Protein AF-0000000066307047 (afdb_homodimer)

Structure (mmCIF, N/CA/C/O backbone):
data_AF-0000000066307047-model_v1
#
loop_
_entity.id
_entity.type
_entity.pdbx_description
1 polymer 'Uncharacterized protein aq_836'
#
loop_
_atom_site.group_PDB
_atom_site.id
_atom_site.type_symbol
_atom_site.label_atom_id
_atom_site.label_alt_id
_atom_site.label_comp_id
_atom_site.label_asym_id
_atom_site.label_entity_id
_atom_site.label_seq_id
_atom_site.pdbx_PDB_ins_code
_atom_site.Cartn_x
_atom_site.Cartn_y
_atom_site.Cartn_z
_atom_site.occupancy
_atom_site.B_iso_or_equiv
_atom_site.auth_seq_id
_atom_site.auth_comp_id
_atom_site.auth_asym_id
_atom_site.auth_atom_id
_atom_site.pdbx_PDB_model_num
ATOM 1 N N . MET A 1 1 ? 24.828 -18.703 -20.859 1 72.5 1 MET A N 1
ATOM 2 C CA . MET A 1 1 ? 24 -19.781 -20.344 1 72.5 1 MET A CA 1
ATOM 3 C C . MET A 1 1 ? 23.125 -19.297 -19.188 1 72.5 1 MET A C 1
ATOM 5 O O . MET A 1 1 ? 21.906 -19.5 -19.188 1 72.5 1 MET A O 1
ATOM 9 N N . ILE A 1 2 ? 23.688 -18.5 -18.344 1 78.69 2 ILE A N 1
ATOM 10 C CA . ILE A 1 2 ? 22.938 -18.047 -17.172 1 78.69 2 ILE A CA 1
ATOM 11 C C . ILE A 1 2 ? 21.828 -17.094 -17.609 1 78.69 2 ILE A C 1
ATOM 13 O O . ILE A 1 2 ? 20.719 -17.109 -17.047 1 78.69 2 ILE A O 1
ATOM 17 N N . LYS A 1 3 ? 22.172 -16.422 -18.719 1 82.62 3 LYS A N 1
ATOM 18 C CA . LYS A 1 3 ? 21.172 -15.492 -19.219 1 82.62 3 LYS A CA 1
ATOM 19 C C . LYS A 1 3 ? 19.953 -16.234 -19.766 1 82.62 3 LYS A C 1
ATOM 21 O O . LYS A 1 3 ? 18.812 -15.789 -19.578 1 82.62 3 LYS A O 1
ATOM 26 N N . LEU A 1 4 ? 20.141 -17.328 -20.281 1 80.94 4 LEU A N 1
ATOM 27 C CA . LEU A 1 4 ? 19.047 -18.141 -20.828 1 80.94 4 LEU A CA 1
ATOM 28 C C . LEU A 1 4 ? 18.188 -18.734 -19.703 1 80.94 4 LEU A C 1
ATOM 30 O O . LEU A 1 4 ? 16.969 -18.734 -19.797 1 80.94 4 LEU A O 1
ATOM 34 N N . LEU A 1 5 ? 18.828 -19.234 -18.734 1 81.69 5 LEU A N 1
ATOM 35 C CA . LEU A 1 5 ? 18.109 -19.719 -17.562 1 81.69 5 LEU A CA 1
ATOM 36 C C . LEU A 1 5 ? 17.328 -18.594 -16.891 1 81.69 5 LEU A C 1
ATOM 38 O O . LEU A 1 5 ? 16.219 -18.797 -16.422 1 81.69 5 LEU A O 1
ATOM 42 N N . GLY A 1 6 ? 17.922 -17.453 -16.969 1 87.19 6 GLY A N 1
ATOM 43 C CA . GLY A 1 6 ? 17.328 -16.281 -16.344 1 87.19 6 GLY A CA 1
ATOM 44 C C . GLY A 1 6 ? 16 -15.883 -16.953 1 87.19 6 GLY A C 1
ATOM 45 O O . GLY A 1 6 ? 15.055 -15.562 -16.25 1 87.19 6 GLY A O 1
ATOM 46 N N . VAL A 1 7 ? 15.891 -16.016 -18.234 1 87.88 7 VAL A N 1
ATOM 47 C CA . VAL A 1 7 ? 14.688 -15.555 -18.906 1 87.88 7 VAL A CA 1
ATOM 48 C C . VAL A 1 7 ? 13.539 -16.531 -18.656 1 87.88 7 VAL A C 1
ATOM 50 O O . VAL A 1 7 ? 12.367 -16.172 -18.844 1 87.88 7 VAL A O 1
ATOM 53 N N . PHE A 1 8 ? 13.836 -17.719 -18.125 1 86.19 8 PHE A N 1
ATOM 54 C CA . PHE A 1 8 ? 12.797 -18.688 -17.812 1 86.19 8 PHE A CA 1
ATOM 55 C C . PHE A 1 8 ? 12.344 -18.531 -16.359 1 86.19 8 PHE A C 1
ATOM 57 O O . PHE A 1 8 ? 11.156 -18.656 -16.062 1 86.19 8 PHE A O 1
ATOM 64 N N . PHE A 1 9 ? 13.266 -18.266 -15.492 1 89.25 9 PHE A N 1
ATOM 65 C CA . PHE A 1 9 ? 12.938 -18.219 -14.07 1 89.25 9 PHE A CA 1
ATOM 66 C C . PHE A 1 9 ? 12.602 -16.812 -13.633 1 89.25 9 PHE A C 1
ATOM 68 O O . PHE A 1 9 ? 11.977 -16.609 -12.586 1 89.25 9 PHE A O 1
ATOM 75 N N . VAL A 1 10 ? 13.07 -15.891 -14.281 1 92.75 10 VAL A N 1
ATOM 76 C CA . VAL A 1 10 ? 12.625 -14.5 -14.266 1 92.75 10 VAL A CA 1
ATOM 77 C C . VAL A 1 10 ? 11.984 -14.148 -15.609 1 92.75 10 VAL A C 1
ATOM 79 O O . VAL A 1 10 ? 12.586 -13.445 -16.422 1 92.75 10 VAL A O 1
ATOM 82 N N . PRO A 1 11 ? 10.836 -14.633 -15.641 1 92.44 11 PRO A N 1
ATOM 83 C CA . PRO A 1 11 ? 10.258 -14.82 -16.969 1 92.44 11 PRO A CA 1
ATOM 84 C C . PRO A 1 11 ? 9.93 -13.5 -17.672 1 92.44 11 PRO A C 1
ATOM 86 O O . PRO A 1 11 ? 9.359 -12.594 -17.047 1 92.44 11 PRO A O 1
ATOM 89 N N . ILE A 1 12 ? 10.266 -13.516 -18.906 1 94.44 12 ILE A N 1
ATOM 90 C CA . ILE A 1 12 ? 9.875 -12.43 -19.797 1 94.44 12 ILE A CA 1
ATOM 91 C C . ILE A 1 12 ? 9.266 -13.008 -21.078 1 94.44 12 ILE A C 1
ATOM 93 O O . ILE A 1 12 ? 9.508 -14.172 -21.406 1 94.44 12 ILE A O 1
ATOM 97 N N . ILE A 1 13 ? 8.461 -12.297 -21.75 1 93.62 13 ILE A N 1
ATOM 98 C CA . ILE A 1 13 ? 7.91 -12.719 -23.031 1 93.62 13 ILE A CA 1
ATOM 99 C C . ILE A 1 13 ? 9.047 -13 -24.016 1 93.62 13 ILE A C 1
ATOM 101 O O . ILE A 1 13 ? 10.008 -12.234 -24.094 1 93.62 13 ILE A O 1
ATOM 105 N N . PRO A 1 14 ? 8.961 -14.086 -24.625 1 93.12 14 PRO A N 1
ATOM 106 C CA . PRO A 1 14 ? 7.852 -15.031 -24.75 1 93.12 14 PRO A CA 1
ATOM 107 C C . PRO A 1 14 ? 7.973 -16.203 -23.781 1 93.12 14 PRO A C 1
ATOM 109 O O . PRO A 1 14 ? 7.066 -17.047 -23.703 1 93.12 14 PRO A O 1
ATOM 112 N N . PHE A 1 15 ? 9 -16.328 -23.062 1 91.81 15 PHE A N 1
ATOM 113 C CA . PHE A 1 15 ? 9.242 -17.469 -22.188 1 91.81 15 PHE A CA 1
ATOM 114 C C . PHE A 1 15 ? 8.242 -17.5 -21.047 1 91.81 15 PHE A C 1
ATOM 116 O O . PHE A 1 15 ? 7.98 -18.562 -20.469 1 91.81 15 PHE A O 1
ATOM 123 N N . SER A 1 16 ? 7.688 -16.359 -20.703 1 93.56 16 SER A N 1
ATOM 124 C CA . SER A 1 16 ? 6.66 -16.312 -19.672 1 93.56 16 SER A CA 1
ATOM 125 C C . SER A 1 16 ? 5.438 -17.125 -20.062 1 93.56 16 SER A C 1
ATOM 127 O O . SER A 1 16 ? 4.738 -17.672 -19.203 1 93.56 16 SER A O 1
ATOM 129 N N . PHE A 1 17 ? 5.207 -17.25 -21.359 1 93 17 PHE A N 1
ATOM 130 C CA . PHE A 1 17 ? 4.082 -18.047 -21.828 1 93 17 PHE A CA 1
ATOM 131 C C . PHE A 1 17 ? 4.297 -19.531 -21.516 1 93 17 PHE A C 1
ATOM 133 O O . PHE A 1 17 ? 3.344 -20.25 -21.219 1 93 17 PHE A O 1
ATOM 140 N N . VAL A 1 18 ? 5.473 -19.922 -21.594 1 90.19 18 VAL A N 1
ATOM 141 C CA . VAL A 1 18 ? 5.809 -21.297 -21.281 1 90.19 18 VAL A CA 1
ATOM 142 C C . VAL A 1 18 ? 5.543 -21.578 -19.812 1 90.19 18 VAL A C 1
ATOM 144 O O . VAL A 1 18 ? 4.969 -22.609 -19.453 1 90.19 18 VAL A O 1
ATOM 147 N N . VAL A 1 19 ? 5.957 -20.625 -19.016 1 90.31 19 VAL A N 1
ATOM 148 C CA . VAL A 1 19 ? 5.738 -20.75 -17.578 1 90.31 19 VAL A CA 1
ATOM 149 C C . VAL A 1 19 ? 4.242 -20.828 -17.281 1 90.31 19 VAL A C 1
ATOM 151 O O . VAL A 1 19 ? 3.793 -21.688 -16.516 1 90.31 19 VAL A O 1
ATOM 154 N N . ASP A 1 20 ? 3.475 -19.984 -17.938 1 90.81 20 ASP A N 1
ATOM 155 C CA . ASP A 1 20 ? 2.023 -19.984 -17.797 1 90.81 20 ASP A CA 1
ATOM 156 C C . ASP A 1 20 ? 1.429 -21.328 -18.219 1 90.81 20 ASP A C 1
ATOM 158 O O . ASP A 1 20 ? 0.559 -21.875 -17.531 1 90.81 20 ASP A O 1
ATOM 162 N N . TYR A 1 21 ? 1.924 -21.766 -19.312 1 90 21 TYR A N 1
ATOM 163 C CA . TYR A 1 21 ? 1.43 -23.016 -19.875 1 90 21 TYR A CA 1
ATOM 164 C C . TYR A 1 21 ? 1.697 -24.172 -18.906 1 90 21 TYR A C 1
ATOM 166 O O . TYR A 1 21 ? 0.813 -25 -18.656 1 90 21 TYR A O 1
ATOM 174 N N . VAL A 1 22 ? 2.85 -24.281 -18.375 1 89.38 22 VAL A N 1
ATOM 175 C CA . VAL A 1 22 ? 3.221 -25.344 -17.453 1 89.38 22 VAL A CA 1
ATOM 176 C C . VAL A 1 22 ? 2.381 -25.234 -16.172 1 89.38 22 VAL A C 1
ATOM 178 O O . VAL A 1 22 ? 1.892 -26.25 -15.664 1 89.38 22 VAL A O 1
ATOM 181 N N . PHE A 1 23 ? 2.178 -24.031 -15.695 1 90.19 23 PHE A N 1
ATOM 182 C CA . PHE A 1 23 ? 1.383 -23.797 -14.5 1 90.19 23 PHE A CA 1
ATOM 183 C C . PHE A 1 23 ? -0.052 -24.266 -14.703 1 90.19 23 PHE A C 1
ATOM 185 O O . PHE A 1 23 ? -0.63 -24.906 -13.82 1 90.19 23 PHE A O 1
ATOM 192 N N . GLU A 1 24 ? -0.62 -24.016 -15.828 1 88.19 24 GLU A N 1
ATOM 193 C CA . GLU A 1 24 ? -2.016 -24.344 -16.109 1 88.19 24 GLU A CA 1
ATOM 194 C C . GLU A 1 24 ? -2.201 -25.844 -16.344 1 88.19 24 GLU A C 1
ATOM 196 O O . GLU A 1 24 ? -3.248 -26.406 -16 1 88.19 24 GLU A O 1
ATOM 201 N N . ASN A 1 25 ? -1.122 -26.469 -16.828 1 88.38 25 ASN A N 1
ATOM 202 C CA . ASN A 1 25 ? -1.307 -27.844 -17.281 1 88.38 25 ASN A CA 1
ATOM 203 C C . ASN A 1 25 ? -0.669 -28.844 -16.312 1 88.38 25 ASN A C 1
ATOM 205 O O . ASN A 1 25 ? -0.932 -30.047 -16.406 1 88.38 25 ASN A O 1
ATOM 209 N N . CYS A 1 26 ? 0.09 -28.391 -15.461 1 83.69 26 CYS A N 1
ATOM 210 C CA . CYS A 1 26 ? 0.689 -29.312 -14.5 1 83.69 26 CYS A CA 1
ATOM 211 C C . CYS A 1 26 ? -0.101 -29.328 -13.195 1 83.69 26 CYS A C 1
ATOM 213 O O . CYS A 1 26 ? 0.205 -28.578 -12.266 1 83.69 26 CYS A O 1
ATOM 215 N N . LYS A 1 27 ? -1.02 -30.156 -13.062 1 76.62 27 LYS A N 1
ATOM 216 C CA . LYS A 1 27 ? -1.888 -30.219 -11.891 1 76.62 27 LYS A CA 1
ATOM 217 C C . LYS A 1 27 ? -1.14 -30.797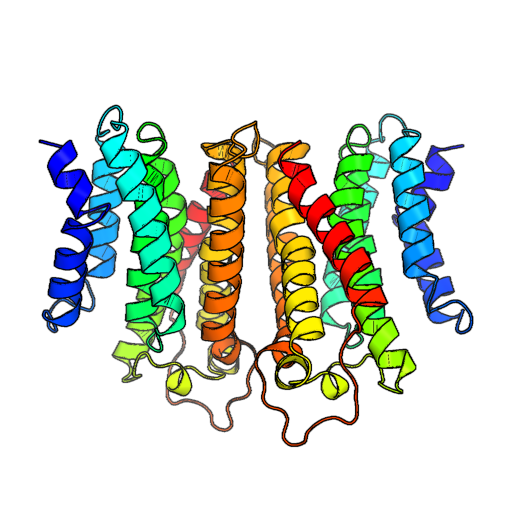 -10.688 1 76.62 27 LYS A C 1
ATOM 219 O O . LYS A 1 27 ? -1.301 -30.312 -9.562 1 76.62 27 LYS A O 1
ATOM 224 N N . SER A 1 28 ? -0.226 -31.75 -11 1 77.69 28 SER A N 1
ATOM 225 C CA . SER A 1 28 ? 0.467 -32.438 -9.922 1 77.69 28 SER A CA 1
ATOM 226 C C . SER A 1 28 ? 1.514 -31.547 -9.266 1 77.69 28 SER A C 1
ATOM 228 O O . SER A 1 28 ? 1.812 -31.703 -8.078 1 77.69 28 SER A O 1
ATOM 230 N N . CYS A 1 29 ? 1.95 -30.609 -10.016 1 82.19 29 CYS A N 1
ATOM 231 C CA . CYS A 1 29 ? 3.047 -29.812 -9.484 1 82.19 29 CYS A CA 1
ATOM 232 C C . CYS A 1 29 ? 2.576 -28.406 -9.133 1 82.19 29 CYS A C 1
ATOM 234 O O . CYS A 1 29 ? 3.381 -27.547 -8.758 1 82.19 29 CYS A O 1
ATOM 236 N N . ARG A 1 30 ? 1.393 -28.219 -9.125 1 83.75 30 ARG A N 1
ATOM 237 C CA . ARG A 1 30 ? 0.833 -26.891 -9 1 83.75 30 ARG A CA 1
ATOM 238 C C . ARG A 1 30 ? 1.16 -26.281 -7.633 1 83.75 30 ARG A C 1
ATOM 240 O O . ARG A 1 30 ? 1.521 -25.109 -7.539 1 83.75 30 ARG A O 1
ATOM 247 N N . ASN A 1 31 ? 1.159 -27.188 -6.656 1 86.81 31 ASN A N 1
ATOM 248 C CA . ASN A 1 31 ? 1.366 -26.703 -5.293 1 86.81 31 ASN A CA 1
ATOM 249 C C . ASN A 1 31 ? 2.816 -26.297 -5.059 1 86.81 31 ASN A C 1
ATOM 251 O O . ASN A 1 31 ? 3.098 -25.484 -4.18 1 86.81 31 ASN A O 1
ATOM 255 N N . TYR A 1 32 ? 3.686 -26.812 -5.898 1 88.25 32 TYR A N 1
ATOM 256 C CA . TYR A 1 32 ? 5.094 -26.516 -5.648 1 88.25 32 TYR A CA 1
ATOM 257 C C . TYR A 1 32 ? 5.68 -25.672 -6.781 1 88.25 32 TYR A C 1
ATOM 259 O O . TYR A 1 32 ? 6.84 -25.266 -6.715 1 88.25 32 TYR A O 1
ATOM 267 N N . PHE A 1 33 ? 4.93 -25.469 -7.711 1 90.44 33 PHE A N 1
ATOM 268 C CA . PHE A 1 33 ? 5.414 -24.781 -8.898 1 90.44 33 PHE A CA 1
ATOM 269 C C . PHE A 1 33 ? 5.914 -23.375 -8.547 1 90.44 33 PHE A C 1
ATOM 271 O O . PHE A 1 33 ? 7.035 -23.016 -8.891 1 90.44 33 PHE A O 1
ATOM 278 N N . PHE A 1 34 ? 5.102 -22.703 -7.797 1 92.69 34 PHE A N 1
ATOM 279 C CA . PHE A 1 34 ? 5.422 -21.312 -7.504 1 92.69 34 PHE A CA 1
ATOM 280 C C . PHE A 1 34 ? 6.672 -21.219 -6.637 1 92.69 34 PHE A C 1
ATOM 282 O O . PHE A 1 34 ? 7.617 -20.5 -6.977 1 92.69 34 PHE A O 1
ATOM 289 N N . PRO A 1 35 ? 6.805 -21.953 -5.574 1 92.56 35 PRO A N 1
ATOM 290 C CA . PRO A 1 35 ? 8.016 -21.875 -4.754 1 92.56 35 PRO A CA 1
ATOM 291 C C . PRO A 1 35 ? 9.273 -22.266 -5.52 1 92.56 35 PRO A C 1
ATOM 293 O O . PRO A 1 35 ? 10.344 -21.672 -5.305 1 92.56 35 PRO A O 1
ATOM 296 N N . VAL A 1 36 ? 9.148 -23.219 -6.371 1 92.94 36 VAL A N 1
ATOM 297 C CA . VAL A 1 36 ? 10.305 -23.656 -7.152 1 92.94 36 VAL A CA 1
ATOM 298 C C . VAL A 1 36 ? 10.711 -22.562 -8.133 1 92.94 36 VAL A C 1
ATOM 300 O O . VAL A 1 36 ? 11.891 -22.266 -8.281 1 92.94 36 VAL A O 1
ATOM 303 N N . LEU A 1 37 ? 9.758 -22.016 -8.758 1 93.44 37 LEU A N 1
ATOM 304 C CA . LEU A 1 37 ? 10.016 -20.938 -9.695 1 93.44 37 LEU A CA 1
ATOM 305 C C . LEU A 1 37 ? 10.719 -19.766 -9 1 93.44 37 LEU A C 1
ATOM 307 O O . LEU A 1 37 ? 11.711 -19.234 -9.516 1 93.44 37 LEU A O 1
ATOM 311 N N . VAL A 1 38 ? 10.234 -19.438 -7.852 1 94 38 VAL A N 1
ATOM 312 C CA . VAL A 1 38 ? 10.781 -18.328 -7.082 1 94 38 VAL A CA 1
ATOM 313 C C . VAL A 1 38 ? 12.203 -18.656 -6.633 1 94 38 VAL A C 1
ATOM 315 O O . VAL A 1 38 ? 13.102 -17.812 -6.719 1 94 38 VAL A O 1
ATOM 318 N N . LEU A 1 39 ? 12.445 -19.828 -6.188 1 94.19 39 LEU A N 1
ATOM 319 C CA . LEU A 1 39 ? 13.766 -20.25 -5.742 1 94.19 39 LEU A CA 1
ATOM 320 C C . LEU A 1 39 ? 14.766 -20.203 -6.895 1 94.19 39 LEU A C 1
ATOM 322 O O . LEU A 1 39 ? 15.898 -19.75 -6.719 1 94.19 39 LEU A O 1
ATOM 326 N N . LEU A 1 40 ? 14.344 -20.688 -7.98 1 93.69 40 LEU A N 1
ATOM 327 C CA . LEU A 1 40 ? 15.211 -20.656 -9.156 1 93.69 40 LEU A CA 1
ATOM 328 C C . LEU A 1 40 ? 15.484 -19.234 -9.602 1 93.69 40 LEU A C 1
ATOM 330 O O . LEU A 1 40 ? 16.594 -18.922 -10.062 1 93.69 40 LEU A O 1
ATOM 334 N N . GLY A 1 41 ? 14.492 -18.359 -9.469 1 93.56 41 GLY A N 1
ATOM 335 C CA . GLY A 1 41 ? 14.711 -16.953 -9.758 1 93.56 41 GLY A CA 1
ATOM 336 C C . GLY A 1 41 ? 15.742 -16.297 -8.844 1 93.56 41 GLY A C 1
ATOM 337 O O . GLY A 1 41 ? 16.609 -15.562 -9.312 1 93.56 41 GLY A O 1
ATOM 338 N N . VAL A 1 42 ? 15.633 -16.578 -7.609 1 92.94 42 VAL A N 1
ATOM 339 C CA . VAL A 1 42 ? 16.578 -16.062 -6.637 1 92.94 42 VAL A CA 1
ATOM 340 C C . VAL A 1 42 ? 17.984 -16.578 -6.945 1 92.94 42 VAL A C 1
ATOM 342 O O . VAL A 1 42 ? 18.969 -15.852 -6.848 1 92.94 42 VAL A O 1
ATOM 345 N N . LEU A 1 43 ? 18.062 -17.812 -7.324 1 92.94 43 LEU A N 1
ATOM 346 C CA . LEU A 1 43 ? 19.344 -18.422 -7.668 1 92.94 43 LEU A CA 1
ATOM 347 C C . LEU A 1 43 ? 19.969 -17.734 -8.875 1 92.94 43 LEU A C 1
ATOM 349 O O . LEU A 1 43 ? 21.172 -17.469 -8.883 1 92.94 43 LEU A O 1
ATOM 353 N N . VAL A 1 44 ? 19.172 -17.469 -9.836 1 92.19 44 VAL A N 1
ATOM 354 C CA . VAL A 1 44 ? 19.656 -16.75 -11.016 1 92.19 44 VAL A CA 1
ATOM 355 C C . VAL A 1 44 ? 20.188 -15.375 -10.602 1 92.19 44 VAL A C 1
ATOM 357 O O . VAL A 1 44 ? 21.25 -14.945 -11.062 1 92.19 44 VAL A O 1
ATOM 360 N N . GLY A 1 45 ? 19.438 -14.711 -9.781 1 92.06 45 GLY A N 1
ATOM 361 C CA . GLY A 1 45 ? 19.906 -13.422 -9.289 1 92.06 45 GLY A CA 1
ATOM 362 C C . GLY A 1 45 ? 21.219 -13.508 -8.531 1 92.06 45 GLY A C 1
ATOM 363 O O . GLY A 1 45 ? 22.062 -12.617 -8.648 1 92.06 45 GLY A O 1
ATOM 364 N N . ALA A 1 46 ? 21.375 -14.539 -7.82 1 91.19 46 ALA A N 1
ATOM 365 C CA . ALA A 1 46 ? 22.594 -14.719 -7.023 1 91.19 46 ALA A CA 1
ATOM 366 C C . ALA A 1 46 ? 23.797 -15.008 -7.914 1 91.19 46 ALA A C 1
ATOM 368 O O . ALA A 1 46 ? 24.906 -14.562 -7.621 1 91.19 46 ALA A O 1
ATOM 369 N N . LEU A 1 47 ? 23.562 -15.773 -8.906 1 90.75 47 LEU A N 1
ATOM 370 C CA . LEU A 1 47 ? 24.625 -16.141 -9.828 1 90.75 47 LEU A CA 1
ATOM 371 C C . LEU A 1 47 ? 25.031 -14.938 -10.688 1 90.75 47 LEU A C 1
ATOM 373 O O . LEU A 1 47 ? 26.172 -14.844 -11.133 1 90.75 47 LEU A O 1
ATOM 377 N N . GLY A 1 48 ? 24.141 -13.961 -10.891 1 88.31 48 GLY A N 1
ATOM 378 C CA . GLY A 1 48 ? 24.438 -12.773 -11.68 1 88.31 48 GLY A CA 1
ATOM 379 C C . GLY A 1 48 ? 24.297 -13 -13.18 1 88.31 48 GLY A C 1
ATOM 380 O O . GLY A 1 48 ? 24.875 -13.938 -13.727 1 88.31 48 GLY A O 1
ATOM 381 N N . VAL A 1 49 ? 23.484 -12.336 -13.922 1 85.5 49 VAL A N 1
ATOM 382 C CA . VAL A 1 49 ? 23.203 -12.555 -15.336 1 85.5 49 VAL A CA 1
ATOM 383 C C . VAL A 1 49 ? 23.906 -11.492 -16.172 1 85.5 49 VAL A C 1
ATOM 385 O O . VAL A 1 49 ? 23.938 -11.578 -17.406 1 85.5 49 VAL A O 1
ATOM 388 N N . GLY A 1 50 ? 24.719 -10.656 -15.711 1 81.81 50 GLY A N 1
ATOM 389 C CA . GLY A 1 50 ? 25.375 -9.602 -16.469 1 81.81 50 GLY A CA 1
ATOM 390 C C . GLY A 1 50 ? 24.422 -8.508 -16.906 1 81.81 50 GLY A C 1
ATOM 391 O O . GLY A 1 50 ? 23.25 -8.508 -16.547 1 81.81 50 GLY A O 1
ATOM 392 N N . LYS A 1 51 ? 24.891 -7.625 -17.844 1 85 51 LYS A N 1
ATOM 393 C CA . LYS A 1 51 ? 24.125 -6.469 -18.281 1 85 51 LYS A CA 1
ATOM 394 C C . LYS A 1 51 ? 23.047 -6.875 -19.281 1 85 51 LYS A C 1
ATOM 396 O O . LYS A 1 51 ? 23.281 -7.727 -20.141 1 85 51 LYS A O 1
ATOM 401 N N . ALA A 1 52 ? 21.859 -6.328 -19.078 1 86.5 52 ALA A N 1
ATOM 402 C CA . ALA A 1 52 ? 20.75 -6.598 -20 1 86.5 52 ALA A CA 1
ATOM 403 C C . ALA A 1 52 ? 20.781 -5.66 -21.203 1 86.5 52 ALA A C 1
ATOM 405 O O . ALA A 1 52 ? 21.016 -4.457 -21.047 1 86.5 52 ALA A O 1
ATOM 406 N N . GLY A 1 53 ? 20.672 -6.207 -22.375 1 87.62 53 GLY A N 1
ATOM 407 C CA . GLY A 1 53 ? 20.578 -5.387 -23.562 1 87.62 53 GLY A CA 1
ATOM 408 C C . GLY A 1 53 ? 19.281 -4.605 -23.656 1 87.62 53 GLY A C 1
ATOM 409 O O . GLY A 1 53 ? 18.359 -4.848 -22.875 1 87.62 53 GLY A O 1
ATOM 410 N N . THR A 1 54 ? 19.219 -3.701 -24.562 1 90.31 54 THR A N 1
ATOM 411 C CA . THR A 1 54 ? 18.078 -2.824 -24.734 1 90.31 54 THR A CA 1
ATOM 412 C C . THR A 1 54 ? 16.812 -3.635 -25.047 1 90.31 54 THR A C 1
ATOM 414 O O . THR A 1 54 ? 15.734 -3.338 -24.547 1 90.31 54 THR A O 1
ATOM 417 N N . LEU A 1 55 ? 16.984 -4.598 -25.891 1 91.44 55 LEU A N 1
ATOM 418 C CA . LEU A 1 55 ? 15.852 -5.43 -26.266 1 91.44 55 LEU A CA 1
ATOM 419 C C . LEU A 1 55 ? 15.297 -6.16 -25.047 1 91.44 55 LEU A C 1
ATOM 421 O O . LEU A 1 55 ? 14.078 -6.254 -24.875 1 91.44 55 LEU A O 1
ATOM 425 N N . LEU A 1 56 ? 16.125 -6.695 -24.281 1 91.69 56 LEU A N 1
ATOM 426 C CA . LEU A 1 56 ? 15.719 -7.414 -23.078 1 91.69 56 LEU A CA 1
ATOM 427 C C . LEU A 1 56 ? 14.984 -6.488 -22.109 1 91.69 56 LEU A C 1
ATOM 429 O O . LEU A 1 56 ? 13.984 -6.879 -21.516 1 91.69 56 LEU A O 1
ATOM 433 N N . ILE A 1 57 ? 15.445 -5.242 -22.016 1 92 57 ILE A N 1
ATOM 434 C CA . ILE A 1 57 ? 14.82 -4.25 -21.156 1 92 57 ILE A CA 1
ATOM 435 C C . ILE A 1 57 ? 13.43 -3.904 -21.672 1 92 57 ILE A C 1
ATOM 437 O O . ILE A 1 57 ? 12.469 -3.809 -20.906 1 92 57 ILE A O 1
ATOM 441 N N . LEU A 1 58 ? 13.375 -3.766 -22.922 1 93.94 58 LEU A N 1
ATOM 442 C CA . LEU A 1 58 ? 12.086 -3.461 -23.531 1 93.94 58 LEU A CA 1
ATOM 443 C C . LEU A 1 58 ? 11.102 -4.605 -23.328 1 93.94 58 LEU A C 1
ATOM 445 O O . LEU A 1 58 ? 9.945 -4.371 -22.953 1 93.94 58 LEU A O 1
ATOM 449 N N . LEU A 1 59 ? 11.57 -5.801 -23.516 1 95.38 59 LEU A N 1
ATOM 450 C CA . LEU A 1 59 ? 10.719 -6.973 -23.344 1 95.38 59 LEU A CA 1
ATOM 451 C C . LEU A 1 59 ? 10.312 -7.121 -21.875 1 95.38 59 LEU A C 1
ATOM 453 O O . LEU A 1 59 ? 9.203 -7.57 -21.578 1 95.38 59 LEU A O 1
ATOM 457 N N . ALA A 1 60 ? 11.203 -6.793 -21.016 1 95.94 60 ALA A N 1
ATOM 458 C CA . ALA A 1 60 ? 10.914 -6.852 -19.578 1 95.94 60 ALA A CA 1
ATOM 459 C C . ALA A 1 60 ? 9.766 -5.91 -19.219 1 95.94 60 ALA A C 1
ATOM 461 O O . ALA A 1 60 ? 8.828 -6.309 -18.516 1 95.94 60 ALA A O 1
ATOM 462 N N . VAL A 1 61 ? 9.828 -4.707 -19.719 1 95.75 61 VAL A N 1
ATOM 463 C CA . VAL A 1 61 ? 8.797 -3.713 -19.438 1 95.75 61 VAL A CA 1
ATOM 464 C C . VAL A 1 61 ? 7.48 -4.137 -20.078 1 95.75 61 VAL A C 1
ATOM 466 O O . VAL A 1 61 ? 6.422 -4.055 -19.453 1 95.75 61 VAL A O 1
ATOM 469 N N . LEU A 1 62 ? 7.555 -4.637 -21.266 1 97.12 62 LEU A N 1
ATOM 470 C CA . LEU A 1 62 ? 6.359 -5.098 -21.969 1 97.12 62 LEU A CA 1
ATOM 471 C C . LEU A 1 62 ? 5.719 -6.27 -21.234 1 97.12 62 LEU A C 1
ATOM 473 O O . LEU A 1 62 ? 4.492 -6.359 -21.141 1 97.12 62 LEU A O 1
ATOM 477 N N . THR A 1 63 ? 6.516 -7.168 -20.75 1 97.81 63 THR A N 1
ATOM 478 C CA . THR A 1 63 ? 6.023 -8.297 -19.984 1 97.81 63 THR A CA 1
ATOM 479 C C . THR A 1 63 ? 5.293 -7.816 -18.734 1 97.81 63 THR A C 1
ATOM 481 O O . THR A 1 63 ? 4.188 -8.273 -18.438 1 97.81 63 THR A O 1
ATOM 484 N N . SER A 1 64 ? 5.93 -6.895 -18.062 1 97.81 64 SER A N 1
ATOM 485 C CA . SER A 1 64 ? 5.316 -6.359 -16.844 1 97.81 64 SER A CA 1
ATOM 486 C C . SER A 1 64 ? 3.957 -5.738 -17.141 1 97.81 64 SER A C 1
ATOM 488 O O . SER A 1 64 ? 2.982 -5.988 -16.438 1 97.81 64 SER A O 1
ATOM 490 N N . ILE A 1 65 ? 3.902 -5.012 -18.219 1 97.81 65 ILE A N 1
ATOM 491 C CA . ILE A 1 65 ? 2.662 -4.344 -18.594 1 97.81 65 ILE A CA 1
ATOM 492 C C . ILE A 1 65 ? 1.605 -5.383 -18.953 1 97.81 65 ILE A C 1
ATOM 494 O O . ILE A 1 65 ? 0.458 -5.297 -18.516 1 97.81 65 ILE A O 1
ATOM 498 N N . ALA A 1 66 ? 1.933 -6.352 -19.688 1 97.81 66 ALA A N 1
ATOM 499 C CA . ALA A 1 66 ? 1.004 -7.387 -20.141 1 97.81 66 ALA A CA 1
ATOM 500 C C . ALA A 1 66 ? 0.447 -8.172 -18.953 1 97.81 66 ALA A C 1
ATOM 502 O O . ALA A 1 66 ? -0.76 -8.414 -18.875 1 97.81 66 ALA A O 1
ATOM 503 N N . TYR A 1 67 ? 1.266 -8.539 -18.062 1 97.94 67 TYR A N 1
ATOM 504 C CA . TYR A 1 67 ? 0.821 -9.352 -16.922 1 97.94 67 TYR A CA 1
ATOM 505 C C . TYR A 1 67 ? 0.085 -8.5 -15.898 1 97.94 67 TYR A C 1
ATOM 507 O O . TYR A 1 67 ? -0.791 -8.992 -15.188 1 97.94 67 TYR A O 1
ATOM 515 N N . THR A 1 68 ? 0.459 -7.223 -15.844 1 98.12 68 THR A N 1
ATOM 516 C CA . THR A 1 68 ? -0.341 -6.309 -15.031 1 98.12 68 THR A CA 1
ATOM 517 C C . THR A 1 68 ? -1.764 -6.211 -15.578 1 98.12 68 THR A C 1
ATOM 519 O O . THR A 1 68 ? -2.729 -6.219 -14.812 1 98.12 68 THR A O 1
ATOM 522 N N . TYR A 1 69 ? -1.853 -6.188 -16.844 1 97.44 69 TYR A N 1
ATOM 523 C CA . TYR A 1 69 ? -3.17 -6.16 -17.469 1 97.44 69 TYR A CA 1
ATOM 524 C C . TYR A 1 69 ? -3.936 -7.449 -17.188 1 97.44 69 TYR A C 1
ATOM 526 O O . TYR A 1 69 ? -5.137 -7.418 -16.906 1 97.44 69 TYR A O 1
ATOM 534 N N . ARG A 1 70 ? -3.297 -8.508 -17.203 1 96.81 70 ARG A N 1
ATOM 535 C CA . ARG A 1 70 ? -3.908 -9.812 -16.953 1 96.81 70 ARG A CA 1
ATOM 536 C C . ARG A 1 70 ? -4.426 -9.914 -15.516 1 96.81 70 ARG A C 1
ATOM 538 O O . ARG A 1 70 ? -5.379 -10.641 -15.25 1 96.81 70 ARG A O 1
ATOM 545 N N . LEU A 1 71 ? -3.838 -9.219 -14.609 1 96.75 71 LEU A N 1
ATOM 546 C CA . LEU A 1 71 ? -4.219 -9.266 -13.203 1 96.75 71 LEU A CA 1
ATOM 547 C C . LEU A 1 71 ? -5.668 -8.82 -13.023 1 96.75 71 LEU A C 1
ATOM 549 O O . LEU A 1 71 ? -6.34 -9.25 -12.078 1 96.75 71 LEU A O 1
ATOM 553 N N . PHE A 1 72 ? -6.23 -8.039 -13.945 1 93.88 72 PHE A N 1
ATOM 554 C CA . PHE A 1 72 ? -7.594 -7.535 -13.82 1 93.88 72 PHE A CA 1
ATOM 555 C C . PHE A 1 72 ? -8.602 -8.664 -13.961 1 93.88 72 PHE A C 1
ATOM 557 O O . PHE A 1 72 ? -9.734 -8.562 -13.484 1 93.88 72 PHE A O 1
ATOM 564 N N . ARG A 1 73 ? -8.18 -9.773 -14.492 1 93.69 73 ARG A N 1
ATOM 565 C CA . ARG A 1 73 ? -9.133 -10.828 -14.82 1 93.69 73 ARG A CA 1
ATOM 566 C C . ARG A 1 73 ? -8.961 -12.031 -13.891 1 93.69 73 ARG A C 1
ATOM 568 O O . ARG A 1 73 ? -9.75 -12.969 -13.938 1 93.69 73 ARG A O 1
ATOM 575 N N . VAL A 1 74 ? -7.965 -12.016 -13.117 1 92.25 74 VAL A N 1
ATOM 576 C CA . VAL A 1 74 ? -7.648 -13.156 -12.266 1 92.25 74 VAL A CA 1
ATOM 577 C C . VAL A 1 74 ? -8.617 -13.211 -11.086 1 92.25 74 VAL A C 1
ATOM 579 O O . VAL A 1 74 ? -8.891 -12.195 -10.453 1 92.25 74 VAL A O 1
ATOM 582 N N . GLN A 1 75 ? -9.164 -14.406 -10.812 1 89.56 75 GLN A N 1
ATOM 583 C CA . GLN A 1 75 ? -10.117 -14.586 -9.719 1 89.56 75 GLN A CA 1
ATOM 584 C C . GLN A 1 75 ? -9.648 -15.68 -8.758 1 89.56 75 GLN A C 1
ATOM 586 O O . GLN A 1 75 ? -10.359 -16.016 -7.809 1 89.56 75 GLN A O 1
ATOM 591 N N . ASN A 1 76 ? -8.523 -16.203 -9.094 1 93.25 76 ASN A N 1
ATOM 592 C CA . ASN A 1 76 ? -7.926 -17.266 -8.297 1 93.25 76 ASN A CA 1
ATOM 593 C C . ASN A 1 76 ? -6.617 -16.812 -7.648 1 93.25 76 ASN A C 1
ATOM 595 O O . ASN A 1 76 ? -5.773 -16.203 -8.305 1 93.25 76 ASN A O 1
ATOM 599 N N . TYR A 1 77 ? -6.477 -17.188 -6.391 1 95.25 77 TYR A N 1
ATOM 600 C CA . TYR A 1 77 ? -5.336 -16.672 -5.637 1 95.25 77 TYR A CA 1
ATOM 601 C C . TYR A 1 77 ? -4.027 -17.25 -6.16 1 95.25 77 TYR A C 1
ATOM 603 O O . TYR A 1 77 ? -2.994 -16.578 -6.145 1 95.25 77 TYR A O 1
ATOM 611 N N . GLU A 1 78 ? -3.992 -18.5 -6.609 1 94.06 78 GLU A N 1
ATOM 612 C CA . GLU A 1 78 ? -2.779 -19.109 -7.156 1 94.06 78 GLU A CA 1
ATOM 613 C C . GLU A 1 78 ? -2.377 -18.438 -8.469 1 94.06 78 GLU A C 1
ATOM 615 O O . GLU A 1 78 ? -1.194 -18.172 -8.703 1 94.06 78 GLU A O 1
ATOM 620 N N . GLU A 1 79 ? -3.383 -18.172 -9.219 1 93.75 79 GLU A N 1
ATOM 621 C CA . GLU A 1 79 ? -3.129 -17.484 -10.477 1 93.75 79 GLU A CA 1
ATOM 622 C C . GLU A 1 79 ? -2.67 -16.047 -10.234 1 93.75 79 GLU A C 1
ATOM 624 O O . GLU A 1 79 ? -1.802 -15.539 -10.945 1 93.75 79 GLU A O 1
ATOM 629 N N . TRP A 1 80 ? -3.303 -15.422 -9.281 1 96.44 80 TRP A N 1
ATOM 630 C CA . TRP A 1 80 ? -2.885 -14.07 -8.922 1 96.44 80 TRP A CA 1
ATOM 631 C C . TRP A 1 80 ? -1.417 -14.047 -8.508 1 96.44 80 TRP A C 1
ATOM 633 O O . TRP A 1 80 ? -0.658 -13.172 -8.945 1 96.44 80 TRP A O 1
ATOM 643 N N . LEU A 1 81 ? -1.027 -15.039 -7.746 1 96.5 81 LEU A N 1
ATOM 644 C CA . LEU A 1 81 ? 0.34 -15.133 -7.246 1 96.5 81 LEU A CA 1
ATOM 645 C C . LEU A 1 81 ? 1.333 -15.234 -8.398 1 96.5 81 LEU A C 1
ATOM 647 O O . LEU A 1 81 ? 2.312 -14.492 -8.445 1 96.5 81 LEU A O 1
ATOM 651 N N . LEU A 1 82 ? 1.06 -16.109 -9.242 1 95.38 82 LEU A N 1
ATOM 652 C CA . LEU A 1 82 ? 1.968 -16.328 -10.359 1 95.38 82 LEU A CA 1
ATOM 653 C C . LEU A 1 82 ? 2.002 -15.117 -11.289 1 95.38 82 LEU A C 1
ATOM 655 O O . LEU A 1 82 ? 3.076 -14.656 -11.672 1 95.38 82 LEU A O 1
ATOM 659 N N . THR A 1 83 ? 0.831 -14.625 -11.633 1 96.88 83 THR A N 1
ATOM 660 C CA . THR A 1 83 ? 0.727 -13.5 -12.555 1 96.88 83 THR A CA 1
ATOM 661 C C . THR A 1 83 ? 1.413 -12.266 -11.977 1 96.88 83 THR A C 1
ATOM 663 O O . THR A 1 83 ? 2.137 -11.562 -12.688 1 96.88 83 THR A O 1
ATOM 666 N N . TYR A 1 84 ? 1.174 -12.055 -10.688 1 98.12 84 TYR A N 1
ATOM 667 C CA . TYR A 1 84 ? 1.814 -10.914 -10.047 1 98.12 84 TYR A CA 1
ATOM 668 C C . TYR A 1 84 ? 3.328 -11.094 -10 1 98.12 84 TYR A C 1
ATOM 670 O O . TYR A 1 84 ? 4.078 -10.148 -10.258 1 98.12 84 TYR A O 1
ATOM 678 N N . TYR A 1 85 ? 3.797 -12.273 -9.703 1 97.12 85 TYR A N 1
ATOM 679 C CA . TYR A 1 85 ? 5.23 -12.539 -9.664 1 97.12 85 TYR A CA 1
ATOM 680 C C . TYR A 1 85 ? 5.875 -12.258 -11.016 1 97.12 85 TYR A C 1
ATOM 682 O O . TYR A 1 85 ? 6.918 -11.609 -11.086 1 97.12 85 TYR A O 1
ATOM 690 N N . ILE A 1 86 ? 5.246 -12.727 -12.039 1 97.06 86 ILE A N 1
ATOM 691 C CA . ILE A 1 86 ? 5.809 -12.523 -13.367 1 97.06 86 ILE A CA 1
ATOM 692 C C . ILE A 1 86 ? 5.832 -11.039 -13.695 1 97.06 86 ILE A C 1
ATOM 694 O O . ILE A 1 86 ? 6.809 -10.531 -14.258 1 97.06 86 ILE A O 1
ATOM 698 N N . ALA A 1 87 ? 4.816 -10.32 -13.336 1 97.75 87 ALA A N 1
ATOM 699 C CA . ALA A 1 87 ? 4.727 -8.891 -13.609 1 97.75 87 ALA A CA 1
ATOM 700 C C . ALA A 1 87 ? 5.863 -8.133 -12.93 1 97.75 87 ALA A C 1
ATOM 702 O O . ALA A 1 87 ? 6.492 -7.266 -13.547 1 97.75 87 ALA A O 1
ATOM 703 N N . VAL A 1 88 ? 6.191 -8.508 -11.727 1 97.12 88 VAL A N 1
ATOM 704 C CA . VAL A 1 88 ? 7.172 -7.738 -10.969 1 97.12 88 VAL A CA 1
ATOM 705 C C . VAL A 1 88 ? 8.578 -8.281 -11.242 1 97.12 88 VAL A C 1
ATOM 707 O O . VAL A 1 88 ? 9.531 -7.508 -11.367 1 97.12 88 VAL A O 1
ATOM 710 N N . ALA A 1 89 ? 8.695 -9.578 -11.328 1 95.94 89 ALA A N 1
ATOM 711 C CA . ALA A 1 89 ? 10.008 -10.18 -11.531 1 95.94 89 ALA A CA 1
ATOM 712 C C . ALA A 1 89 ? 10.609 -9.742 -12.867 1 95.94 89 ALA A C 1
ATOM 714 O O . ALA A 1 89 ? 11.828 -9.586 -12.977 1 95.94 89 ALA A O 1
ATOM 715 N N . SER A 1 90 ? 9.805 -9.562 -13.852 1 96.69 90 SER A N 1
ATOM 716 C CA . SER A 1 90 ? 10.305 -9.148 -15.156 1 96.69 90 SER A CA 1
ATOM 717 C C . SER A 1 90 ? 11.031 -7.812 -15.07 1 96.69 90 SER A C 1
ATOM 719 O O . SER A 1 90 ? 12 -7.574 -15.805 1 96.69 90 SER A O 1
ATOM 721 N N . LEU A 1 91 ? 10.695 -6.984 -14.141 1 95.62 91 LEU A N 1
ATOM 722 C CA . LEU A 1 91 ? 11.281 -5.652 -14 1 95.62 91 LEU A CA 1
ATOM 723 C C . LEU A 1 91 ? 12.68 -5.738 -13.414 1 95.62 91 LEU A C 1
ATOM 725 O O . LEU A 1 91 ? 13.445 -4.77 -13.469 1 95.62 91 LEU A O 1
ATOM 729 N N . SER A 1 92 ? 13 -6.879 -12.867 1 95 92 SER A N 1
ATOM 730 C CA . SER A 1 92 ? 14.336 -7.039 -12.305 1 95 92 SER A CA 1
ATOM 731 C C . SER A 1 92 ? 15.406 -6.949 -13.391 1 95 92 SER A C 1
ATOM 733 O O . SER A 1 92 ? 16.562 -6.66 -13.102 1 95 92 SER A O 1
ATOM 735 N N . TRP A 1 93 ? 15.055 -7.105 -14.617 1 93.69 93 TRP A N 1
ATOM 736 C CA . TRP A 1 93 ? 15.977 -7.062 -15.75 1 93.69 93 TRP A CA 1
ATOM 737 C C . TRP A 1 93 ? 16.422 -5.633 -16.031 1 93.69 93 TRP A C 1
ATOM 739 O O . TRP A 1 93 ? 17.375 -5.414 -16.781 1 93.69 93 TRP A O 1
ATOM 749 N N . LEU A 1 94 ? 15.727 -4.66 -15.5 1 91.25 94 LEU A N 1
ATOM 750 C CA . LEU A 1 94 ? 16.125 -3.27 -15.68 1 91.25 94 LEU A CA 1
ATOM 751 C C . LEU A 1 94 ? 17.5 -3.021 -15.07 1 91.25 94 LEU A C 1
ATOM 753 O O . LEU A 1 94 ? 18.297 -2.23 -15.594 1 91.25 94 LEU A O 1
ATOM 757 N N . HIS A 1 95 ? 17.766 -3.699 -13.969 1 91.25 95 HIS A N 1
ATOM 758 C CA . HIS A 1 95 ? 19.047 -3.633 -13.281 1 91.25 95 HIS A CA 1
ATOM 759 C C . HIS A 1 95 ? 19.5 -5.012 -12.805 1 91.25 95 HIS A C 1
ATOM 761 O O . HIS A 1 95 ? 19.391 -5.328 -11.617 1 91.25 95 HIS A O 1
ATOM 767 N N . PRO A 1 96 ? 20.047 -5.746 -13.734 1 91.44 96 PRO A N 1
ATOM 768 C CA . PRO A 1 96 ? 20.422 -7.129 -13.414 1 91.44 96 PRO A CA 1
ATOM 769 C C . PRO A 1 96 ? 21.375 -7.223 -12.234 1 91.44 96 PRO A C 1
ATOM 771 O O . PRO A 1 96 ? 21.406 -8.234 -11.531 1 91.44 96 PRO A O 1
ATOM 774 N N . GLU A 1 97 ? 22.203 -6.168 -11.992 1 91.12 97 GLU A N 1
ATOM 775 C CA . GLU A 1 97 ? 23.172 -6.168 -10.891 1 91.12 97 GLU A CA 1
ATOM 776 C C . GLU A 1 97 ? 22.453 -6.176 -9.539 1 91.12 97 GLU A C 1
ATOM 778 O O . GLU A 1 97 ? 23.047 -6.543 -8.523 1 91.12 97 GLU A O 1
ATOM 783 N N . LYS A 1 98 ? 21.25 -5.793 -9.516 1 92.25 98 LYS A N 1
ATOM 784 C CA . LYS A 1 98 ? 20.469 -5.73 -8.281 1 92.25 98 LYS A CA 1
ATOM 785 C C . LYS A 1 98 ? 19.359 -6.766 -8.281 1 92.25 98 LYS A C 1
ATOM 787 O O . LYS A 1 98 ? 18.453 -6.719 -7.434 1 92.25 98 LYS A O 1
ATOM 792 N N . MET A 1 99 ? 19.391 -7.688 -9.156 1 93.06 99 MET A N 1
ATOM 793 C CA . MET A 1 99 ? 18.312 -8.641 -9.406 1 93.06 99 MET A CA 1
ATOM 794 C C . MET A 1 99 ? 18.047 -9.492 -8.172 1 93.06 99 MET A C 1
ATOM 796 O O . MET A 1 99 ? 16.891 -9.758 -7.832 1 93.06 99 MET A O 1
ATOM 800 N N . LEU A 1 100 ? 19.094 -9.922 -7.508 1 93.69 100 LEU A N 1
ATOM 801 C CA . LEU A 1 100 ? 18.938 -10.781 -6.34 1 93.69 100 LEU A CA 1
ATOM 802 C C . LEU A 1 100 ? 18.062 -10.109 -5.281 1 93.69 100 LEU A C 1
ATOM 804 O O . LEU A 1 100 ? 17.094 -10.695 -4.801 1 93.69 100 LEU A O 1
ATOM 808 N N . PHE A 1 101 ? 18.344 -8.859 -5.02 1 93.5 101 PHE A N 1
ATOM 809 C CA . PHE A 1 101 ? 17.625 -8.133 -3.984 1 93.5 101 PHE A CA 1
ATOM 810 C C . PHE A 1 101 ? 16.203 -7.801 -4.445 1 93.5 101 PHE A C 1
ATOM 812 O O . PHE A 1 101 ? 15.258 -7.871 -3.658 1 93.5 101 PHE A O 1
ATOM 819 N N . PHE A 1 102 ? 16.109 -7.473 -5.664 1 94.69 102 PHE A N 1
ATOM 820 C CA . PHE A 1 102 ? 14.812 -7.141 -6.238 1 94.69 102 PHE A CA 1
ATOM 821 C C . PHE A 1 102 ? 13.867 -8.336 -6.156 1 94.69 102 PHE A C 1
ATOM 823 O O . PHE A 1 102 ? 12.766 -8.227 -5.602 1 94.69 102 PHE A O 1
ATOM 830 N N . ILE A 1 103 ? 14.297 -9.453 -6.641 1 95.44 103 ILE A N 1
ATOM 831 C CA . ILE A 1 103 ? 13.461 -10.648 -6.676 1 95.44 103 ILE A CA 1
ATOM 832 C C . ILE A 1 103 ? 13.172 -11.125 -5.254 1 95.44 103 ILE A C 1
ATOM 834 O O . ILE A 1 103 ? 12.047 -11.5 -4.934 1 95.44 103 ILE A O 1
ATOM 838 N N . SER A 1 104 ? 14.141 -11.094 -4.402 1 95.5 104 SER A N 1
ATOM 839 C CA . SER A 1 104 ? 13.961 -11.555 -3.027 1 95.5 104 SER A CA 1
ATOM 840 C C . SER A 1 104 ? 12.906 -10.719 -2.301 1 95.5 104 SER A C 1
ATOM 842 O O . SER A 1 104 ? 12.102 -11.258 -1.538 1 95.5 104 SER A O 1
ATOM 844 N N . ALA A 1 105 ? 12.898 -9.469 -2.564 1 95.25 105 ALA A N 1
ATOM 845 C CA . ALA A 1 105 ? 11.961 -8.562 -1.9 1 95.25 105 ALA A CA 1
ATOM 846 C C . ALA A 1 105 ? 10.516 -8.961 -2.195 1 95.25 105 ALA A C 1
ATOM 848 O O . ALA A 1 105 ? 9.648 -8.867 -1.323 1 95.25 105 ALA A O 1
ATOM 849 N N . PHE A 1 106 ? 10.227 -9.414 -3.371 1 96.81 106 PHE A N 1
ATOM 850 C CA . PHE A 1 106 ? 8.875 -9.789 -3.766 1 96.81 106 PHE A CA 1
ATOM 851 C C . PHE A 1 106 ? 8.625 -11.266 -3.488 1 96.81 106 PHE A C 1
ATOM 853 O O . PHE A 1 106 ? 7.535 -11.648 -3.062 1 96.81 106 PHE A O 1
ATOM 860 N N . ALA A 1 107 ? 9.633 -12.07 -3.725 1 95.94 107 ALA A N 1
ATOM 861 C CA . ALA A 1 107 ? 9.5 -13.523 -3.645 1 95.94 107 ALA A CA 1
ATOM 862 C C . ALA A 1 107 ? 9.18 -13.969 -2.219 1 95.94 107 ALA A C 1
ATOM 864 O O . ALA A 1 107 ? 8.367 -14.867 -2.008 1 95.94 107 ALA A O 1
ATOM 865 N N . ILE A 1 108 ? 9.758 -13.391 -1.276 1 96.31 108 ILE A N 1
ATOM 866 C CA . ILE A 1 108 ? 9.609 -13.82 0.109 1 96.31 108 ILE A CA 1
ATOM 867 C C . ILE A 1 108 ? 8.156 -13.664 0.549 1 96.31 108 ILE A C 1
ATOM 869 O O . ILE A 1 108 ? 7.512 -14.641 0.931 1 96.31 108 ILE A O 1
ATOM 873 N N . PRO A 1 109 ? 7.641 -12.492 0.473 1 97.69 109 PRO A N 1
ATOM 874 C CA . PRO A 1 109 ? 6.25 -12.375 0.913 1 97.69 109 PRO A CA 1
ATOM 875 C C . PRO A 1 109 ? 5.289 -13.188 0.045 1 97.69 109 PRO A C 1
ATOM 877 O O . PRO A 1 109 ? 4.301 -13.727 0.551 1 97.69 109 PRO A O 1
ATOM 880 N N . LEU A 1 110 ? 5.512 -13.281 -1.221 1 97.81 110 LEU A N 1
ATOM 881 C CA . LEU A 1 110 ? 4.633 -14.062 -2.088 1 97.81 110 LEU A CA 1
ATOM 882 C C . LEU A 1 110 ? 4.707 -15.547 -1.745 1 97.81 110 LEU A C 1
ATOM 884 O O . LEU A 1 110 ? 3.711 -16.266 -1.858 1 97.81 110 LEU A O 1
ATOM 888 N N . THR A 1 111 ? 5.895 -15.992 -1.371 1 97 111 THR A N 1
ATOM 889 C CA . THR A 1 111 ? 6.035 -17.375 -0.925 1 97 111 THR A CA 1
ATOM 890 C C . THR A 1 111 ? 5.223 -17.625 0.341 1 97 111 THR A C 1
ATOM 892 O O . THR A 1 111 ? 4.609 -18.672 0.495 1 97 111 THR A O 1
ATOM 895 N N . VAL A 1 112 ? 5.191 -16.703 1.225 1 97.31 112 VAL A N 1
ATOM 896 C CA . VAL A 1 112 ? 4.383 -16.828 2.436 1 97.31 112 VAL A CA 1
ATOM 897 C C . VAL A 1 112 ? 2.906 -16.938 2.064 1 97.31 112 VAL A C 1
ATOM 899 O O . VAL A 1 112 ? 2.193 -17.797 2.586 1 97.31 112 VAL A O 1
ATOM 902 N N . ILE A 1 113 ? 2.443 -16.078 1.151 1 97.5 113 ILE A N 1
ATOM 903 C CA . ILE A 1 113 ? 1.055 -16.141 0.708 1 97.5 113 ILE A CA 1
ATOM 904 C C . ILE A 1 113 ? 0.771 -17.516 0.111 1 97.5 113 ILE A C 1
ATOM 906 O O . ILE A 1 113 ? -0.282 -18.109 0.364 1 97.5 113 ILE A O 1
ATOM 910 N N . HIS A 1 114 ? 1.71 -17.984 -0.661 1 97.19 114 HIS A N 1
ATOM 911 C CA . HIS A 1 114 ? 1.56 -19.297 -1.261 1 97.19 114 HIS A CA 1
ATOM 912 C C . HIS A 1 114 ? 1.327 -20.359 -0.196 1 97.19 114 HIS A C 1
ATOM 914 O O . HIS A 1 114 ? 0.408 -21.188 -0.316 1 97.19 114 HIS A O 1
ATOM 920 N N . PHE A 1 115 ? 2.105 -20.375 0.824 1 96.44 115 PHE A N 1
ATOM 921 C CA . PHE A 1 115 ? 2.006 -21.422 1.845 1 96.44 115 PHE A CA 1
ATOM 922 C C . PHE A 1 115 ? 0.727 -21.25 2.658 1 96.44 115 PHE A C 1
ATOM 924 O O . PHE A 1 115 ? 0.159 -22.234 3.137 1 96.44 115 PHE A O 1
ATOM 931 N N . LEU A 1 116 ? 0.231 -20.062 2.816 1 96.69 116 LEU A N 1
ATOM 932 C CA . LEU A 1 116 ? -1.053 -19.844 3.477 1 96.69 116 LEU A CA 1
ATOM 933 C C . LEU A 1 116 ? -2.193 -20.422 2.645 1 96.69 116 LEU A C 1
ATOM 935 O O . LEU A 1 116 ? -3.109 -21.047 3.186 1 96.69 116 LEU A O 1
ATOM 939 N N . ILE A 1 117 ? -2.1 -20.172 1.316 1 95.88 117 ILE A N 1
ATOM 940 C CA . ILE A 1 117 ? -3.096 -20.75 0.416 1 95.88 117 ILE A CA 1
ATOM 941 C C . ILE A 1 117 ? -3.031 -22.266 0.478 1 95.88 117 ILE A C 1
ATOM 943 O O . ILE A 1 117 ? -4.062 -22.938 0.533 1 95.88 117 ILE A O 1
ATOM 947 N N . LEU A 1 118 ? -1.782 -22.766 0.481 1 94.75 118 LEU A N 1
ATOM 948 C CA . LEU A 1 118 ? -1.584 -24.219 0.545 1 94.75 118 LEU A CA 1
ATOM 949 C C . LEU A 1 118 ? -2.18 -24.781 1.826 1 94.75 118 LEU A C 1
ATOM 951 O O . LEU A 1 118 ? -2.787 -25.859 1.807 1 94.75 118 LEU A O 1
ATOM 955 N N . HIS A 1 119 ? -1.987 -24.125 2.934 1 95.12 119 HIS A N 1
ATOM 956 C CA . HIS A 1 119 ? -2.564 -24.547 4.203 1 95.12 119 HIS A CA 1
ATOM 957 C C . HIS A 1 119 ? -4.078 -24.703 4.098 1 95.12 119 HIS A C 1
ATOM 959 O O . HIS A 1 119 ? -4.637 -25.703 4.555 1 95.12 119 HIS A O 1
ATOM 965 N N . MET A 1 120 ? -4.75 -23.781 3.482 1 94.75 120 MET A N 1
ATOM 966 C CA . MET A 1 120 ? -6.199 -23.812 3.311 1 94.75 120 MET A CA 1
ATOM 967 C C . MET A 1 120 ? -6.605 -24.922 2.338 1 94.75 120 MET A C 1
ATOM 969 O O . MET A 1 120 ? -7.582 -25.625 2.572 1 94.75 120 MET A O 1
ATOM 973 N N . LYS A 1 121 ? -5.828 -25.016 1.344 1 93.81 121 LYS A N 1
ATOM 974 C CA . LYS A 1 121 ? -6.117 -26.047 0.355 1 93.81 121 LYS A CA 1
ATOM 975 C C . LYS A 1 121 ? -6.02 -27.453 0.973 1 93.81 121 LYS A C 1
ATOM 977 O O . LYS A 1 121 ? -6.801 -28.344 0.635 1 93.81 121 LYS A O 1
ATOM 982 N N . ASN A 1 122 ? -5.074 -27.594 1.793 1 93.56 122 ASN A N 1
ATOM 983 C CA . ASN A 1 122 ? -4.898 -28.875 2.457 1 93.56 122 ASN A CA 1
ATOM 984 C C . ASN A 1 122 ? -6.102 -29.234 3.326 1 93.56 122 ASN A C 1
ATOM 986 O O . ASN A 1 122 ? -6.312 -30.406 3.66 1 93.56 122 ASN A O 1
ATOM 990 N N . GLN A 1 123 ? -6.844 -28.266 3.648 1 95.12 123 GLN A N 1
ATOM 991 C CA . GLN A 1 123 ? -8.039 -28.5 4.445 1 95.12 123 GLN A CA 1
ATOM 992 C C . GLN A 1 123 ? -9.281 -28.578 3.564 1 95.12 123 GLN A C 1
ATOM 994 O O . GLN A 1 123 ? -10.406 -28.656 4.066 1 95.12 123 GLN A O 1
ATOM 999 N N . GLY A 1 124 ? -9.094 -28.438 2.223 1 93 124 GLY A N 1
ATOM 1000 C CA . GLY A 1 124 ? -10.195 -28.641 1.299 1 93 124 GLY A CA 1
ATOM 1001 C C . GLY A 1 124 ? -10.711 -27.359 0.679 1 93 124 GLY A C 1
ATOM 1002 O O . GLY A 1 124 ? -11.672 -27.375 -0.092 1 93 124 GLY A O 1
ATOM 1003 N N . ALA A 1 125 ? -10.109 -26.266 0.992 1 92.69 125 ALA A N 1
ATOM 1004 C CA . ALA A 1 125 ? -10.578 -24.984 0.453 1 92.69 125 ALA A CA 1
ATOM 1005 C C . ALA A 1 125 ? -10.164 -24.828 -1.006 1 92.69 125 ALA A C 1
ATOM 1007 O O . ALA A 1 125 ? -9.055 -25.188 -1.388 1 92.69 125 ALA A O 1
ATOM 1008 N N . LYS A 1 126 ? -11.023 -24.328 -1.808 1 92.38 126 LYS A N 1
ATOM 1009 C CA . LYS A 1 126 ? -10.672 -23.875 -3.152 1 92.38 126 LYS A CA 1
ATOM 1010 C C . LYS A 1 126 ? -10.031 -22.5 -3.117 1 92.38 126 LYS A C 1
ATOM 1012 O O . LYS A 1 126 ? -10.445 -21.625 -2.348 1 92.38 126 LYS A O 1
ATOM 1017 N N . PRO A 1 127 ? -9.008 -22.266 -3.895 1 92 127 PRO A N 1
ATOM 1018 C CA . PRO A 1 127 ? -8.305 -20.984 -3.852 1 92 127 PRO A CA 1
ATOM 1019 C C . PRO A 1 127 ? -9.047 -19.875 -4.598 1 92 127 PRO A C 1
ATOM 1021 O O . PRO A 1 127 ? -8.445 -19.156 -5.402 1 92 127 PRO A O 1
ATOM 1024 N N . GLU A 1 128 ? -10.258 -19.703 -4.305 1 92.31 128 GLU A N 1
ATOM 1025 C CA . GLU A 1 128 ? -11.141 -18.703 -4.902 1 92.31 128 GLU A CA 1
ATOM 1026 C C . GLU A 1 128 ? -11.539 -17.641 -3.879 1 92.31 128 GLU A C 1
ATOM 1028 O O . GLU A 1 128 ? -11.539 -17.891 -2.674 1 92.31 128 GLU A O 1
ATOM 1033 N N . VAL A 1 129 ? -11.859 -16.547 -4.391 1 87.81 129 VAL A N 1
ATOM 1034 C CA . VAL A 1 129 ? -12.156 -15.383 -3.564 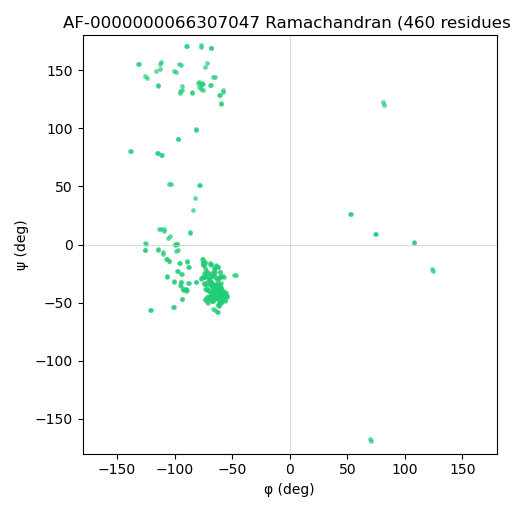1 87.81 129 VAL A CA 1
ATOM 1035 C C . VAL A 1 129 ? -13.344 -15.695 -2.648 1 87.81 129 VAL A C 1
ATOM 1037 O O . VAL A 1 129 ? -13.312 -15.375 -1.456 1 87.81 129 VAL A O 1
ATOM 1040 N N . GLU A 1 130 ? -14.344 -16.359 -3.129 1 86.38 130 GLU A N 1
ATOM 1041 C CA . GLU A 1 130 ? -15.562 -16.656 -2.377 1 86.38 130 GLU A CA 1
ATOM 1042 C C . GLU A 1 130 ? -15.266 -17.547 -1.175 1 86.38 130 GLU A C 1
ATOM 1044 O O . GLU A 1 130 ? -15.867 -17.391 -0.111 1 86.38 130 GLU A O 1
ATOM 1049 N N . GLU A 1 131 ? -14.336 -18.406 -1.346 1 89.25 131 GLU A N 1
ATOM 1050 C CA . GLU A 1 131 ? -14.008 -19.359 -0.302 1 89.25 131 GLU A CA 1
ATOM 1051 C C . GLU A 1 131 ? -13.258 -18.703 0.848 1 89.25 131 GLU A C 1
ATOM 1053 O O . GLU A 1 131 ? -13.383 -19.109 2.002 1 89.25 131 GLU A O 1
ATOM 1058 N N . PHE A 1 132 ? -12.578 -17.672 0.55 1 91.69 132 PHE A N 1
ATOM 1059 C CA . PHE A 1 132 ? -11.703 -17.062 1.543 1 91.69 132 PHE A CA 1
ATOM 1060 C C . PHE A 1 132 ? -12.375 -15.844 2.174 1 91.69 132 PHE A C 1
ATOM 1062 O O . PHE A 1 132 ? -11.805 -15.211 3.062 1 91.69 132 PHE A O 1
ATOM 1069 N N . LYS A 1 133 ? -13.508 -15.578 1.771 1 90.12 133 LYS A N 1
ATOM 1070 C CA . LYS A 1 133 ? -14.211 -14.391 2.264 1 90.12 133 LYS A CA 1
ATOM 1071 C C . LYS A 1 133 ? -14.398 -14.461 3.775 1 90.12 133 LYS A C 1
ATOM 1073 O O . LYS A 1 133 ? -14.938 -15.438 4.297 1 90.12 133 LYS A O 1
ATOM 1078 N N . GLY A 1 134 ? -13.867 -13.453 4.445 1 91.06 134 GLY A N 1
ATOM 1079 C CA . GLY A 1 134 ? -14.078 -13.281 5.875 1 91.06 134 GLY A CA 1
ATOM 1080 C C . GLY A 1 134 ? -13.289 -14.258 6.723 1 91.06 134 GLY A C 1
ATOM 1081 O O . GLY A 1 134 ? -13.5 -14.344 7.934 1 91.06 134 GLY A O 1
ATOM 1082 N N . ILE A 1 135 ? -12.438 -14.969 6.211 1 90.62 135 ILE A N 1
ATOM 1083 C CA . ILE A 1 135 ? -11.758 -16.047 6.922 1 90.62 135 ILE A CA 1
ATOM 1084 C C . ILE A 1 135 ? -10.844 -15.469 7.996 1 90.62 135 ILE A C 1
ATOM 1086 O O . ILE A 1 135 ? -10.594 -16.109 9.023 1 90.62 135 ILE A O 1
ATOM 1090 N N . ALA A 1 136 ? -10.383 -14.305 7.809 1 91.56 136 ALA A N 1
ATOM 1091 C CA . ALA A 1 136 ? -9.445 -13.68 8.742 1 91.56 136 ALA A CA 1
ATOM 1092 C C . ALA A 1 136 ? -10.102 -13.445 10.102 1 91.56 136 ALA A C 1
ATOM 1094 O O . ALA A 1 136 ? -9.414 -13.367 11.117 1 91.56 136 ALA A O 1
ATOM 1095 N N . THR A 1 137 ? -11.383 -13.352 10.117 1 89.69 137 THR A N 1
ATOM 1096 C CA . THR A 1 137 ? -12.102 -13.156 11.375 1 89.69 137 THR A CA 1
ATOM 1097 C C . THR A 1 137 ? -12.016 -14.406 12.242 1 89.69 137 THR A C 1
ATOM 1099 O O . THR A 1 137 ? -11.992 -14.312 13.477 1 89.69 137 THR A O 1
ATOM 1102 N N . TYR A 1 138 ? -11.875 -15.547 11.633 1 91.69 138 TYR A N 1
ATOM 1103 C CA . TYR A 1 138 ? -11.914 -16.812 12.352 1 91.69 138 TYR A CA 1
ATOM 1104 C C . TYR A 1 138 ? -10.516 -17.422 12.469 1 91.69 138 TYR A C 1
ATOM 1106 O O . TYR A 1 138 ? -10.258 -18.25 13.328 1 91.69 138 TYR A O 1
ATOM 1114 N N . LEU A 1 139 ? -9.734 -17.094 11.547 1 94.69 139 LEU A N 1
ATOM 1115 C CA . LEU A 1 139 ? -8.352 -17.547 11.547 1 94.69 139 LEU A CA 1
ATOM 1116 C C . LEU A 1 139 ? -7.391 -16.375 11.688 1 94.69 139 LEU A C 1
ATOM 1118 O O . LEU A 1 139 ? -6.742 -15.969 10.719 1 94.69 139 LEU A O 1
ATOM 1122 N N . PRO A 1 140 ? -7.215 -15.875 12.883 1 92.94 140 PRO A N 1
ATOM 1123 C CA . PRO A 1 140 ? -6.508 -14.609 13.086 1 92.94 140 PRO A CA 1
ATOM 1124 C C . PRO A 1 140 ? -5.027 -14.695 12.719 1 92.94 140 PRO A C 1
ATOM 1126 O O . PRO A 1 140 ? -4.453 -13.719 12.242 1 92.94 140 PRO A O 1
ATOM 1129 N N . VAL A 1 141 ? -4.383 -15.852 12.953 1 96.31 141 VAL A N 1
ATOM 1130 C CA . VAL A 1 141 ? -2.965 -15.984 12.633 1 96.31 141 VAL A CA 1
ATOM 1131 C C . VAL A 1 141 ? -2.777 -15.969 11.117 1 96.31 141 VAL A C 1
ATOM 1133 O O . VAL A 1 141 ? -1.94 -15.227 10.602 1 96.31 141 VAL A O 1
ATOM 1136 N N . LEU A 1 142 ? -3.6 -16.734 10.453 1 96.19 142 LEU A N 1
ATOM 1137 C CA . LEU A 1 142 ? -3.557 -16.766 9 1 96.19 142 LEU A CA 1
ATOM 1138 C C . LEU A 1 142 ? -3.867 -15.383 8.422 1 96.19 142 LEU A C 1
ATOM 1140 O O . LEU A 1 142 ? -3.186 -14.922 7.508 1 96.19 142 LEU A O 1
ATOM 1144 N N . GLY A 1 143 ? -4.855 -14.766 9.016 1 95.5 143 GLY A N 1
ATOM 1145 C CA . GLY A 1 143 ? -5.242 -13.438 8.562 1 95.5 143 GLY A CA 1
ATOM 1146 C C . GLY A 1 143 ? -4.145 -12.406 8.734 1 95.5 143 GLY A C 1
ATOM 1147 O O . GLY A 1 143 ? -3.879 -11.617 7.82 1 95.5 143 GLY A O 1
ATOM 1148 N N . THR A 1 144 ? -3.545 -12.414 9.867 1 95.44 144 THR A N 1
ATOM 1149 C CA . THR A 1 144 ? -2.49 -11.453 10.156 1 95.44 144 THR A CA 1
ATOM 1150 C C . THR A 1 144 ? -1.286 -11.672 9.25 1 95.44 144 THR A C 1
ATOM 1152 O O . THR A 1 144 ? -0.762 -10.727 8.664 1 95.44 144 THR A O 1
ATOM 1155 N N . LEU A 1 145 ? -0.849 -12.891 9.078 1 97.12 145 LEU A N 1
ATOM 1156 C CA . LEU A 1 145 ? 0.287 -13.203 8.219 1 97.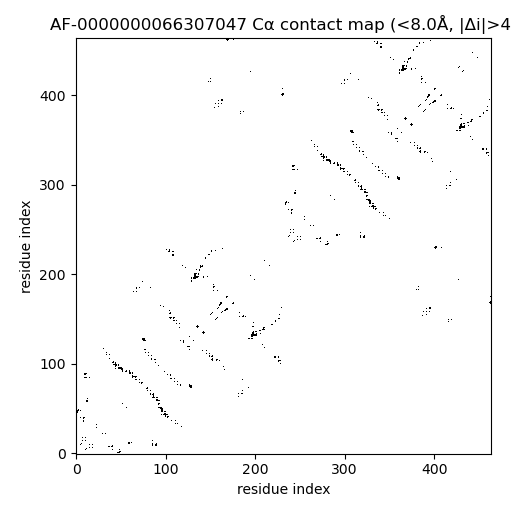12 145 LEU A CA 1
ATOM 1157 C C . LEU A 1 145 ? -0.023 -12.875 6.762 1 97.12 145 LEU A C 1
ATOM 1159 O O . LEU A 1 145 ? 0.839 -12.367 6.039 1 97.12 145 LEU A O 1
ATOM 1163 N N . ALA A 1 146 ? -1.263 -13.18 6.379 1 97.5 146 ALA A N 1
ATOM 1164 C CA . ALA A 1 146 ? -1.675 -12.891 5.008 1 97.5 146 ALA A CA 1
ATOM 1165 C C . ALA A 1 146 ? -1.636 -11.391 4.73 1 97.5 146 ALA A C 1
ATOM 1167 O O . ALA A 1 146 ? -1.167 -10.961 3.674 1 97.5 146 ALA A O 1
ATOM 1168 N N . PHE A 1 147 ? -2.049 -10.656 5.691 1 97 147 PHE A N 1
ATOM 1169 C CA . PHE A 1 147 ? -2.068 -9.211 5.508 1 97 147 PHE A CA 1
ATOM 1170 C C . PHE A 1 147 ? -0.652 -8.656 5.449 1 97 147 PHE A C 1
ATOM 1172 O O . PHE A 1 147 ? -0.33 -7.852 4.57 1 97 147 PHE A O 1
ATOM 1179 N N . VAL A 1 148 ? 0.157 -9.031 6.316 1 97.12 148 VAL A N 1
ATOM 1180 C CA . VAL A 1 148 ? 1.535 -8.547 6.344 1 97.12 148 VAL A CA 1
ATOM 1181 C C . VAL A 1 148 ? 2.254 -8.961 5.062 1 97.12 148 VAL A C 1
ATOM 1183 O O . VAL A 1 148 ? 2.994 -8.172 4.477 1 97.12 148 VAL A O 1
ATOM 1186 N N . ALA A 1 149 ? 2.02 -10.164 4.637 1 98 149 ALA A N 1
ATOM 1187 C CA . ALA A 1 149 ? 2.637 -10.641 3.402 1 98 149 ALA A CA 1
ATOM 1188 C C . ALA A 1 149 ? 2.141 -9.844 2.199 1 98 149 ALA A C 1
ATOM 1190 O O . ALA A 1 149 ? 2.926 -9.492 1.314 1 98 149 ALA A O 1
ATOM 1191 N N . LEU A 1 150 ? 0.852 -9.602 2.197 1 97.94 150 LEU A N 1
ATOM 1192 C CA . LEU A 1 150 ? 0.262 -8.844 1.104 1 97.94 150 LEU A CA 1
ATOM 1193 C C . LEU A 1 150 ? 0.854 -7.438 1.038 1 97.94 150 LEU A C 1
ATOM 1195 O O . LEU A 1 150 ? 1.301 -6.996 -0.023 1 97.94 150 LEU A O 1
ATOM 1199 N N . VAL A 1 151 ? 0.918 -6.801 2.111 1 97.31 151 VAL A N 1
ATOM 1200 C CA . VAL A 1 151 ? 1.444 -5.441 2.184 1 97.31 151 VAL A CA 1
ATOM 1201 C C . VAL A 1 151 ? 2.936 -5.445 1.854 1 97.31 151 VAL A C 1
ATOM 1203 O O . VAL A 1 151 ? 3.43 -4.543 1.175 1 97.31 151 VAL A O 1
ATOM 1206 N N . SER A 1 152 ? 3.586 -6.414 2.355 1 96.94 152 SER A N 1
ATOM 1207 C CA . SER A 1 152 ? 5.004 -6.543 2.037 1 96.94 152 SER A CA 1
ATOM 1208 C C . SER A 1 152 ? 5.227 -6.672 0.534 1 96.94 152 SER A C 1
ATOM 1210 O O . SER A 1 152 ? 6.16 -6.086 -0.014 1 96.94 152 SER A O 1
ATOM 1212 N N . SER A 1 153 ? 4.383 -7.387 -0.123 1 97.56 153 SER A N 1
ATOM 1213 C CA . SER A 1 153 ? 4.562 -7.648 -1.548 1 97.56 153 SER A CA 1
ATOM 1214 C C . SER A 1 153 ? 4.062 -6.48 -2.391 1 97.56 153 SER A C 1
ATOM 1216 O O . SER A 1 153 ? 4.633 -6.18 -3.443 1 97.56 153 SER A O 1
ATOM 1218 N N . LEU A 1 154 ? 3.031 -5.781 -1.921 1 98.06 154 LEU A N 1
ATOM 1219 C CA . LEU A 1 154 ? 2.381 -4.77 -2.742 1 98.06 154 LEU A CA 1
ATOM 1220 C C . LEU A 1 154 ? 2.91 -3.377 -2.406 1 98.06 154 LEU A C 1
ATOM 1222 O O . LEU A 1 154 ? 2.787 -2.451 -3.211 1 98.06 154 LEU A O 1
ATOM 1226 N N . VAL A 1 155 ? 3.445 -3.244 -1.205 1 96.81 155 VAL A N 1
ATOM 1227 C CA . VAL A 1 155 ? 3.77 -1.893 -0.759 1 96.81 155 VAL A CA 1
ATOM 1228 C C . VAL A 1 155 ? 5.262 -1.794 -0.453 1 96.81 155 VAL A C 1
ATOM 1230 O O . VAL A 1 155 ? 5.996 -1.073 -1.134 1 96.81 155 VAL A O 1
ATOM 1233 N N . ILE A 1 156 ? 5.738 -2.605 0.385 1 94.25 156 ILE A N 1
ATOM 1234 C CA . ILE A 1 156 ? 7.098 -2.459 0.898 1 94.25 156 ILE A CA 1
ATOM 1235 C C . ILE A 1 156 ? 8.102 -2.865 -0.178 1 94.25 156 ILE A C 1
ATOM 1237 O O . ILE A 1 156 ? 9.094 -2.166 -0.407 1 94.25 156 ILE A O 1
ATOM 1241 N N . ALA A 1 157 ? 7.809 -3.996 -0.759 1 95.56 157 ALA A N 1
ATOM 1242 C CA . ALA A 1 157 ? 8.734 -4.488 -1.776 1 95.56 157 ALA A CA 1
ATOM 1243 C C . ALA A 1 157 ? 8.867 -3.496 -2.928 1 95.56 157 ALA A C 1
ATOM 1245 O O . ALA A 1 157 ? 9.977 -3.129 -3.316 1 95.56 157 ALA A O 1
ATOM 1246 N N . PRO A 1 158 ? 7.758 -3.041 -3.469 1 95.38 158 PRO A N 1
ATOM 1247 C CA . PRO A 1 158 ? 7.891 -2.041 -4.531 1 95.38 158 PRO A CA 1
ATOM 1248 C C . PRO A 1 158 ? 8.562 -0.757 -4.051 1 95.38 158 PRO A C 1
ATOM 1250 O O . PRO A 1 158 ? 9.336 -0.143 -4.793 1 95.38 158 PRO A O 1
ATOM 1253 N N . ALA A 1 159 ? 8.297 -0.332 -2.867 1 92.56 159 ALA A N 1
ATOM 1254 C CA . ALA A 1 159 ? 8.945 0.859 -2.326 1 92.56 159 ALA A CA 1
ATOM 1255 C C . ALA A 1 159 ? 10.461 0.683 -2.275 1 92.56 159 ALA A C 1
ATOM 1257 O O . ALA A 1 159 ? 11.211 1.554 -2.727 1 92.56 159 ALA A O 1
ATOM 1258 N N . TYR A 1 160 ? 10.828 -0.39 -1.779 1 90.19 160 TYR A N 1
ATOM 1259 C CA . TYR A 1 160 ? 12.25 -0.709 -1.706 1 90.19 160 TYR A CA 1
ATOM 1260 C C . TYR A 1 160 ? 12.859 -0.796 -3.1 1 90.19 160 TYR A C 1
ATOM 1262 O O . TYR A 1 160 ? 13.914 -0.207 -3.359 1 90.19 160 TYR A O 1
ATOM 1270 N N . ALA A 1 161 ? 12.195 -1.476 -3.957 1 91.81 161 ALA A N 1
ATOM 1271 C CA . ALA A 1 161 ? 12.703 -1.719 -5.305 1 91.81 161 ALA A CA 1
ATOM 1272 C C . ALA A 1 161 ? 12.797 -0.419 -6.098 1 91.81 161 ALA A C 1
ATOM 1274 O O . ALA A 1 161 ? 13.828 -0.132 -6.715 1 91.81 161 ALA A O 1
ATOM 1275 N N . PHE A 1 162 ? 11.797 0.393 -6.023 1 89.62 162 PHE A N 1
ATOM 1276 C CA . PHE A 1 162 ? 11.695 1.541 -6.914 1 89.62 162 PHE A CA 1
ATOM 1277 C C . PHE A 1 162 ? 12.422 2.744 -6.332 1 89.62 162 PHE A C 1
ATOM 1279 O O . PHE A 1 162 ? 13.047 3.52 -7.066 1 89.62 162 PHE A O 1
ATOM 1286 N N . PHE A 1 163 ? 12.406 2.844 -5.059 1 86.06 163 PHE A N 1
ATOM 1287 C CA . PHE A 1 163 ? 12.977 4.051 -4.473 1 86.06 163 PHE A CA 1
ATOM 1288 C C . PHE A 1 163 ? 14.43 3.822 -4.062 1 86.06 163 PHE A C 1
ATOM 1290 O O . PHE A 1 163 ? 15.266 4.719 -4.184 1 86.06 163 PHE A O 1
ATOM 1297 N N . THR A 1 164 ? 14.719 2.695 -3.641 1 84.75 164 THR A N 1
ATOM 1298 C CA . THR A 1 164 ? 16.062 2.451 -3.113 1 84.75 164 THR A CA 1
ATOM 1299 C C . THR A 1 164 ? 16.922 1.72 -4.141 1 84.75 164 THR A C 1
ATOM 1301 O O . THR A 1 164 ? 17.984 2.199 -4.512 1 84.75 164 THR A O 1
ATOM 1304 N N . LEU A 1 165 ? 16.469 0.676 -4.613 1 86.06 165 LEU A N 1
ATOM 1305 C CA . LEU A 1 165 ? 17.312 -0.139 -5.488 1 86.06 165 LEU A CA 1
ATOM 1306 C C . LEU A 1 165 ? 17.5 0.542 -6.84 1 86.06 165 LEU A C 1
ATOM 1308 O O . LEU A 1 165 ? 18.641 0.674 -7.316 1 86.06 165 LEU A O 1
ATOM 1312 N N . TYR A 1 166 ? 16.375 0.941 -7.391 1 83.31 166 TYR A N 1
ATOM 1313 C CA . TYR A 1 166 ? 16.469 1.465 -8.75 1 83.31 166 TYR A CA 1
ATOM 1314 C C . TYR A 1 166 ? 16.562 2.984 -8.742 1 83.31 166 TYR A C 1
ATOM 1316 O O . TYR A 1 166 ? 17.078 3.582 -9.695 1 83.31 166 TYR A O 1
ATOM 1324 N N . GLY A 1 167 ? 16.25 3.561 -7.703 1 76 167 GLY A N 1
ATOM 1325 C CA . GLY A 1 167 ? 16.281 5.012 -7.633 1 76 167 GLY A CA 1
ATOM 1326 C C . GLY A 1 167 ? 15.516 5.684 -8.75 1 76 167 GLY A C 1
ATOM 1327 O O . GLY A 1 167 ? 16.031 6.598 -9.406 1 76 167 GLY A O 1
ATOM 1328 N N . VAL A 1 168 ? 14.516 4.965 -9.273 1 62 168 VAL A N 1
ATOM 1329 C CA . VAL A 1 168 ? 13.773 5.328 -10.477 1 62 168 VAL A CA 1
ATOM 1330 C C . VAL A 1 168 ? 13.367 6.797 -10.414 1 62 168 VAL A C 1
ATOM 1332 O O . VAL A 1 168 ? 13.328 7.484 -11.438 1 62 168 VAL A O 1
ATOM 1335 N N . PHE A 1 169 ? 13.227 7.332 -9.352 1 61.91 169 PHE A N 1
ATOM 1336 C CA . PHE A 1 169 ? 12.641 8.664 -9.297 1 61.91 169 PHE A CA 1
ATOM 1337 C C . PHE A 1 169 ? 13.711 9.734 -9.477 1 61.91 169 PHE A C 1
ATOM 1339 O O . PHE A 1 169 ? 13.398 10.93 -9.547 1 61.91 169 PHE A O 1
ATOM 1346 N N . LYS A 1 170 ? 14.875 9.148 -9.883 1 62.16 170 LYS A N 1
ATOM 1347 C CA . LYS A 1 170 ? 15.938 10.125 -10.109 1 62.16 170 LYS A CA 1
ATOM 1348 C C . LYS A 1 170 ? 16.172 10.344 -11.602 1 62.16 170 LYS A C 1
ATOM 1350 O O . LYS A 1 170 ? 17.281 10.125 -12.109 1 62.16 170 LYS A O 1
ATOM 1355 N N . GLY A 1 171 ? 15.055 10.625 -12.219 1 62.94 171 GLY A N 1
ATOM 1356 C CA . GLY A 1 171 ? 15.398 11.219 -13.5 1 62.94 171 GLY A CA 1
ATOM 1357 C C . GLY A 1 171 ? 14.797 10.477 -14.68 1 62.94 171 GLY A C 1
ATOM 1358 O O . GLY A 1 171 ? 14.836 10.969 -15.805 1 62.94 171 GLY A O 1
ATOM 1359 N N . ASN A 1 172 ? 14.43 9.312 -14.609 1 74.19 172 ASN A N 1
ATOM 1360 C CA . ASN A 1 172 ? 13.891 8.648 -15.789 1 74.19 172 ASN A CA 1
ATOM 1361 C C . ASN A 1 172 ? 12.422 8.992 -16 1 74.19 172 ASN A C 1
ATOM 1363 O O . ASN A 1 172 ? 11.539 8.352 -15.43 1 74.19 172 ASN A O 1
ATOM 1367 N N . LEU A 1 173 ? 12.195 9.914 -16.891 1 76.25 173 LEU A N 1
ATOM 1368 C CA . LEU A 1 173 ? 10.875 10.508 -17.078 1 76.25 173 LEU A CA 1
ATOM 1369 C C . LEU A 1 173 ? 9.945 9.539 -17.812 1 76.25 173 LEU A C 1
ATOM 1371 O O . LEU A 1 173 ? 8.727 9.703 -17.766 1 76.25 173 LEU A O 1
ATOM 1375 N N . ILE A 1 174 ? 10.477 8.57 -18.438 1 81.06 174 ILE A N 1
ATOM 1376 C CA . ILE A 1 174 ? 9.633 7.652 -19.188 1 81.06 174 ILE A CA 1
ATOM 1377 C C . ILE A 1 174 ? 9.266 6.453 -18.312 1 81.06 174 ILE A C 1
ATOM 1379 O O . ILE A 1 174 ? 8.094 6.098 -18.188 1 81.06 174 ILE A O 1
ATOM 1383 N N . LEU A 1 175 ? 10.227 5.883 -17.656 1 84.94 175 LEU A N 1
ATOM 1384 C CA . LEU A 1 175 ? 10.023 4.648 -16.906 1 84.94 175 LEU A CA 1
ATOM 1385 C C . LEU A 1 175 ? 9.281 4.914 -15.609 1 84.94 175 LEU A C 1
ATOM 1387 O O . LEU A 1 175 ? 8.484 4.082 -15.156 1 84.94 175 LEU A O 1
ATOM 1391 N N . THR A 1 176 ? 9.445 6.078 -15.109 1 86.5 176 THR A N 1
ATOM 1392 C CA . THR A 1 176 ? 8.898 6.387 -13.789 1 86.5 176 THR A CA 1
ATOM 1393 C C . THR A 1 176 ? 7.371 6.398 -13.836 1 86.5 176 THR A C 1
ATOM 1395 O O . THR A 1 176 ? 6.715 5.734 -13.023 1 86.5 176 THR A O 1
ATOM 1398 N N . PRO A 1 177 ? 6.793 7.078 -14.805 1 86.88 177 PRO A N 1
ATOM 1399 C CA . PRO A 1 177 ? 5.328 7.055 -14.852 1 86.88 177 PRO A CA 1
ATOM 1400 C C . PRO A 1 177 ? 4.773 5.656 -15.109 1 86.88 177 PRO A C 1
ATOM 1402 O O . PRO A 1 177 ? 3.709 5.305 -14.594 1 86.88 177 PRO A O 1
ATOM 1405 N N . ILE A 1 178 ? 5.441 4.891 -15.883 1 90.44 178 ILE A N 1
ATOM 1406 C CA . ILE A 1 178 ? 4.992 3.537 -16.188 1 90.44 178 ILE A CA 1
ATOM 1407 C C . ILE A 1 178 ? 4.992 2.695 -14.914 1 90.44 178 ILE A C 1
ATOM 1409 O O . ILE A 1 178 ? 4.004 2.021 -14.609 1 90.44 178 ILE A O 1
ATOM 1413 N N . LEU A 1 179 ? 6.043 2.781 -14.164 1 92.12 179 LEU A N 1
ATOM 1414 C CA . LEU A 1 179 ? 6.172 1.993 -12.945 1 92.12 179 LEU A CA 1
ATOM 1415 C C . LEU A 1 179 ? 5.164 2.453 -11.891 1 92.12 179 LEU A C 1
ATOM 1417 O O . LEU A 1 179 ? 4.625 1.638 -11.141 1 92.12 179 LEU A O 1
ATOM 1421 N N . LEU A 1 180 ? 4.895 3.738 -11.906 1 90.94 180 LEU A N 1
ATOM 1422 C CA . LEU A 1 180 ? 3.92 4.273 -10.961 1 90.94 180 LEU A CA 1
ATOM 1423 C C . LEU A 1 180 ? 2.514 3.781 -11.289 1 90.94 180 LEU A C 1
ATOM 1425 O O . LEU A 1 180 ? 1.764 3.385 -10.398 1 90.94 180 LEU A O 1
ATOM 1429 N N . ILE A 1 181 ? 2.178 3.811 -12.523 1 92.94 181 ILE A N 1
ATOM 1430 C CA . ILE A 1 181 ? 0.862 3.352 -12.953 1 92.94 181 ILE A CA 1
ATOM 1431 C C . ILE A 1 181 ? 0.714 1.861 -12.664 1 92.94 181 ILE A C 1
ATOM 1433 O O . ILE A 1 181 ? -0.325 1.419 -12.164 1 92.94 181 ILE A O 1
ATOM 1437 N N . GLU A 1 182 ? 1.705 1.107 -12.953 1 96.12 182 GLU A N 1
ATOM 1438 C CA . GLU A 1 182 ? 1.656 -0.322 -12.664 1 96.12 182 GLU A CA 1
ATOM 1439 C C . GLU A 1 182 ? 1.489 -0.578 -11.172 1 96.12 182 GLU A C 1
ATOM 1441 O O . GLU A 1 182 ? 0.698 -1.432 -10.766 1 96.12 182 GLU A O 1
ATOM 1446 N N . TRP A 1 183 ? 2.27 0.187 -10.445 1 96 183 TRP A N 1
ATOM 1447 C CA . TRP A 1 183 ? 2.168 0.028 -9 1 96 183 TRP A CA 1
ATOM 1448 C C . TRP A 1 183 ? 0.754 0.332 -8.516 1 96 183 TRP A C 1
ATOM 1450 O O . TRP A 1 183 ? 0.196 -0.411 -7.703 1 96 183 TRP A O 1
ATOM 1460 N N . LEU A 1 184 ? 0.121 1.317 -9.023 1 95.62 184 LEU A N 1
ATOM 1461 C CA . LEU A 1 184 ? -1.252 1.665 -8.672 1 95.62 184 LEU A CA 1
ATOM 1462 C C . LEU A 1 184 ? -2.209 0.534 -9.031 1 95.62 184 LEU A C 1
ATOM 1464 O O . LEU A 1 184 ? -3.107 0.204 -8.25 1 95.62 184 LEU A O 1
ATOM 1468 N N . VAL A 1 185 ? -1.964 -0.035 -10.133 1 96.75 185 VAL A N 1
ATOM 1469 C CA . VAL A 1 185 ? -2.82 -1.123 -10.594 1 96.75 185 VAL A CA 1
ATOM 1470 C C . VAL A 1 185 ? -2.629 -2.344 -9.695 1 96.75 185 VAL A C 1
ATOM 1472 O O . VAL A 1 185 ? -3.602 -2.998 -9.312 1 96.75 185 VAL A O 1
ATOM 1475 N N . TRP A 1 186 ? -1.354 -2.666 -9.383 1 98.19 186 TRP A N 1
ATOM 1476 C CA . TRP A 1 186 ? -1.091 -3.793 -8.492 1 98.19 186 TRP A CA 1
ATOM 1477 C C . TRP A 1 186 ? -1.812 -3.617 -7.16 1 98.19 186 TRP A C 1
ATOM 1479 O O . TRP A 1 186 ? -2.402 -4.562 -6.637 1 98.19 186 TRP A O 1
ATOM 1489 N N . LEU A 1 187 ? -1.772 -2.373 -6.703 1 97.62 187 LEU A N 1
ATOM 1490 C CA . LEU A 1 187 ? -2.438 -2.074 -5.441 1 97.62 187 LEU A CA 1
ATOM 1491 C C . LEU A 1 187 ? -3.949 -2.227 -5.574 1 97.62 187 LEU A C 1
ATOM 1493 O O . LEU A 1 187 ? -4.594 -2.838 -4.719 1 97.62 187 LEU A O 1
ATOM 1497 N N . TRP A 1 188 ? -4.504 -1.767 -6.613 1 95.94 188 TRP A N 1
ATOM 1498 C CA . TRP A 1 188 ? -5.945 -1.863 -6.832 1 95.94 188 TRP A CA 1
ATOM 1499 C C . TRP A 1 188 ? -6.387 -3.32 -6.918 1 95.94 188 TRP A C 1
ATOM 1501 O O . TRP A 1 188 ? -7.273 -3.75 -6.176 1 95.94 188 TRP A O 1
ATOM 1511 N N . VAL A 1 189 ? -5.746 -4.051 -7.746 1 96.38 189 VAL A N 1
ATOM 1512 C CA . VAL A 1 189 ? -6.16 -5.422 -8.008 1 96.38 189 VAL A CA 1
ATOM 1513 C C . VAL A 1 189 ? -5.891 -6.289 -6.781 1 96.38 189 VAL A C 1
ATOM 1515 O O . VAL A 1 189 ? -6.727 -7.113 -6.398 1 96.38 189 VAL A O 1
ATOM 1518 N N . GLY A 1 190 ? -4.703 -6.086 -6.219 1 96.06 190 GLY A N 1
ATOM 1519 C CA . GLY A 1 190 ? -4.355 -6.859 -5.035 1 96.06 190 GLY A CA 1
ATOM 1520 C C . GLY A 1 190 ? -5.316 -6.648 -3.883 1 96.06 190 GLY A C 1
ATOM 1521 O O . GLY A 1 190 ? -5.844 -7.613 -3.318 1 96.06 190 GLY A O 1
ATOM 1522 N N . PHE A 1 191 ? -5.625 -5.426 -3.59 1 93.88 191 PHE A N 1
ATOM 1523 C CA . PHE A 1 191 ? -6.508 -5.148 -2.463 1 93.88 191 PHE A CA 1
ATOM 1524 C C . PHE A 1 191 ? -7.949 -5.5 -2.807 1 93.88 191 PHE A C 1
ATOM 1526 O O . PHE A 1 191 ? -8.711 -5.934 -1.94 1 93.88 191 PHE A O 1
ATOM 1533 N N . LYS A 1 192 ? -8.305 -5.32 -3.996 1 93.19 192 LYS A N 1
ATOM 1534 C CA . LYS A 1 192 ? -9.641 -5.762 -4.395 1 93.19 192 LYS A CA 1
ATOM 1535 C C . LYS A 1 192 ? -9.82 -7.262 -4.176 1 93.19 192 LYS A C 1
ATOM 1537 O O . LYS A 1 192 ? -10.844 -7.703 -3.656 1 93.19 192 LYS A O 1
ATOM 1542 N N . MET A 1 193 ? -8.828 -7.988 -4.531 1 94.06 193 MET A N 1
ATOM 1543 C CA . MET A 1 193 ? -8.891 -9.445 -4.445 1 94.06 193 MET A CA 1
ATOM 1544 C C . MET A 1 193 ? -8.836 -9.906 -2.992 1 94.06 193 MET A C 1
ATOM 1546 O O . MET A 1 193 ? -9.508 -10.867 -2.615 1 94.06 193 MET A O 1
ATOM 1550 N N . PHE A 1 194 ? -8.125 -9.203 -2.131 1 95.44 194 PHE A N 1
ATOM 1551 C CA . PHE A 1 194 ? -7.855 -9.727 -0.798 1 95.44 194 PHE A CA 1
ATOM 1552 C C . PHE A 1 194 ? -8.719 -9.023 0.245 1 95.44 194 PHE A C 1
ATOM 1554 O O . PHE A 1 194 ? -8.828 -9.492 1.38 1 95.44 194 PHE A O 1
ATOM 1561 N N . SER A 1 195 ? -9.328 -7.906 -0.1 1 92.81 195 SER A N 1
ATOM 1562 C CA . SER A 1 195 ? -10.141 -7.156 0.852 1 92.81 195 SER A CA 1
ATOM 1563 C C . SER A 1 195 ? -11.227 -8.031 1.47 1 92.81 195 SER A C 1
ATOM 1565 O O . SER A 1 195 ? -11.453 -7.992 2.682 1 92.81 195 SER A O 1
ATOM 1567 N N . PRO A 1 196 ? -11.906 -8.883 0.693 1 91.88 196 PRO A N 1
ATOM 1568 C CA . PRO A 1 196 ? -12.945 -9.719 1.297 1 91.88 196 PRO A CA 1
ATOM 1569 C C . PRO A 1 196 ? -12.398 -10.688 2.342 1 91.88 196 PRO A C 1
ATOM 1571 O O . PRO A 1 196 ? -13.109 -11.07 3.268 1 91.88 196 PRO A O 1
ATOM 1574 N N . VAL A 1 197 ? -11.195 -11.078 2.133 1 92.69 197 VAL A N 1
ATOM 1575 C CA . VAL A 1 197 ? -10.57 -12 3.072 1 92.69 197 VAL A CA 1
ATOM 1576 C C . VAL A 1 197 ? -10.469 -11.352 4.449 1 92.69 197 VAL A C 1
ATOM 1578 O O . VAL A 1 197 ? -10.727 -12 5.469 1 92.69 197 VAL A O 1
ATOM 1581 N N . PHE A 1 198 ? -10.227 -10.055 4.445 1 93.06 198 PHE A N 1
ATOM 1582 C CA . PHE A 1 198 ? -9.867 -9.367 5.684 1 93.06 198 PHE A CA 1
ATOM 1583 C C . PHE A 1 198 ? -11.062 -8.641 6.27 1 93.06 198 PHE A C 1
ATOM 1585 O O . PHE A 1 198 ? -11.203 -8.547 7.492 1 93.06 198 PHE A O 1
ATOM 1592 N N . PHE A 1 199 ? -11.969 -8.148 5.422 1 87.31 199 PHE A N 1
ATOM 1593 C CA . PHE A 1 199 ? -12.852 -7.105 5.938 1 87.31 199 PHE A CA 1
ATOM 1594 C C . PHE A 1 199 ? -14.312 -7.48 5.738 1 87.31 199 PHE A C 1
ATOM 1596 O O . PHE A 1 199 ? -15.211 -6.75 6.164 1 87.31 199 PHE A O 1
ATOM 1603 N N . GLU A 1 200 ? -14.547 -8.516 5.113 1 84.88 200 GLU A N 1
ATOM 1604 C CA . GLU A 1 200 ? -15.938 -8.953 5 1 84.88 200 GLU A CA 1
ATOM 1605 C C . GLU A 1 200 ? -16.281 -9.961 6.09 1 84.88 200 GLU A C 1
ATOM 1607 O O . GLU A 1 200 ? -15.398 -10.578 6.68 1 84.88 200 GLU A O 1
ATOM 1612 N N . GLU A 1 201 ? -17.562 -9.945 6.344 1 79.25 201 GLU A N 1
ATOM 1613 C CA . GLU A 1 201 ? -18.031 -10.859 7.383 1 79.25 201 GLU A CA 1
ATOM 1614 C C . GLU A 1 201 ? -18.531 -12.164 6.777 1 79.25 201 GLU A C 1
ATOM 1616 O O . GLU A 1 201 ? -19.156 -12.172 5.711 1 79.25 201 GLU A O 1
ATOM 1621 N N . LYS A 1 202 ? -17.953 -13.141 7.449 1 75.81 202 LYS A N 1
ATOM 1622 C CA . LYS A 1 202 ? -18.5 -14.445 7.074 1 75.81 202 LYS A CA 1
ATOM 1623 C C . LYS A 1 202 ? -19.641 -14.859 8.008 1 75.81 202 LYS A C 1
ATOM 1625 O O . LYS A 1 202 ? -19.5 -14.75 9.234 1 75.81 202 LYS A O 1
ATOM 1630 N N . ALA A 1 203 ? -20.672 -15.289 7.363 1 67.62 203 ALA A N 1
ATOM 1631 C CA . ALA A 1 203 ? -21.875 -15.641 8.094 1 67.62 203 ALA A CA 1
ATOM 1632 C C . ALA A 1 203 ? -21.641 -16.875 8.977 1 67.62 203 ALA A C 1
ATOM 1634 O O . ALA A 1 203 ? -22.156 -16.938 10.102 1 67.62 203 ALA A O 1
ATOM 1635 N N . GLU A 1 204 ? -20.953 -17.75 8.422 1 75.81 204 GLU A N 1
ATOM 1636 C CA . GLU A 1 204 ? -20.75 -18.984 9.18 1 75.81 204 GLU A CA 1
ATOM 1637 C C . GLU A 1 204 ? -19.266 -19.281 9.359 1 75.81 204 GLU A C 1
ATOM 1639 O O . GLU A 1 204 ? -18.438 -18.891 8.523 1 75.81 204 GLU A O 1
ATOM 1644 N N . ALA A 1 205 ? -19.031 -19.844 10.625 1 74.81 205 ALA A N 1
ATOM 1645 C CA . ALA A 1 205 ? -17.656 -20.234 10.938 1 74.81 205 ALA A CA 1
ATOM 1646 C C . ALA A 1 205 ? -17.156 -21.297 9.961 1 74.81 205 ALA A C 1
ATOM 1648 O O . ALA A 1 205 ? -17.875 -22.266 9.664 1 74.81 205 ALA A O 1
ATOM 1649 N N . PRO A 1 206 ? -16.047 -20.953 9.461 1 72.56 206 PRO A N 1
ATOM 1650 C CA . PRO A 1 206 ? -15.523 -21.938 8.508 1 72.56 206 PRO A CA 1
ATOM 1651 C C . PRO A 1 206 ? -15.016 -23.203 9.188 1 72.56 206 PRO A C 1
ATOM 1653 O O . PRO A 1 206 ? -14.727 -23.203 10.383 1 72.56 206 PRO A O 1
ATOM 1656 N N . LYS A 1 207 ? -15.008 -24.203 8.469 1 85.25 207 LYS A N 1
ATOM 1657 C CA . LYS A 1 207 ? -14.547 -25.516 8.945 1 85.25 207 LYS A CA 1
ATOM 1658 C C . LYS A 1 207 ? -13.031 -25.625 8.844 1 85.25 207 LYS A C 1
ATOM 1660 O O . LYS A 1 207 ? -12.5 -26.703 8.578 1 85.25 207 LYS A O 1
ATOM 1665 N N . TYR A 1 208 ? -12.344 -24.531 8.953 1 92.19 208 TYR A N 1
ATOM 1666 C CA . TYR A 1 208 ? -10.891 -24.578 8.789 1 92.19 208 TYR A CA 1
ATOM 1667 C C . TYR A 1 208 ? -10.188 -24.266 10.109 1 92.19 208 TYR A C 1
ATOM 1669 O O . TYR A 1 208 ? -10.727 -23.531 10.938 1 92.19 208 TYR A O 1
ATOM 1677 N N . GLU A 1 209 ? -9.047 -24.844 10.203 1 93.56 209 GLU A N 1
ATOM 1678 C CA . GLU A 1 209 ? -8.203 -24.578 11.367 1 93.56 209 GLU A CA 1
ATOM 1679 C C . GLU A 1 209 ? -7.109 -23.562 11.039 1 93.56 209 GLU A C 1
ATOM 1681 O O . GLU A 1 209 ? -6.59 -23.547 9.914 1 93.56 209 GLU A O 1
ATOM 1686 N N . ASP A 1 210 ? -6.762 -22.844 12.023 1 95.81 210 ASP A N 1
ATOM 1687 C CA . ASP A 1 210 ? -5.695 -21.859 11.859 1 95.81 210 ASP A CA 1
ATOM 1688 C C . ASP A 1 210 ? -4.324 -22.531 11.859 1 95.81 210 ASP A C 1
ATOM 1690 O O . ASP A 1 210 ? -4.219 -23.75 12.047 1 95.81 210 ASP A O 1
ATOM 1694 N N . LEU A 1 211 ? -3.295 -21.781 11.523 1 96.06 211 LEU A N 1
ATOM 1695 C CA . LEU A 1 211 ? -1.935 -22.297 11.461 1 96.06 211 LEU A CA 1
ATOM 1696 C C . LEU A 1 211 ? -1.446 -22.719 12.844 1 96.06 211 LEU A C 1
ATOM 1698 O O . LEU A 1 211 ? -1.793 -22.078 13.844 1 96.06 211 LEU A O 1
ATOM 1702 N N . ASP A 1 212 ? -0.722 -23.719 12.844 1 92.75 212 ASP A N 1
ATOM 1703 C CA . ASP A 1 212 ? -0.069 -24.141 14.078 1 92.75 212 ASP A CA 1
ATOM 1704 C C . ASP A 1 212 ? 1.307 -23.5 14.227 1 92.75 212 ASP A C 1
ATOM 1706 O O . ASP A 1 212 ? 1.78 -22.828 13.305 1 92.75 212 ASP A O 1
ATOM 1710 N N . PHE A 1 213 ? 1.866 -23.672 15.359 1 88.62 213 PHE A N 1
ATOM 1711 C CA . PHE A 1 213 ? 3.139 -23.047 15.68 1 88.62 213 PHE A CA 1
ATOM 1712 C C . PHE A 1 213 ? 4.23 -23.5 14.727 1 88.62 213 PHE A C 1
ATOM 1714 O O . PHE A 1 213 ? 5.094 -22.719 14.336 1 88.62 213 PHE A O 1
ATOM 1721 N N . SER A 1 214 ? 4.188 -24.75 14.336 1 90.25 214 SER A N 1
ATOM 1722 C CA . SER A 1 214 ? 5.203 -25.297 13.445 1 90.25 214 SER A CA 1
ATOM 1723 C C . SER A 1 214 ? 5.148 -24.641 12.07 1 90.25 214 SER A C 1
ATOM 1725 O O . SER A 1 214 ? 6.168 -24.562 11.375 1 90.25 214 SER A O 1
ATOM 1727 N N . GLU A 1 215 ? 4.027 -24.125 11.719 1 92.38 215 GLU A N 1
ATOM 1728 C CA . GLU A 1 215 ? 3.861 -23.453 10.438 1 92.38 215 GLU A CA 1
ATOM 1729 C C . GLU A 1 215 ? 4.074 -21.953 10.578 1 92.38 215 GLU A C 1
ATOM 1731 O O . GLU A 1 215 ? 4.637 -21.312 9.688 1 92.38 215 GLU A O 1
ATOM 1736 N N . VAL A 1 216 ? 3.713 -21.469 11.727 1 93.81 216 VAL A N 1
ATOM 1737 C CA . VAL A 1 216 ? 3.719 -20.031 11.953 1 93.81 216 VAL A CA 1
ATOM 1738 C C . VAL A 1 216 ? 5.156 -19.531 12.047 1 93.81 216 VAL A C 1
ATOM 1740 O O . VAL A 1 216 ? 5.5 -18.484 11.484 1 93.81 216 VAL A O 1
ATOM 1743 N N . PHE A 1 217 ? 5.973 -20.219 12.625 1 93.62 217 PHE A N 1
ATOM 1744 C CA . PHE 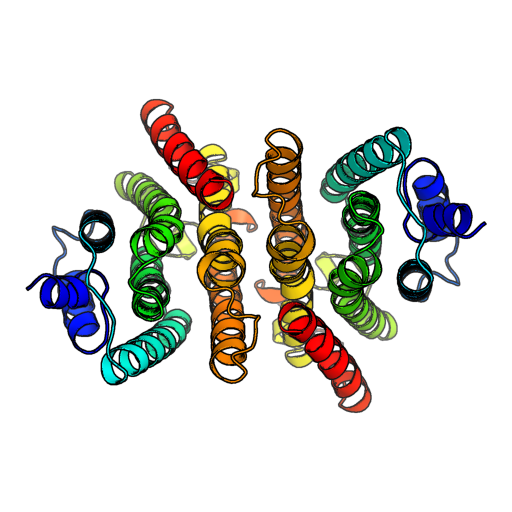A 1 217 ? 7.328 -19.766 12.922 1 93.62 217 PHE A CA 1
ATOM 1745 C C . PHE A 1 217 ? 8.117 -19.547 11.641 1 93.62 217 PHE A C 1
ATOM 1747 O O . PHE A 1 217 ? 8.641 -18.453 11.391 1 93.62 217 PHE A O 1
ATOM 1754 N N . PRO A 1 218 ? 8.227 -20.562 10.797 1 94.44 218 PRO A N 1
ATOM 1755 C CA . PRO A 1 218 ? 9 -20.344 9.57 1 94.44 218 PRO A CA 1
ATOM 1756 C C . PRO A 1 218 ? 8.422 -19.25 8.688 1 94.44 218 PRO A C 1
ATOM 1758 O O . PRO A 1 218 ? 9.172 -18.5 8.062 1 94.44 218 PRO A O 1
ATOM 1761 N N . LEU A 1 219 ? 7.145 -19.141 8.617 1 96.12 219 LEU A N 1
ATOM 1762 C CA . LEU A 1 219 ? 6.52 -18.125 7.781 1 96.12 219 LEU A CA 1
ATOM 1763 C C . LEU A 1 219 ? 6.766 -16.734 8.344 1 96.12 219 LEU A C 1
ATOM 1765 O O . LEU A 1 219 ? 7.047 -15.797 7.594 1 96.12 219 LEU A O 1
ATOM 1769 N N . THR A 1 220 ? 6.676 -16.625 9.656 1 95.56 220 THR A N 1
ATOM 1770 C CA . THR A 1 220 ? 6.941 -15.352 10.305 1 95.56 220 THR A CA 1
ATOM 1771 C C . THR A 1 220 ? 8.406 -14.961 10.148 1 95.56 220 THR A C 1
ATOM 1773 O O . THR A 1 220 ? 8.727 -13.797 9.898 1 95.56 220 THR A O 1
ATOM 1776 N N . PHE A 1 221 ? 9.219 -15.898 10.258 1 94.06 221 PHE A N 1
ATOM 1777 C CA . PHE A 1 221 ? 10.648 -15.656 10.109 1 94.06 221 PHE A CA 1
ATOM 1778 C C . PHE A 1 221 ? 10.977 -15.195 8.695 1 94.06 221 PHE A C 1
ATOM 1780 O O . PHE A 1 221 ? 11.734 -14.242 8.508 1 94.06 221 PHE A O 1
ATOM 1787 N N . LEU A 1 222 ? 10.406 -15.867 7.773 1 93.62 222 LEU A N 1
ATOM 1788 C CA . LEU A 1 222 ? 10.609 -15.5 6.375 1 93.62 222 LEU A CA 1
ATOM 1789 C C . LEU A 1 222 ? 10.133 -14.078 6.109 1 93.62 222 LEU A C 1
ATOM 1791 O O . LEU A 1 222 ? 10.828 -13.305 5.453 1 93.62 222 LEU A O 1
ATOM 1795 N N . LEU A 1 223 ? 9.016 -13.781 6.645 1 94.88 223 LEU A N 1
ATOM 1796 C CA . LEU A 1 223 ? 8.469 -12.438 6.465 1 94.88 223 LEU A CA 1
ATOM 1797 C C . LEU A 1 223 ? 9.344 -11.398 7.145 1 94.88 223 LEU A C 1
ATOM 1799 O O . LEU A 1 223 ? 9.562 -10.312 6.602 1 94.88 223 LEU A O 1
ATOM 1803 N N . PHE A 1 224 ? 9.828 -11.75 8.25 1 91.88 224 PHE A N 1
ATOM 1804 C CA . PHE A 1 224 ? 10.727 -10.859 8.977 1 91.88 224 PHE A CA 1
ATOM 1805 C C . PHE A 1 224 ? 11.992 -10.594 8.172 1 91.88 224 PHE A C 1
ATOM 1807 O O . PHE A 1 224 ? 12.438 -9.445 8.062 1 91.88 224 PHE A O 1
ATOM 1814 N N . LEU A 1 225 ? 12.5 -11.57 7.555 1 89.31 225 LEU A N 1
ATOM 1815 C CA . LEU A 1 225 ? 13.68 -11.43 6.711 1 89.31 225 LEU A CA 1
ATOM 1816 C C . LEU A 1 225 ? 13.383 -10.531 5.512 1 89.31 225 LEU A C 1
ATOM 1818 O O . LEU A 1 225 ? 14.211 -9.695 5.133 1 89.31 225 LEU A O 1
ATOM 1822 N N . GLY A 1 226 ? 12.242 -10.742 4.949 1 89.25 226 GLY A N 1
ATOM 1823 C CA . GLY A 1 226 ? 11.844 -9.906 3.822 1 89.25 226 GLY A CA 1
ATOM 1824 C C . GLY A 1 226 ? 11.719 -8.445 4.184 1 89.25 226 GLY A C 1
ATOM 1825 O O . GLY A 1 226 ? 12.125 -7.57 3.414 1 89.25 226 GLY A O 1
ATOM 1826 N N . LEU A 1 227 ? 11.219 -8.211 5.348 1 88.25 227 LEU A N 1
ATOM 1827 C CA . LEU A 1 227 ? 10.984 -6.84 5.789 1 88.25 227 LEU A CA 1
ATOM 1828 C C . LEU A 1 227 ? 12.297 -6.164 6.176 1 88.25 227 LEU A C 1
ATOM 1830 O O . LEU A 1 227 ? 12.375 -4.934 6.234 1 88.25 227 LEU A O 1
ATOM 1834 N N . LEU A 1 228 ? 13.344 -6.926 6.398 1 84.88 228 LEU A N 1
ATOM 1835 C CA . LEU A 1 228 ? 14.641 -6.395 6.801 1 84.88 228 LEU A CA 1
ATOM 1836 C C . LEU A 1 228 ? 15.492 -6.066 5.582 1 84.88 228 LEU A C 1
ATOM 1838 O O . LEU A 1 228 ? 16.484 -5.348 5.695 1 84.88 228 LEU A O 1
ATOM 1842 N N . LEU A 1 229 ? 15.102 -6.551 4.457 1 83.62 229 LEU A N 1
ATOM 1843 C CA . LEU A 1 229 ? 15.914 -6.383 3.256 1 83.62 229 LEU A CA 1
ATOM 1844 C C . LEU A 1 229 ? 16.188 -4.91 2.979 1 83.62 229 LEU A C 1
ATOM 1846 O O . LEU A 1 229 ? 17.328 -4.523 2.709 1 83.62 229 LEU A O 1
ATOM 1850 N N . PRO A 1 230 ? 15.188 -4.074 3.102 1 78.88 230 PRO A N 1
ATOM 1851 C CA . PRO A 1 230 ? 15.453 -2.66 2.816 1 78.88 230 PRO A CA 1
ATOM 1852 C C . PRO A 1 230 ? 16.359 -2.012 3.854 1 78.88 230 PRO A C 1
ATOM 1854 O O . PRO A 1 230 ? 16.906 -0.927 3.615 1 78.88 230 PRO A O 1
ATOM 1857 N N . VAL A 1 231 ? 16.516 -2.602 4.941 1 75 231 VAL A N 1
ATOM 1858 C CA . VAL A 1 231 ? 17.312 -2.033 6.031 1 75 231 VAL A CA 1
ATOM 1859 C C . VAL A 1 231 ? 18.781 -2.436 5.867 1 75 231 VAL A C 1
ATOM 1861 O O . VAL A 1 231 ? 19.672 -1.777 6.402 1 75 231 VAL A O 1
ATOM 1864 N N . LEU A 1 232 ? 18.969 -3.439 5.125 1 70.31 232 LEU A N 1
ATOM 1865 C CA . LEU A 1 232 ? 20.328 -3.941 4.934 1 70.31 232 LEU A CA 1
ATOM 1866 C C . LEU A 1 232 ? 21.047 -3.168 3.832 1 70.31 232 LEU A C 1
ATOM 1868 O O . LEU A 1 232 ? 20.422 -2.76 2.848 1 70.31 232 LEU A O 1
ATOM 1872 N N . MET B 1 1 ? 10.625 31.5 17.203 1 72.75 1 MET B N 1
ATOM 1873 C CA . MET B 1 1 ? 9.219 31.781 16.922 1 72.75 1 MET B CA 1
ATOM 1874 C C . MET B 1 1 ? 8.664 30.781 15.906 1 72.75 1 MET B C 1
ATOM 1876 O O . MET B 1 1 ? 7.621 30.156 16.141 1 72.75 1 MET B O 1
ATOM 1880 N N . ILE B 1 2 ? 9.414 30.469 14.914 1 78.62 2 ILE B N 1
ATOM 1881 C CA . ILE B 1 2 ? 8.922 29.578 13.875 1 78.62 2 ILE B CA 1
ATOM 1882 C C . ILE B 1 2 ? 8.766 28.172 14.445 1 78.62 2 ILE B C 1
ATOM 1884 O O . ILE B 1 2 ? 7.828 27.453 14.094 1 78.62 2 ILE B O 1
ATOM 1888 N N . LYS B 1 3 ? 9.656 27.922 15.406 1 81.88 3 LYS B N 1
ATOM 1889 C CA . LYS B 1 3 ? 9.578 26.594 16.016 1 81.88 3 LYS B CA 1
ATOM 1890 C C . LYS B 1 3 ? 8.297 26.438 16.828 1 81.88 3 LYS B C 1
ATOM 1892 O O . LYS B 1 3 ? 7.684 25.375 16.828 1 81.88 3 LYS B O 1
ATOM 1897 N N . LEU B 1 4 ? 7.84 27.469 17.391 1 80.62 4 LEU B N 1
ATOM 1898 C CA . LEU B 1 4 ? 6.613 27.422 18.172 1 80.62 4 LEU B CA 1
ATOM 1899 C C . LEU B 1 4 ? 5.395 27.266 17.266 1 80.62 4 LEU B C 1
ATOM 1901 O O . LEU B 1 4 ? 4.477 26.516 17.578 1 80.62 4 LEU B O 1
ATOM 1905 N N . LEU B 1 5 ? 5.359 28.016 16.234 1 81.38 5 LEU B N 1
ATOM 1906 C CA . LEU B 1 5 ? 4.293 27.844 15.258 1 81.38 5 LEU B CA 1
ATOM 1907 C C . LEU B 1 5 ? 4.305 26.438 14.672 1 81.38 5 LEU B C 1
ATOM 1909 O O . LEU B 1 5 ? 3.246 25.859 14.43 1 81.38 5 LEU B O 1
ATOM 1913 N N . GLY B 1 6 ? 5.484 25.938 14.578 1 87 6 GLY B N 1
ATOM 1914 C CA . GLY B 1 6 ? 5.664 24.625 14 1 87 6 GLY B CA 1
ATOM 1915 C C . GLY B 1 6 ? 5.031 23.516 14.82 1 87 6 GLY B C 1
ATOM 1916 O O . GLY B 1 6 ? 4.391 22.609 14.273 1 87 6 GLY B O 1
ATOM 1917 N N . VAL B 1 7 ? 5.09 23.641 16.078 1 87.56 7 VAL B N 1
ATOM 1918 C CA . VAL B 1 7 ? 4.602 22.562 16.938 1 87.56 7 VAL B CA 1
ATOM 1919 C C . VAL B 1 7 ? 3.076 22.562 16.969 1 87.56 7 VAL B C 1
ATOM 1921 O O . VAL B 1 7 ? 2.451 21.562 17.328 1 87.56 7 VAL B O 1
ATOM 1924 N N . PHE B 1 8 ? 2.453 23.625 16.469 1 85.94 8 PHE B N 1
ATOM 1925 C CA . PHE B 1 8 ? 0.998 23.703 16.406 1 85.94 8 PHE B CA 1
ATOM 1926 C C . PHE B 1 8 ? 0.489 23.188 15.062 1 85.94 8 PHE B C 1
ATOM 1928 O O . PHE B 1 8 ? -0.547 22.531 14.992 1 85.94 8 PHE B O 1
ATOM 1935 N N . PHE B 1 9 ? 1.199 23.5 14.023 1 89.12 9 PHE B N 1
ATOM 1936 C CA . PHE B 1 9 ? 0.714 23.172 12.688 1 89.12 9 PHE B CA 1
ATOM 1937 C C . PHE B 1 9 ? 1.282 21.828 12.219 1 89.12 9 PHE B C 1
ATOM 1939 O O . PHE B 1 9 ? 0.755 21.219 11.289 1 89.12 9 PHE B O 1
ATOM 1946 N N . VAL B 1 10 ? 2.328 21.484 12.703 1 92.62 10 VAL B N 1
ATOM 1947 C CA . VAL B 1 10 ? 2.877 20.125 12.688 1 92.62 10 VAL B CA 1
ATOM 1948 C C . VAL B 1 10 ? 2.857 19.531 14.094 1 92.62 10 VAL B C 1
ATOM 1950 O O . VAL B 1 10 ? 3.9 19.422 14.742 1 92.62 10 VAL B O 1
ATOM 1953 N N . PRO B 1 11 ? 1.683 19.188 14.352 1 92.38 11 PRO B N 1
ATOM 1954 C CA . PRO B 1 11 ? 1.37 19.047 15.781 1 92.38 11 PRO B CA 1
ATOM 1955 C C . PRO B 1 11 ? 2.09 17.875 16.422 1 92.38 11 PRO B C 1
ATOM 1957 O O . PRO B 1 11 ? 2.121 16.781 15.867 1 92.38 11 PRO B O 1
ATOM 1960 N N . ILE B 1 12 ? 2.57 18.172 17.578 1 94.44 12 ILE B N 1
ATOM 1961 C CA . ILE B 1 12 ? 3.129 17.141 18.453 1 94.44 12 ILE B CA 1
ATOM 1962 C C . ILE B 1 12 ? 2.539 17.297 19.859 1 94.44 12 ILE B C 1
ATOM 1964 O O . ILE B 1 12 ? 2.043 18.359 20.219 1 94.44 12 ILE B O 1
ATOM 1968 N N . ILE B 1 13 ? 2.5 16.281 20.625 1 93.56 13 ILE B N 1
ATOM 1969 C CA . ILE B 1 13 ? 2.049 16.344 22.016 1 93.56 13 ILE B CA 1
ATOM 1970 C C . ILE B 1 13 ? 2.9 17.344 22.781 1 93.56 13 ILE B C 1
ATOM 1972 O O . ILE B 1 13 ? 4.125 17.375 22.641 1 93.56 13 ILE B O 1
ATOM 1976 N N . PRO B 1 14 ? 2.266 18.156 23.484 1 93 14 PRO B N 1
ATOM 1977 C CA . PRO B 1 14 ? 0.852 18.203 23.875 1 93 14 PRO B CA 1
ATOM 1978 C C . PRO B 1 14 ? 0.024 19.125 22.969 1 93 14 PRO B C 1
ATOM 1980 O O . PRO B 1 14 ? -1.201 19.188 23.109 1 93 14 PRO B O 1
ATOM 1983 N N . PHE B 1 15 ? 0.589 19.797 22.078 1 91.75 15 PHE B N 1
ATOM 1984 C CA . PHE B 1 15 ? -0.104 20.781 21.25 1 91.75 15 PHE B CA 1
ATOM 1985 C C . PHE B 1 15 ? -1.089 20.094 20.312 1 91.75 15 PHE B C 1
ATOM 1987 O O . PHE B 1 15 ? -2.064 20.703 19.875 1 91.75 15 PHE B O 1
ATOM 1994 N N . SER B 1 16 ? -0.839 18.859 20.016 1 93.56 16 SER B N 1
ATOM 1995 C CA . SER B 1 16 ? -1.769 18.094 19.188 1 93.56 16 SER B CA 1
ATOM 1996 C C . SER B 1 16 ? -3.135 17.984 19.859 1 93.56 16 SER B C 1
ATOM 1998 O O . SER B 1 16 ? -4.16 17.891 19.172 1 93.56 16 SER B O 1
ATOM 2000 N N . PHE B 1 17 ? -3.152 18.016 21.156 1 93 17 PHE B N 1
ATOM 2001 C CA . PHE B 1 17 ? -4.418 17.953 21.875 1 93 17 PHE B CA 1
ATOM 2002 C C . PHE B 1 17 ? -5.25 19.203 21.625 1 93 17 PHE B C 1
ATOM 2004 O O . PHE B 1 17 ? -6.48 19.125 21.547 1 93 17 PHE B O 1
ATOM 2011 N N . VAL B 1 18 ? -4.617 20.25 21.531 1 90.25 18 VAL B N 1
ATOM 2012 C CA . VAL B 1 18 ? -5.301 21.5 21.266 1 90.25 18 VAL B CA 1
ATOM 2013 C C . VAL B 1 18 ? -5.941 21.453 19.875 1 90.25 18 VAL B C 1
ATOM 2015 O O . VAL B 1 18 ? -7.094 21.859 19.703 1 90.25 18 VAL B O 1
ATOM 2018 N N . VAL B 1 19 ? -5.168 20.922 18.953 1 90.44 19 VAL B N 1
ATOM 2019 C CA . VAL B 1 19 ? -5.672 20.797 17.578 1 90.44 19 VAL B CA 1
ATOM 2020 C C . VAL B 1 19 ? -6.898 19.891 17.578 1 90.44 19 VAL B C 1
ATOM 2022 O O . VAL B 1 19 ? -7.918 20.219 16.969 1 90.44 19 VAL B O 1
ATOM 2025 N N . ASP B 1 20 ? -6.82 18.797 18.297 1 90.88 20 ASP B N 1
ATOM 2026 C CA . ASP B 1 20 ? -7.941 17.875 18.406 1 90.88 20 ASP B CA 1
ATOM 2027 C C . ASP B 1 20 ? -9.156 18.562 19.031 1 90.88 20 ASP B C 1
ATOM 2029 O O . ASP B 1 20 ? -10.281 18.375 18.547 1 90.88 20 ASP B O 1
ATOM 2033 N N . TYR B 1 21 ? -8.859 19.281 20.047 1 90.06 21 TYR B N 1
ATOM 2034 C CA . TYR B 1 21 ? -9.93 19.969 20.75 1 90.06 21 TYR B CA 1
ATOM 2035 C C . TYR B 1 21 ? -10.633 20.969 19.844 1 90.06 21 TYR B C 1
ATOM 2037 O O . TYR B 1 21 ? -11.867 21.031 19.812 1 90.06 21 TYR B O 1
ATOM 2045 N N . VAL B 1 22 ? -9.938 21.734 19.125 1 89.44 22 VAL B N 1
ATOM 2046 C CA . VAL B 1 22 ? -10.5 22.734 18.219 1 89.44 22 VAL B CA 1
ATOM 2047 C C . VAL B 1 22 ? -11.297 22.031 17.109 1 89.44 22 VAL B C 1
ATOM 2049 O O . VAL B 1 22 ? -12.398 22.469 16.766 1 89.44 22 VAL B O 1
ATOM 2052 N N . PHE B 1 23 ? -10.773 20.953 16.609 1 90.44 23 PHE B N 1
ATOM 2053 C CA . PHE B 1 23 ? -11.445 20.188 15.555 1 90.44 23 PHE B CA 1
ATOM 2054 C C . PHE B 1 23 ? -12.781 19.656 16.047 1 90.44 23 PHE B C 1
ATOM 2056 O O . PHE B 1 23 ? -13.781 19.719 15.328 1 90.44 23 PHE B O 1
ATOM 2063 N N . GLU B 1 24 ? -12.844 19.172 17.234 1 88.06 24 GLU B N 1
ATOM 2064 C CA . GLU B 1 24 ? -14.047 18.547 17.781 1 88.06 24 GLU B CA 1
ATOM 2065 C C . GLU B 1 24 ? -15.094 19.594 18.141 1 88.06 24 GLU B C 1
ATOM 2067 O O . GLU B 1 24 ? -16.297 19.344 18.047 1 88.06 24 GLU B O 1
ATOM 2072 N N . ASN B 1 25 ? -14.586 20.797 18.469 1 88.38 25 ASN B N 1
ATOM 2073 C CA . ASN B 1 25 ? -15.516 21.781 19.031 1 88.38 25 ASN B CA 1
ATOM 2074 C C . ASN B 1 25 ? -15.844 22.891 18.031 1 88.38 25 ASN B C 1
ATOM 2076 O O . ASN B 1 25 ? -16.781 23.656 18.234 1 88.38 25 ASN B O 1
ATOM 2080 N N . CYS B 1 26 ? -15.156 22.969 17.031 1 83.75 26 CYS B N 1
ATOM 2081 C CA . CYS B 1 26 ? -15.461 23.984 16.031 1 83.75 26 CYS B CA 1
ATOM 2082 C C . CYS B 1 26 ? -16.297 23.406 14.898 1 83.75 26 CYS B C 1
ATOM 2084 O O . CYS B 1 26 ? -15.758 22.984 13.875 1 83.75 26 CYS B O 1
ATOM 2086 N N . LYS B 1 27 ? -17.531 23.453 14.992 1 76.88 27 LYS B N 1
ATOM 2087 C CA . LYS B 1 27 ? -18.438 22.891 14.008 1 76.88 27 LYS B CA 1
ATOM 2088 C C . LYS B 1 27 ? -18.453 23.719 12.727 1 76.88 27 LYS B C 1
ATOM 2090 O O . LYS B 1 27 ? -18.484 23.172 11.625 1 76.88 27 LYS B O 1
ATOM 2095 N N . SER B 1 28 ? -18.312 25.047 12.93 1 77.88 28 SER B N 1
ATOM 2096 C CA . SER B 1 28 ? -18.438 25.953 11.797 1 77.88 28 SER B CA 1
ATOM 2097 C C . SER B 1 28 ? -17.203 25.891 10.906 1 77.88 28 SER B C 1
ATOM 2099 O O . SER B 1 28 ? -17.297 26.109 9.695 1 77.88 28 SER B O 1
ATOM 2101 N N . CYS B 1 29 ? -16.156 25.5 11.492 1 82.62 29 CYS B N 1
ATOM 2102 C CA . CYS B 1 29 ? -14.914 25.547 10.719 1 82.62 29 CYS B CA 1
ATOM 2103 C C . CYS B 1 29 ? -14.438 24.141 10.375 1 82.62 29 CYS B C 1
ATOM 2105 O O . CYS B 1 29 ? -13.352 23.984 9.797 1 82.62 29 CYS B O 1
ATOM 2107 N N . ARG B 1 30 ? -15.211 23.25 10.547 1 84.12 30 ARG B N 1
ATOM 2108 C CA . ARG B 1 30 ? -14.797 21.859 10.43 1 84.12 30 ARG B CA 1
ATOM 2109 C C . ARG B 1 30 ? -14.414 21.516 8.992 1 84.12 30 ARG B C 1
ATOM 2111 O O . ARG B 1 30 ? -13.414 20.828 8.75 1 84.12 30 ARG B O 1
ATOM 2118 N N . ASN B 1 31 ? -15.164 22.141 8.102 1 87 31 ASN B N 1
ATOM 2119 C CA . ASN B 1 31 ? -14.953 21.828 6.695 1 87 31 ASN B CA 1
ATOM 2120 C C . ASN B 1 31 ? -13.641 22.422 6.18 1 87 31 ASN B C 1
ATOM 2122 O O . ASN B 1 31 ? -13.07 21.922 5.207 1 87 31 ASN B O 1
ATOM 2126 N N . TYR B 1 32 ? -13.172 23.422 6.871 1 88.31 32 TYR B N 1
ATOM 2127 C CA . TYR B 1 32 ? -11.977 24.062 6.355 1 88.31 32 TYR B CA 1
ATOM 2128 C C . TYR B 1 32 ? -10.797 23.859 7.301 1 88.31 32 TYR B C 1
ATOM 2130 O O . TYR B 1 32 ? -9.672 24.281 7.004 1 88.31 32 TYR B O 1
ATOM 2138 N N . PHE B 1 33 ? -11.055 23.281 8.336 1 90.75 33 PHE B N 1
ATOM 2139 C CA . PHE B 1 33 ? -10.031 23.141 9.375 1 90.75 33 PHE B CA 1
ATOM 2140 C C . PHE B 1 33 ? -8.836 22.359 8.844 1 90.75 33 PHE B C 1
ATOM 2142 O O . PHE B 1 33 ? -7.695 22.797 8.961 1 90.75 33 PHE B O 1
ATOM 2149 N N . PHE B 1 34 ? -9.141 21.266 8.219 1 92.69 34 PHE B N 1
ATOM 2150 C CA . PHE B 1 34 ? -8.07 20.391 7.781 1 92.69 34 PHE B CA 1
ATOM 2151 C C . PHE B 1 34 ? -7.227 21.047 6.695 1 92.69 34 PHE B C 1
ATOM 2153 O O . PHE B 1 34 ? -6 21.125 6.812 1 92.69 34 PHE B O 1
ATOM 2160 N N . PRO B 1 35 ? -7.805 21.625 5.68 1 92.5 35 PRO B N 1
ATOM 2161 C CA . PRO B 1 35 ? -6.988 22.281 4.648 1 92.5 35 PRO B CA 1
ATOM 2162 C C . PRO B 1 35 ? -6.145 23.422 5.203 1 92.5 35 PRO B C 1
ATOM 2164 O O . PRO B 1 35 ? -5.016 23.641 4.758 1 92.5 35 PRO B O 1
ATOM 2167 N N . VAL B 1 36 ? -6.695 24.141 6.117 1 92.88 36 VAL B N 1
ATOM 2168 C CA . VAL B 1 36 ? -5.965 25.266 6.703 1 92.88 36 VAL B CA 1
ATOM 2169 C C . VAL B 1 36 ? -4.785 24.734 7.52 1 92.88 36 VAL B C 1
ATOM 2171 O O . VAL B 1 36 ? -3.676 25.266 7.43 1 92.88 36 VAL B O 1
ATOM 2174 N N . LEU B 1 37 ? -5.031 23.75 8.266 1 93.38 37 LEU B N 1
ATOM 2175 C CA . LEU B 1 37 ? -3.975 23.141 9.062 1 93.38 37 LEU B CA 1
ATOM 2176 C C . LEU B 1 37 ? -2.836 22.656 8.18 1 93.38 37 LEU B C 1
ATOM 2178 O O . LEU B 1 37 ? -1.665 22.891 8.469 1 93.38 37 LEU B O 1
ATOM 2182 N N . VAL B 1 38 ? -3.201 22.016 7.129 1 93.88 38 VAL B N 1
ATOM 2183 C CA . VAL B 1 38 ? -2.227 21.453 6.199 1 93.88 38 VAL B CA 1
ATOM 2184 C C . VAL B 1 38 ? -1.448 22.578 5.527 1 93.88 38 VAL B C 1
ATOM 2186 O O . VAL B 1 38 ? -0.225 22.5 5.387 1 93.88 38 VAL B O 1
ATOM 2189 N N . LEU B 1 39 ? -2.102 23.609 5.121 1 94.12 39 LEU B N 1
ATOM 2190 C CA . LEU B 1 39 ? -1.455 24.75 4.477 1 94.12 39 LEU B CA 1
ATOM 2191 C C . LEU B 1 39 ? -0.462 25.422 5.422 1 94.12 39 LEU B C 1
ATOM 2193 O O . LEU B 1 39 ? 0.653 25.766 5.016 1 94.12 39 LEU B O 1
ATOM 2197 N N . LEU B 1 40 ? -0.883 25.594 6.594 1 93.56 40 LEU B N 1
ATOM 2198 C CA . LEU B 1 40 ? -0.006 26.188 7.594 1 93.56 40 LEU B CA 1
ATOM 2199 C C . LEU B 1 40 ? 1.188 25.297 7.883 1 93.56 40 LEU B C 1
ATOM 2201 O O . LEU B 1 40 ? 2.297 25.781 8.117 1 93.56 40 LEU B O 1
ATOM 2205 N N . GLY B 1 41 ? 0.974 23.984 7.879 1 93.38 41 GLY B N 1
ATOM 2206 C CA . GLY B 1 41 ? 2.08 23.047 8.031 1 93.38 41 GLY B CA 1
ATOM 2207 C C . GLY B 1 41 ? 3.1 23.141 6.914 1 93.38 41 GLY B C 1
ATOM 2208 O O . GLY B 1 41 ? 4.309 23.156 7.168 1 93.38 41 GLY B O 1
ATOM 2209 N N . VAL B 1 42 ? 2.631 23.219 5.734 1 92.75 42 VAL B N 1
ATOM 2210 C CA . VAL B 1 42 ? 3.506 23.344 4.574 1 92.75 42 VAL B CA 1
ATOM 2211 C C . VAL B 1 42 ? 4.277 24.656 4.656 1 92.75 42 VAL B C 1
ATOM 2213 O O . VAL B 1 42 ? 5.469 24.719 4.336 1 92.75 42 VAL B O 1
ATOM 2216 N N . LEU B 1 43 ? 3.617 25.688 5.102 1 92.69 43 LEU B N 1
ATOM 2217 C CA . LEU B 1 43 ? 4.258 26.984 5.246 1 92.69 43 LEU B CA 1
ATOM 2218 C C . LEU B 1 43 ? 5.391 26.922 6.266 1 92.69 43 LEU B C 1
ATOM 2220 O O . LEU B 1 43 ? 6.465 27.484 6.043 1 92.69 43 LEU B O 1
ATOM 2224 N N . VAL B 1 44 ? 5.137 26.266 7.34 1 91.88 44 VAL B N 1
ATOM 2225 C CA . VAL B 1 44 ? 6.164 26.094 8.359 1 91.88 44 VAL B CA 1
ATOM 2226 C C . VAL B 1 44 ? 7.359 25.344 7.77 1 91.88 44 VAL B C 1
ATOM 2228 O O . VAL B 1 44 ? 8.508 25.734 8 1 91.88 44 VAL B O 1
ATOM 2231 N N . GLY B 1 45 ? 7.086 24.328 7.055 1 91.88 45 GLY B N 1
ATOM 2232 C CA . GLY B 1 45 ? 8.156 23.594 6.398 1 91.88 45 GLY B CA 1
ATOM 2233 C C . GLY B 1 45 ? 8.953 24.438 5.426 1 91.88 45 GLY B C 1
ATOM 2234 O O . GLY B 1 45 ? 10.172 24.297 5.324 1 91.88 45 GLY B O 1
ATOM 2235 N N . ALA B 1 46 ? 8.297 25.281 4.762 1 91.12 46 ALA B N 1
ATOM 2236 C CA . ALA B 1 46 ? 8.945 26.141 3.773 1 91.12 46 ALA B CA 1
ATOM 2237 C C . ALA B 1 46 ? 9.828 27.188 4.445 1 91.12 46 ALA B C 1
ATOM 2239 O O . ALA B 1 46 ? 10.891 27.531 3.928 1 91.12 46 ALA B O 1
ATOM 2240 N N . LEU B 1 47 ? 9.352 27.688 5.523 1 90.62 47 LEU B N 1
ATOM 2241 C CA . LEU B 1 47 ? 10.102 28.703 6.258 1 90.62 47 LEU B CA 1
ATOM 2242 C C . LEU B 1 47 ? 11.312 28.094 6.957 1 90.62 47 LEU B C 1
ATOM 2244 O O . LEU B 1 47 ? 12.312 28.781 7.18 1 90.62 47 LEU B O 1
ATOM 2248 N N . GLY B 1 48 ? 11.289 26.797 7.242 1 88.19 48 GLY B N 1
ATOM 2249 C CA . GLY B 1 48 ? 12.398 26.125 7.891 1 88.19 48 GLY B CA 1
ATOM 2250 C C . GLY B 1 48 ? 12.414 26.312 9.398 1 88.19 48 GLY B C 1
ATOM 2251 O O . GLY B 1 48 ? 12.359 27.438 9.891 1 88.19 48 GLY B O 1
ATOM 2252 N N . VAL B 1 49 ? 12.391 25.312 10.227 1 85 49 VAL B N 1
ATOM 2253 C CA . VAL B 1 49 ? 12.297 25.391 11.68 1 85 49 VAL B CA 1
ATOM 2254 C C . VAL B 1 49 ? 13.656 25.078 12.305 1 85 49 VAL B C 1
ATOM 2256 O O . VAL B 1 49 ? 13.836 25.234 13.516 1 85 49 VAL B O 1
ATOM 2259 N N . GLY B 1 50 ? 14.703 24.906 11.641 1 81.44 50 GLY B N 1
ATOM 2260 C CA . GLY B 1 50 ? 16 24.562 12.195 1 81.44 50 GLY B CA 1
ATOM 2261 C C . GLY B 1 50 ? 16.047 23.141 12.734 1 81.44 50 GLY B C 1
ATOM 2262 O O . GLY B 1 50 ? 15.102 22.375 12.586 1 81.44 50 GLY B O 1
ATOM 2263 N N . LYS B 1 51 ? 17.141 22.812 13.484 1 84.25 51 LYS B N 1
ATOM 2264 C CA . LYS B 1 51 ? 17.359 21.453 13.984 1 84.25 51 LYS B CA 1
ATOM 2265 C C . LYS B 1 51 ? 16.469 21.172 15.188 1 84.25 51 LYS B C 1
ATOM 2267 O O . LYS B 1 51 ? 16.266 22.031 16.047 1 84.25 51 LYS B O 1
ATOM 2272 N N . ALA B 1 52 ? 15.891 19.984 15.188 1 86.31 52 ALA B N 1
ATOM 2273 C CA . ALA B 1 52 ? 15.047 19.547 16.297 1 86.31 52 ALA B CA 1
ATOM 2274 C C . ALA B 1 52 ? 15.883 18.938 17.406 1 86.31 52 ALA B C 1
ATOM 2276 O O . ALA B 1 52 ? 16.797 18.141 17.141 1 86.31 52 ALA B O 1
ATOM 2277 N N . GLY B 1 53 ? 15.672 19.359 18.625 1 87.25 53 GLY B N 1
ATOM 2278 C CA . GLY B 1 53 ? 16.344 18.75 19.766 1 87.25 53 GLY B CA 1
ATOM 2279 C C . GLY B 1 53 ? 15.875 17.328 20.031 1 87.25 53 GLY B C 1
ATOM 2280 O O . GLY B 1 53 ? 14.883 16.875 19.438 1 87.25 53 GLY B O 1
ATOM 2281 N N . THR B 1 54 ? 16.562 16.656 20.859 1 90.25 54 THR B N 1
ATOM 2282 C CA . THR B 1 54 ? 16.281 15.258 21.188 1 90.25 54 THR B CA 1
ATOM 2283 C C . THR B 1 54 ? 14.883 15.109 21.781 1 90.25 54 THR B C 1
ATOM 2285 O O . THR B 1 54 ? 14.172 14.156 21.469 1 90.25 54 THR B O 1
ATOM 2288 N N . LEU B 1 55 ? 14.555 16.016 22.656 1 91.31 55 LEU B N 1
ATOM 2289 C CA . LEU B 1 55 ? 13.242 15.953 23.281 1 91.31 55 LEU B CA 1
ATOM 2290 C C . LEU B 1 55 ? 12.133 16.094 22.234 1 91.31 55 LEU B C 1
ATOM 2292 O O . LEU B 1 55 ? 11.133 15.375 22.297 1 91.31 55 LEU B O 1
ATOM 2296 N N . LEU B 1 56 ? 12.281 16.984 21.359 1 91.69 56 LEU B N 1
ATOM 2297 C CA . LEU B 1 56 ? 11.297 17.188 20.297 1 91.69 56 LEU B CA 1
ATOM 2298 C C . LEU B 1 56 ? 11.164 15.945 19.422 1 91.69 56 LEU B C 1
ATOM 2300 O O . LEU B 1 56 ? 10.055 15.57 19.047 1 91.69 56 LEU B O 1
ATOM 2304 N N . ILE B 1 57 ? 12.281 15.281 19.172 1 91.81 57 ILE B N 1
ATOM 2305 C CA . ILE B 1 57 ? 12.289 14.07 18.359 1 91.81 57 ILE B CA 1
ATOM 2306 C C . ILE B 1 57 ? 11.555 12.953 19.109 1 91.81 57 ILE B C 1
ATOM 2308 O O . ILE B 1 57 ? 10.758 12.219 18.516 1 91.81 57 ILE B O 1
ATOM 2312 N N . LEU B 1 58 ? 11.82 12.883 20.312 1 93.88 58 LEU B N 1
ATOM 2313 C CA . LEU B 1 58 ? 11.156 11.875 21.125 1 93.88 58 LEU B CA 1
ATOM 2314 C C . LEU B 1 58 ? 9.656 12.109 21.188 1 93.88 58 LEU B C 1
ATOM 2316 O O . LEU B 1 58 ? 8.867 11.172 21.016 1 93.88 58 LEU B O 1
ATOM 2320 N N . LEU B 1 59 ? 9.297 13.352 21.375 1 95.38 59 LEU B N 1
ATOM 2321 C CA . LEU B 1 59 ? 7.879 13.703 21.422 1 95.38 59 LEU B CA 1
ATOM 2322 C C . LEU B 1 59 ? 7.211 13.461 20.078 1 95.38 59 LEU B C 1
ATOM 2324 O O . LEU B 1 59 ? 6.039 13.086 20.016 1 95.38 59 LEU B O 1
ATOM 2328 N N . ALA B 1 60 ? 7.93 13.719 19.047 1 95.94 60 ALA B N 1
ATOM 2329 C CA . ALA B 1 60 ? 7.41 13.484 17.703 1 95.94 60 ALA B CA 1
ATOM 2330 C C . ALA B 1 60 ? 7.078 12.016 17.5 1 95.94 60 ALA B C 1
ATOM 2332 O O . ALA B 1 60 ? 5.996 11.68 17.016 1 95.94 60 ALA B O 1
ATOM 2333 N N . VAL B 1 61 ? 7.977 11.156 17.891 1 95.62 61 VAL B N 1
ATOM 2334 C CA . VAL B 1 61 ? 7.781 9.719 17.734 1 95.62 61 VAL B CA 1
ATOM 2335 C C . VAL B 1 61 ? 6.637 9.25 18.641 1 95.62 61 VAL B C 1
ATOM 2337 O O . VAL B 1 61 ? 5.777 8.477 18.203 1 95.62 61 VAL B O 1
ATOM 2340 N N . LEU B 1 62 ? 6.59 9.766 19.812 1 97.06 62 LEU B N 1
ATOM 2341 C CA . LEU B 1 62 ? 5.527 9.406 20.75 1 97.06 62 LEU B CA 1
ATOM 2342 C C . LEU B 1 62 ? 4.168 9.859 20.219 1 97.06 62 LEU B C 1
ATOM 2344 O O . LEU B 1 62 ? 3.172 9.148 20.359 1 97.06 62 LEU B O 1
ATOM 2348 N N . THR B 1 63 ? 4.121 11.023 19.672 1 97.81 63 THR B N 1
ATOM 2349 C CA . THR B 1 63 ? 2.889 11.531 19.078 1 97.81 63 THR B CA 1
ATOM 2350 C C . THR B 1 63 ? 2.418 10.625 17.953 1 97.81 63 THR B C 1
ATOM 2352 O O . THR B 1 63 ? 1.241 10.258 17.891 1 97.81 63 THR B O 1
ATOM 2355 N N . SER B 1 64 ? 3.367 10.266 17.125 1 97.81 64 SER B N 1
ATOM 2356 C CA . SER B 1 64 ? 3.021 9.383 16.016 1 97.81 64 SER B CA 1
ATOM 2357 C C . SER B 1 64 ? 2.449 8.062 16.516 1 97.81 64 SER B C 1
ATOM 2359 O O . SER B 1 64 ? 1.427 7.594 16 1 97.81 64 SER B O 1
ATOM 2361 N N . ILE B 1 65 ? 3.059 7.543 17.516 1 97.81 65 ILE B N 1
ATOM 2362 C CA . ILE B 1 65 ? 2.619 6.27 18.062 1 97.81 65 ILE B CA 1
ATOM 2363 C C . ILE B 1 65 ? 1.232 6.426 18.672 1 97.81 65 ILE B C 1
ATOM 2365 O O . ILE B 1 65 ? 0.345 5.602 18.453 1 97.81 65 ILE B O 1
ATOM 2369 N N . ALA B 1 66 ? 0.997 7.426 19.406 1 97.81 66 ALA B N 1
ATOM 2370 C CA . ALA B 1 66 ? -0.274 7.668 20.078 1 97.81 66 ALA B CA 1
ATOM 2371 C C . ALA B 1 66 ? -1.408 7.84 19.078 1 97.81 66 ALA B C 1
ATOM 2373 O O . ALA B 1 66 ? -2.482 7.258 19.234 1 97.81 66 ALA B O 1
ATOM 2374 N N . TYR B 1 67 ? -1.185 8.586 18.062 1 97.94 67 TYR B N 1
ATOM 2375 C CA . TYR B 1 67 ? -2.238 8.852 17.094 1 97.94 67 TYR B CA 1
ATOM 2376 C C . TYR B 1 67 ? -2.438 7.66 16.172 1 97.94 67 TYR B C 1
ATOM 2378 O O . TYR B 1 67 ? -3.541 7.438 15.656 1 97.94 67 TYR B O 1
ATOM 2386 N N . THR B 1 68 ? -1.351 6.906 15.953 1 98.06 68 THR B N 1
ATOM 2387 C CA . THR B 1 68 ? -1.518 5.641 15.242 1 98.06 68 THR B CA 1
ATOM 2388 C C . THR B 1 68 ? -2.428 4.699 16.031 1 98.06 68 THR B C 1
ATOM 2390 O O . THR B 1 68 ? -3.299 4.047 15.453 1 98.06 68 THR B O 1
ATOM 2393 N N . TYR B 1 69 ? -2.26 4.723 17.281 1 97.44 69 TYR B N 1
ATOM 2394 C CA . TYR B 1 69 ? -3.119 3.908 18.125 1 97.44 69 TYR B CA 1
ATOM 2395 C C . TYR B 1 69 ? -4.562 4.398 18.078 1 97.44 69 TYR B C 1
ATOM 2397 O O . TYR B 1 69 ? -5.496 3.598 18.031 1 97.44 69 TYR B O 1
ATOM 2405 N N . ARG B 1 70 ? -4.75 5.621 18.047 1 96.75 70 ARG B N 1
ATOM 2406 C CA . ARG B 1 70 ? -6.078 6.223 18 1 96.75 70 ARG B CA 1
ATOM 2407 C C . ARG B 1 70 ? -6.793 5.883 16.703 1 96.75 70 ARG B C 1
ATOM 2409 O O . ARG B 1 70 ? -8.023 5.832 16.656 1 96.75 70 ARG B O 1
ATOM 2416 N N . LEU B 1 71 ? -6.078 5.656 15.664 1 96.75 71 LEU B N 1
ATOM 2417 C CA . LEU B 1 71 ? -6.652 5.355 14.352 1 96.75 71 LEU B CA 1
ATOM 2418 C C . LEU B 1 71 ? -7.496 4.086 14.406 1 96.75 71 LEU B C 1
ATOM 2420 O O . LEU B 1 71 ? -8.445 3.932 13.633 1 96.75 71 LEU B O 1
ATOM 2424 N N . PHE B 1 72 ? -7.258 3.189 15.359 1 93.81 72 PHE B N 1
ATOM 2425 C CA . PHE B 1 72 ? -7.988 1.93 15.461 1 93.81 72 PHE B CA 1
ATOM 2426 C C . PHE B 1 72 ? -9.438 2.174 15.852 1 93.81 72 PHE B C 1
ATOM 2428 O O . PHE B 1 72 ? -10.312 1.345 15.586 1 93.81 72 PHE B O 1
ATOM 2435 N N . ARG B 1 73 ? -9.711 3.336 16.359 1 93.31 73 ARG B N 1
ATOM 2436 C CA . ARG B 1 73 ? -11.039 3.574 16.922 1 93.31 73 ARG B CA 1
ATOM 2437 C C . ARG B 1 73 ? -11.836 4.547 16.062 1 93.31 73 ARG B C 1
ATOM 2439 O O . ARG B 1 73 ? -13.016 4.789 16.328 1 93.31 73 ARG B O 1
ATOM 2446 N N . VAL B 1 74 ? -11.242 5.094 15.102 1 92.12 74 VAL B N 1
ATOM 2447 C CA . VAL B 1 74 ? -11.883 6.121 14.281 1 92.12 74 VAL B CA 1
ATOM 2448 C C . VAL B 1 74 ? -12.859 5.465 13.305 1 92.12 74 VAL B C 1
ATOM 2450 O O . VAL B 1 74 ? -12.531 4.469 12.664 1 92.12 74 VAL B O 1
ATOM 2453 N N . GLN B 1 75 ? -14.078 6.027 13.203 1 89.56 75 GLN B N 1
ATOM 2454 C CA . GLN B 1 75 ? -15.102 5.492 12.312 1 89.56 75 GLN B CA 1
ATOM 2455 C C . GLN B 1 75 ? -15.625 6.566 11.367 1 89.56 75 GLN B C 1
ATOM 2457 O O . GLN B 1 75 ? -16.547 6.32 10.578 1 89.56 75 GLN B O 1
ATOM 2462 N N . ASN B 1 76 ? -15.047 7.703 11.531 1 93.25 76 ASN B N 1
ATOM 2463 C CA . ASN B 1 76 ? -15.414 8.852 10.719 1 93.25 76 ASN B CA 1
ATOM 2464 C C . ASN B 1 76 ? -14.266 9.297 9.812 1 93.25 76 ASN B C 1
ATOM 2466 O O . ASN B 1 76 ? -13.125 9.398 10.266 1 93.25 76 ASN B O 1
ATOM 2470 N N . TYR B 1 77 ? -14.609 9.594 8.578 1 95.31 77 TYR B N 1
ATOM 2471 C CA . TYR B 1 77 ? -13.57 9.867 7.598 1 95.31 77 TYR B CA 1
ATOM 2472 C C . TYR B 1 77 ? -12.859 11.172 7.906 1 95.31 77 TYR B C 1
ATOM 2474 O O . TYR B 1 77 ? -11.656 11.312 7.656 1 95.31 77 TYR B O 1
ATOM 2482 N N . GLU B 1 78 ? -13.539 12.188 8.414 1 94 78 GLU B N 1
ATOM 2483 C CA . GLU B 1 78 ? -12.898 13.453 8.773 1 94 78 GLU B CA 1
ATOM 2484 C C . GLU B 1 78 ? -11.938 13.281 9.945 1 94 78 GLU B C 1
ATOM 2486 O O . GLU B 1 78 ? -10.844 13.844 9.938 1 94 78 GLU B O 1
ATOM 2491 N N . GLU B 1 79 ? -12.398 12.508 10.844 1 93.75 79 GLU B N 1
ATOM 2492 C CA . GLU B 1 79 ? -11.539 12.211 11.992 1 93.75 79 GLU B CA 1
ATOM 2493 C C . GLU B 1 79 ? -10.336 11.383 11.578 1 93.75 79 GLU B C 1
ATOM 2495 O O . GLU B 1 79 ? -9.227 11.586 12.086 1 93.75 79 GLU B O 1
ATOM 2500 N N . TRP B 1 80 ? -10.57 10.438 10.727 1 96.38 80 TRP B N 1
ATOM 2501 C CA . TRP B 1 80 ? -9.469 9.633 10.211 1 96.38 80 TRP B CA 1
ATOM 2502 C C . TRP B 1 80 ? -8.422 10.516 9.539 1 96.38 80 TRP B C 1
ATOM 2504 O O . TRP B 1 80 ? -7.219 10.359 9.773 1 96.38 80 TRP B O 1
ATOM 2514 N N . LEU B 1 81 ? -8.906 11.484 8.766 1 96.5 81 LEU B N 1
ATOM 2515 C CA . LEU B 1 81 ? -8.031 12.391 8.039 1 96.5 81 LEU B CA 1
ATOM 2516 C C . LEU B 1 81 ? -7.137 13.172 9 1 96.5 81 LEU B C 1
ATOM 2518 O O . LEU B 1 81 ? -5.918 13.219 8.82 1 96.5 81 LEU B O 1
ATOM 2522 N N . LEU B 1 82 ? -7.75 13.719 9.938 1 95.38 82 LEU B N 1
ATOM 2523 C CA . LEU B 1 82 ? -7.008 14.539 10.891 1 95.38 82 LEU B CA 1
ATOM 2524 C C . LEU B 1 82 ? -6.047 13.688 11.711 1 95.38 82 LEU B C 1
ATOM 2526 O O . LEU B 1 82 ? -4.879 14.039 11.867 1 95.38 82 LEU B O 1
ATOM 2530 N N . THR B 1 83 ? -6.547 12.586 12.227 1 96.88 83 THR B N 1
ATOM 2531 C CA . THR B 1 83 ? -5.742 11.711 13.078 1 96.88 83 THR B CA 1
ATOM 2532 C C . THR B 1 83 ? -4.551 11.156 12.312 1 96.88 83 THR B C 1
ATOM 2534 O O . THR B 1 83 ? -3.432 11.125 12.828 1 96.88 83 THR B O 1
ATOM 2537 N N . TYR B 1 84 ? -4.828 10.758 11.086 1 98.19 84 TYR B N 1
ATOM 2538 C CA . TYR B 1 84 ? -3.736 10.242 10.266 1 98.19 84 TYR B CA 1
ATOM 2539 C C . TYR B 1 84 ? -2.721 11.336 9.953 1 98.19 84 TYR B C 1
ATOM 2541 O O . TYR B 1 84 ? -1.512 11.102 10.016 1 98.19 84 TYR B O 1
ATOM 2549 N N . TYR B 1 85 ? -3.166 12.523 9.633 1 97.12 85 TYR B N 1
ATOM 2550 C CA . TYR B 1 85 ? -2.266 13.633 9.352 1 97.12 85 TYR B CA 1
ATOM 2551 C C . TYR B 1 85 ? -1.359 13.914 10.547 1 97.12 85 TYR B C 1
ATOM 2553 O O . TYR B 1 85 ? -0.147 14.078 10.391 1 97.12 85 TYR B O 1
ATOM 2561 N N . ILE B 1 86 ? -1.95 13.938 11.703 1 97 86 ILE B N 1
ATOM 2562 C CA . ILE B 1 86 ? -1.163 14.227 12.898 1 97 86 ILE B CA 1
ATOM 2563 C C . ILE B 1 86 ? -0.141 13.117 13.125 1 97 86 ILE B C 1
ATOM 2565 O O . ILE B 1 86 ? 1.013 13.391 13.469 1 97 86 ILE B O 1
ATOM 2569 N N . ALA B 1 87 ? -0.507 11.906 12.906 1 97.75 87 ALA B N 1
ATOM 2570 C CA . ALA B 1 87 ? 0.385 10.766 13.094 1 97.75 87 ALA B CA 1
ATOM 2571 C C . ALA B 1 87 ? 1.599 10.859 12.172 1 97.75 87 ALA B C 1
ATOM 2573 O O . ALA B 1 87 ? 2.732 10.641 12.602 1 97.75 87 ALA B O 1
ATOM 2574 N N . VAL B 1 88 ? 1.387 11.258 10.953 1 97.06 88 VAL B N 1
ATOM 2575 C CA . VAL B 1 88 ? 2.477 11.242 9.984 1 97.06 88 VAL B CA 1
ATOM 2576 C C . VAL B 1 88 ? 3.24 12.562 10.031 1 97.06 88 VAL B C 1
ATOM 2578 O O . VAL B 1 88 ? 4.469 12.586 9.922 1 97.06 88 VAL B O 1
ATOM 2581 N N . ALA B 1 89 ? 2.514 13.656 10.188 1 95.81 89 ALA B N 1
ATOM 2582 C CA . ALA B 1 89 ? 3.158 14.961 10.188 1 95.81 89 ALA B CA 1
ATOM 2583 C C . ALA B 1 89 ? 4.137 15.086 11.352 1 95.81 89 ALA B C 1
ATOM 2585 O O . ALA B 1 89 ? 5.172 15.75 11.234 1 95.81 89 ALA B O 1
ATOM 2586 N N . SER B 1 90 ? 3.828 14.508 12.453 1 96.62 90 SER B N 1
ATOM 2587 C CA . SER B 1 90 ? 4.703 14.594 13.617 1 96.62 90 SER B CA 1
ATOM 2588 C C . SER B 1 90 ? 6.082 14.016 13.312 1 96.62 90 SER B C 1
ATOM 2590 O O . SER B 1 90 ? 7.09 14.492 13.836 1 96.62 90 SER B O 1
ATOM 2592 N N . LEU B 1 91 ? 6.184 13.102 12.414 1 95.62 91 LEU B N 1
ATOM 2593 C CA . LEU B 1 91 ? 7.441 12.438 12.086 1 95.62 91 LEU B CA 1
ATOM 2594 C C . LEU B 1 91 ? 8.336 13.352 11.258 1 95.62 91 LEU B C 1
ATOM 2596 O O . LEU B 1 91 ? 9.531 13.086 11.109 1 95.62 91 LEU B O 1
ATOM 2600 N N . SER B 1 92 ? 7.75 14.391 10.734 1 95 92 SER B N 1
ATOM 2601 C CA . SER B 1 92 ? 8.555 15.328 9.953 1 95 92 SER B CA 1
ATOM 2602 C C . SER B 1 92 ? 9.609 16 10.812 1 95 92 SER B C 1
ATOM 2604 O O . SER B 1 92 ? 10.609 16.5 10.297 1 95 92 SER B O 1
ATOM 2606 N N . TRP B 1 93 ? 9.453 15.984 12.109 1 93.62 93 TRP B N 1
ATOM 2607 C CA . TRP B 1 93 ? 10.375 16.609 13.047 1 93.62 93 TRP B CA 1
ATOM 2608 C C . TRP B 1 93 ? 11.664 15.805 13.156 1 93.62 93 TRP B C 1
ATOM 2610 O O . TRP B 1 93 ? 12.664 16.297 13.703 1 93.62 93 TRP B O 1
ATOM 2620 N N . LEU B 1 94 ? 11.68 14.578 12.68 1 91.12 94 LEU B N 1
ATOM 2621 C CA . LEU B 1 94 ? 12.891 13.773 12.695 1 91.12 94 LEU B CA 1
ATOM 2622 C C . LEU B 1 94 ? 13.977 14.414 11.836 1 91.12 94 LEU B C 1
ATOM 2624 O O . LEU B 1 94 ? 15.164 14.328 12.164 1 91.12 94 LEU B O 1
ATOM 2628 N N . HIS B 1 95 ? 13.555 15.023 10.75 1 91.25 95 HIS B N 1
ATOM 2629 C CA . HIS B 1 95 ? 14.438 15.742 9.844 1 91.25 95 HIS B CA 1
ATOM 2630 C C . HIS B 1 95 ? 13.82 17.062 9.391 1 91.25 95 HIS B C 1
ATOM 2632 O O . HIS B 1 95 ? 13.336 17.156 8.258 1 91.25 95 HIS B O 1
ATOM 2638 N N . PRO B 1 96 ? 13.93 18.047 10.25 1 91.44 96 PRO B N 1
ATOM 2639 C CA . PRO B 1 96 ? 13.273 19.312 9.961 1 91.44 96 PRO B CA 1
ATOM 2640 C C . PRO B 1 96 ? 13.727 19.922 8.633 1 91.44 96 PRO B C 1
ATOM 2642 O O . PRO B 1 96 ? 12.977 20.672 8.008 1 91.44 96 PRO B O 1
ATOM 2645 N N . GLU B 1 97 ? 14.969 19.625 8.18 1 91.06 97 GLU B N 1
ATOM 2646 C CA . GLU B 1 97 ? 15.492 20.156 6.934 1 91.06 97 GLU B CA 1
ATOM 2647 C C . GLU B 1 97 ? 14.711 19.641 5.73 1 91.06 97 GLU B C 1
ATOM 2649 O O . GLU B 1 97 ? 14.75 20.234 4.652 1 91.06 97 GLU B O 1
ATOM 2654 N N . LYS B 1 98 ? 14.023 18.578 5.898 1 92.19 98 LYS B N 1
ATOM 2655 C CA . LYS B 1 98 ? 13.266 17.953 4.816 1 92.19 98 LYS B CA 1
ATOM 2656 C C . LYS B 1 98 ? 11.766 18.047 5.082 1 92.19 98 LYS B C 1
ATOM 2658 O O . LYS B 1 98 ? 10.969 17.391 4.402 1 92.19 98 LYS B O 1
ATOM 2663 N N . MET B 1 99 ? 11.367 18.828 5.988 1 93.12 99 MET B N 1
ATOM 2664 C CA . MET B 1 99 ? 10 18.891 6.488 1 93.12 99 MET B CA 1
ATOM 2665 C C . MET B 1 99 ? 9.031 19.297 5.383 1 93.12 99 MET B C 1
ATOM 2667 O O . MET B 1 99 ? 7.934 18.75 5.277 1 93.12 99 MET B O 1
ATOM 2671 N N . LEU B 1 100 ? 9.422 20.25 4.566 1 93.56 100 LEU B N 1
ATOM 2672 C CA . LEU B 1 100 ? 8.547 20.734 3.504 1 93.56 100 LEU B CA 1
ATOM 2673 C C . LEU B 1 100 ? 8.133 19.609 2.578 1 93.56 100 LEU B C 1
ATOM 2675 O O . LEU B 1 100 ? 6.941 19.406 2.316 1 93.56 100 LEU B O 1
ATOM 2679 N N . PHE B 1 101 ? 9.094 18.797 2.191 1 93.44 101 PHE B N 1
ATOM 2680 C CA . PHE B 1 101 ? 8.82 17.703 1.259 1 93.44 101 PHE B CA 1
ATOM 2681 C C . PHE B 1 101 ? 8.055 16.578 1.943 1 93.44 101 PHE B C 1
ATOM 2683 O O . PHE B 1 101 ? 7.156 15.984 1.347 1 93.44 101 PHE B O 1
ATOM 2690 N N . PHE B 1 102 ? 8.406 16.344 3.135 1 94.62 102 PHE B N 1
ATOM 2691 C CA . PHE B 1 102 ? 7.738 15.312 3.908 1 94.62 102 PHE B CA 1
ATOM 2692 C C . PHE B 1 102 ? 6.258 15.625 4.078 1 94.62 102 PHE B C 1
ATOM 2694 O O . PHE B 1 102 ? 5.398 14.82 3.717 1 94.62 102 PHE B O 1
ATOM 2701 N N . ILE B 1 103 ? 5.969 16.797 4.535 1 95.31 103 ILE B N 1
ATOM 2702 C CA . ILE B 1 103 ? 4.59 17.188 4.801 1 95.31 103 ILE B CA 1
ATOM 2703 C C . ILE B 1 103 ? 3.816 17.281 3.488 1 95.31 103 ILE B C 1
ATOM 2705 O O . ILE B 1 103 ? 2.672 16.828 3.404 1 95.31 103 ILE B O 1
ATOM 2709 N N . SER B 1 104 ? 4.402 17.828 2.49 1 95.44 104 SER B N 1
ATOM 2710 C CA . SER B 1 104 ? 3.729 17.984 1.205 1 95.44 104 SER B CA 1
ATOM 2711 C C . SER B 1 104 ? 3.33 16.625 0.627 1 95.44 104 SER B C 1
ATOM 2713 O O . SER B 1 104 ? 2.246 16.484 0.061 1 95.44 104 SER B O 1
ATOM 2715 N N . ALA B 1 105 ? 4.164 15.664 0.803 1 95.19 105 ALA B N 1
ATOM 2716 C CA . ALA B 1 105 ? 3.904 14.328 0.259 1 95.19 105 ALA B CA 1
ATOM 2717 C C . ALA B 1 105 ? 2.621 13.742 0.838 1 95.19 105 ALA B C 1
ATOM 2719 O O . ALA B 1 105 ? 1.868 13.062 0.134 1 95.19 105 ALA B O 1
ATOM 2720 N N 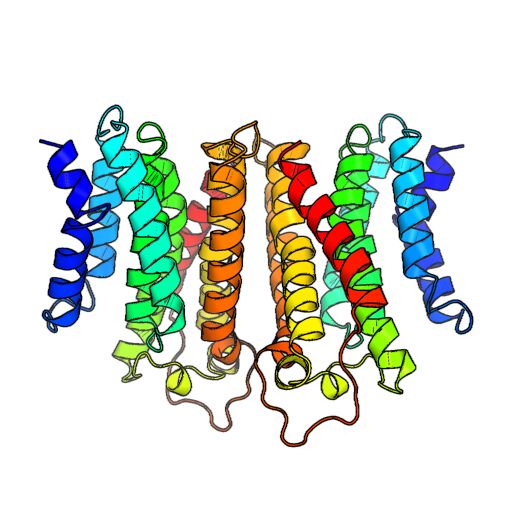. PHE B 1 106 ? 2.34 13.977 2.08 1 96.75 106 PHE B N 1
ATOM 2721 C CA . PHE B 1 106 ? 1.153 13.438 2.736 1 96.75 106 PHE B CA 1
ATOM 2722 C C . PHE B 1 106 ? -0.022 14.398 2.602 1 96.75 106 PHE B C 1
ATOM 2724 O O . PHE B 1 106 ? -1.162 13.969 2.408 1 96.75 106 PHE B O 1
ATOM 2731 N N . ALA B 1 107 ? 0.269 15.672 2.699 1 95.81 107 ALA B N 1
ATOM 2732 C CA . ALA B 1 107 ? -0.769 16.703 2.736 1 95.81 107 ALA B CA 1
ATOM 2733 C C . ALA B 1 107 ? -1.541 16.75 1.42 1 95.81 107 ALA B C 1
ATOM 2735 O O . ALA B 1 107 ? -2.764 16.922 1.416 1 95.81 107 ALA B O 1
ATOM 2736 N N . ILE B 1 108 ? -0.903 16.609 0.361 1 96.31 108 ILE B N 1
ATOM 2737 C CA . ILE B 1 108 ? -1.535 16.75 -0.945 1 96.31 108 ILE B CA 1
ATOM 2738 C C . ILE B 1 108 ? -2.609 15.688 -1.125 1 96.31 108 ILE B C 1
ATOM 2740 O O . ILE B 1 108 ? -3.785 16 -1.323 1 96.31 108 ILE B O 1
ATOM 2744 N N . PRO B 1 109 ? -2.258 14.453 -1.03 1 97.69 109 PRO B N 1
ATOM 2745 C CA . PRO B 1 109 ? -3.312 13.453 -1.218 1 97.69 109 PRO B CA 1
ATOM 2746 C C . PRO B 1 109 ? -4.391 13.523 -0.14 1 97.69 109 PRO B C 1
ATOM 2748 O O . PRO B 1 109 ? -5.57 13.289 -0.422 1 97.69 109 PRO B O 1
ATOM 2751 N N . LEU B 1 110 ? -4.059 13.828 1.06 1 97.81 110 LEU B N 1
ATOM 2752 C CA . LEU B 1 110 ? -5.055 13.938 2.121 1 97.81 110 LEU B CA 1
ATOM 2753 C C . LEU B 1 110 ? -6 15.102 1.862 1 97.81 110 LEU B C 1
ATOM 2755 O O . LEU B 1 110 ? -7.184 15.031 2.201 1 97.81 110 LEU B O 1
ATOM 2759 N N . THR B 1 111 ? -5.461 16.172 1.318 1 96.94 111 THR B N 1
ATOM 2760 C CA . THR B 1 111 ? -6.309 17.297 0.944 1 96.94 111 THR B CA 1
ATOM 2761 C C . THR B 1 111 ? -7.309 16.891 -0.136 1 96.94 111 THR B C 1
ATOM 2763 O O . THR B 1 111 ? -8.469 17.312 -0.108 1 96.94 111 THR B O 1
ATOM 2766 N N . VAL B 1 112 ? -6.914 16.109 -1.056 1 97.31 112 VAL B N 1
ATOM 2767 C CA . VAL B 1 112 ? -7.812 15.602 -2.09 1 97.31 112 VAL B CA 1
ATOM 2768 C C . VAL B 1 112 ? -8.93 14.781 -1.452 1 97.31 112 VAL B C 1
ATOM 2770 O O . VAL B 1 112 ? -10.102 14.961 -1.777 1 97.31 112 VAL B O 1
ATOM 2773 N N . ILE B 1 113 ? -8.57 13.883 -0.529 1 97.5 113 ILE B N 1
ATOM 2774 C CA . ILE B 1 113 ? -9.578 13.094 0.162 1 97.5 113 ILE B CA 1
ATOM 2775 C C . ILE B 1 113 ? -10.555 14.016 0.891 1 97.5 113 ILE B C 1
ATOM 2777 O O . ILE B 1 113 ? -11.766 13.789 0.87 1 97.5 113 ILE B O 1
ATOM 2781 N N . HIS B 1 114 ? -9.992 15.023 1.504 1 97.19 114 HIS B N 1
ATOM 2782 C CA . HIS B 1 114 ? -10.836 15.984 2.207 1 97.19 114 HIS B CA 1
ATOM 2783 C C . HIS B 1 114 ? -11.875 16.594 1.274 1 97.19 114 HIS B C 1
ATOM 2785 O O . HIS B 1 114 ? -13.062 16.656 1.612 1 97.19 114 HIS B O 1
ATOM 2791 N N . PHE B 1 115 ? -11.477 17.031 0.137 1 96.44 115 PHE B N 1
ATOM 2792 C CA . PHE B 1 115 ? -12.398 17.703 -0.778 1 96.44 115 PHE B CA 1
ATOM 2793 C C . PHE B 1 115 ? -13.406 16.703 -1.355 1 96.44 115 PHE B C 1
ATOM 2795 O O . PHE B 1 115 ? -14.539 17.078 -1.658 1 96.44 115 PHE B O 1
ATOM 2802 N N . LEU B 1 116 ? -13.047 15.461 -1.496 1 96.75 116 LEU B N 1
ATOM 2803 C CA . LEU B 1 116 ? -14 14.438 -1.923 1 96.75 116 LEU B CA 1
ATOM 2804 C C . LEU B 1 116 ? -15.07 14.219 -0.859 1 96.75 116 LEU B C 1
ATOM 2806 O O . LEU B 1 116 ? -16.25 14.086 -1.182 1 96.75 116 LEU B O 1
ATOM 2810 N N . ILE B 1 117 ? -14.609 14.172 0.4 1 96 117 ILE B N 1
ATOM 2811 C CA . ILE B 1 117 ? -15.555 14.047 1.503 1 96 117 ILE B CA 1
ATOM 2812 C C . ILE B 1 117 ? -16.484 15.258 1.527 1 96 117 ILE B C 1
ATOM 2814 O O . ILE B 1 117 ? -17.703 15.117 1.703 1 96 117 ILE B O 1
ATOM 2818 N N . LEU B 1 118 ? -15.875 16.422 1.331 1 94.81 118 LEU B N 1
ATOM 2819 C CA . LEU B 1 118 ? -16.641 17.672 1.325 1 94.81 118 LEU B CA 1
ATOM 2820 C C . LEU B 1 118 ? -17.688 17.641 0.215 1 94.81 118 LEU B C 1
ATOM 2822 O O . LEU B 1 118 ? -18.828 18.094 0.416 1 94.81 118 LEU B O 1
ATOM 2826 N N . HIS B 1 119 ? -17.312 17.188 -0.941 1 95.12 119 HIS B N 1
ATOM 2827 C CA . HIS B 1 119 ? -18.25 17.062 -2.057 1 95.12 119 HIS B CA 1
ATOM 2828 C C . HIS B 1 119 ? -19.469 16.234 -1.667 1 95.12 119 HIS B C 1
ATOM 2830 O O . HIS B 1 119 ? -20.609 16.609 -1.953 1 95.12 119 HIS B O 1
ATOM 2836 N N . MET B 1 120 ? -19.266 15.133 -1.01 1 94.81 120 MET B N 1
ATOM 2837 C CA . MET B 1 120 ? -20.344 14.258 -0.578 1 94.81 120 MET B CA 1
ATOM 2838 C C . MET B 1 120 ? -21.172 14.914 0.52 1 94.81 120 MET B C 1
ATOM 2840 O O . MET B 1 120 ? -22.406 14.828 0.509 1 94.81 120 MET B O 1
ATOM 2844 N N . LYS B 1 121 ? -20.484 15.539 1.351 1 94 121 LYS B N 1
ATOM 2845 C CA . LYS B 1 121 ? -21.188 16.219 2.439 1 94 121 LYS B CA 1
ATOM 2846 C C . LYS B 1 121 ? -22.094 17.312 1.905 1 94 121 LYS B C 1
ATOM 2848 O O . LYS B 1 121 ? -23.188 17.531 2.436 1 94 121 LYS B O 1
ATOM 2853 N N . ASN B 1 122 ? -21.625 17.969 0.963 1 93.62 122 ASN B N 1
ATOM 2854 C CA . ASN B 1 122 ? -22.422 19.031 0.361 1 93.62 122 ASN B CA 1
ATOM 2855 C C . ASN B 1 122 ? -23.703 18.484 -0.254 1 93.62 122 ASN B C 1
ATOM 2857 O O . ASN B 1 122 ? -24.672 19.234 -0.474 1 93.62 122 ASN B O 1
ATOM 2861 N N . GLN B 1 123 ? -23.719 17.266 -0.492 1 95.31 123 GLN B N 1
ATOM 2862 C CA . GLN B 1 123 ? -24.906 16.625 -1.042 1 95.31 123 GLN B CA 1
ATOM 2863 C C . GLN B 1 123 ? -25.734 15.961 0.055 1 95.31 123 GLN B C 1
ATOM 2865 O O . GLN B 1 123 ? -26.719 15.273 -0.23 1 95.31 123 GLN B O 1
ATOM 2870 N N . GLY B 1 124 ? -25.266 16.062 1.331 1 93.06 124 GLY B N 1
ATOM 2871 C CA . GLY B 1 124 ? -26.062 15.578 2.451 1 93.06 124 GLY B CA 1
ATOM 2872 C C . GLY B 1 124 ? -25.516 14.305 3.066 1 93.06 124 GLY B C 1
ATOM 2873 O O . GLY B 1 124 ? -26.109 13.758 4.004 1 93.06 124 GLY B O 1
ATOM 2874 N N . ALA B 1 125 ? -24.422 13.805 2.576 1 92.88 125 ALA B N 1
ATOM 2875 C CA . ALA B 1 125 ? -23.875 12.555 3.104 1 92.88 125 ALA B CA 1
ATOM 2876 C C . ALA B 1 125 ? -23.203 12.781 4.449 1 92.88 125 ALA B C 1
ATOM 2878 O O . ALA B 1 125 ? -22.516 13.789 4.648 1 92.88 125 ALA B O 1
ATOM 2879 N N . LYS B 1 126 ? -23.406 11.914 5.355 1 92.44 126 LYS B N 1
ATOM 2880 C CA . LYS B 1 126 ? -22.609 11.875 6.578 1 92.44 126 LYS B CA 1
ATOM 2881 C C . LYS B 1 126 ? -21.25 11.219 6.336 1 92.44 126 LYS B C 1
ATOM 2883 O O . LYS B 1 126 ? -21.156 10.234 5.598 1 92.44 126 LYS B O 1
ATOM 2888 N N . PRO B 1 127 ? -20.203 11.734 6.902 1 92.12 127 PRO B N 1
ATOM 2889 C CA . PRO B 1 127 ? -18.875 11.195 6.641 1 92.12 127 PRO B CA 1
ATOM 2890 C C . PRO B 1 127 ? -18.578 9.922 7.434 1 92.12 127 PRO B C 1
ATOM 2892 O O . PRO B 1 127 ? -17.531 9.805 8.062 1 92.12 127 PRO B O 1
ATOM 2895 N N . GLU B 1 128 ? -19.438 9 7.363 1 92.44 128 GLU B N 1
ATOM 2896 C CA . GLU B 1 128 ? -19.344 7.711 8.039 1 92.44 128 GLU B CA 1
ATOM 2897 C C . GLU B 1 128 ? -19.156 6.574 7.043 1 92.44 128 GLU B C 1
ATOM 2899 O O . GLU B 1 128 ? -19.531 6.699 5.875 1 92.44 128 GLU B O 1
ATOM 2904 N N . VAL B 1 129 ? -18.625 5.551 7.535 1 88.12 129 VAL B N 1
ATOM 2905 C CA . VAL B 1 129 ? -18.266 4.41 6.699 1 88.12 129 VAL B CA 1
ATOM 2906 C C . VAL B 1 129 ? -19.516 3.836 6.039 1 88.12 129 VAL B C 1
ATOM 2908 O O . VAL B 1 129 ? -19.516 3.537 4.84 1 88.12 129 VAL B O 1
ATOM 2911 N N . GLU B 1 130 ? -20.609 3.754 6.734 1 86.5 130 GLU B N 1
ATOM 2912 C CA . GLU B 1 130 ? -21.844 3.158 6.234 1 86.5 130 GLU B CA 1
ATOM 2913 C C . GLU B 1 130 ? -22.406 3.955 5.059 1 86.5 130 GLU B C 1
ATOM 2915 O O . GLU B 1 130 ? -22.938 3.379 4.113 1 86.5 130 GLU B O 1
ATOM 2920 N N . GLU B 1 131 ? -22.219 5.211 5.117 1 89.56 131 GLU B N 1
ATOM 2921 C CA . GLU B 1 131 ? -22.766 6.098 4.098 1 89.56 131 GLU B CA 1
ATOM 2922 C C . GLU B 1 131 ? -21.984 5.98 2.789 1 89.56 131 GLU B C 1
ATOM 2924 O O . GLU B 1 131 ? -22.562 6.148 1.707 1 89.56 131 GLU B O 1
ATOM 2929 N N . PHE B 1 132 ? -20.781 5.648 2.889 1 92 132 PHE B N 1
ATOM 2930 C CA . PHE B 1 132 ? -19.906 5.66 1.717 1 92 132 PHE B CA 1
ATOM 2931 C C . PHE B 1 132 ? -19.75 4.258 1.143 1 92 132 PHE B C 1
ATOM 2933 O O . PHE B 1 132 ? -19.078 4.07 0.127 1 92 132 PHE B O 1
ATOM 2940 N N . LYS B 1 133 ? -20.359 3.365 1.728 1 90.12 133 LYS B N 1
ATOM 2941 C CA . LYS B 1 133 ? -20.234 1.978 1.294 1 90.12 133 LYS B CA 1
ATOM 2942 C C . LYS B 1 133 ? -20.688 1.809 -0.153 1 90.12 133 LYS B C 1
ATOM 2944 O O . LYS B 1 133 ? -21.797 2.193 -0.509 1 90.12 133 LYS B O 1
ATOM 2949 N N . GLY B 1 134 ? -19.766 1.328 -0.972 1 91.31 134 GLY B N 1
ATOM 2950 C CA . GLY B 1 134 ? -20.078 0.962 -2.344 1 91.31 134 GLY B CA 1
ATOM 2951 C C . GLY B 1 134 ? -20.25 2.162 -3.258 1 91.31 134 GLY B C 1
ATOM 2952 O O . GLY B 1 134 ? -20.672 2.021 -4.406 1 91.31 134 GLY B O 1
ATOM 2953 N N . ILE B 1 135 ? -19.969 3.287 -2.863 1 90.88 135 ILE B N 1
ATOM 2954 C CA . ILE B 1 135 ? -20.266 4.504 -3.613 1 90.88 135 ILE B CA 1
ATOM 2955 C C . ILE B 1 135 ? -19.391 4.559 -4.867 1 90.88 135 ILE B C 1
ATOM 2957 O O . ILE B 1 135 ? -19.781 5.148 -5.879 1 90.88 135 ILE B O 1
ATOM 2961 N N . ALA B 1 136 ? -18.266 3.947 -4.836 1 91.69 136 ALA B N 1
ATOM 2962 C CA . ALA B 1 136 ? -17.344 3.992 -5.957 1 91.69 136 ALA B CA 1
ATOM 2963 C C . ALA B 1 136 ? -17.922 3.301 -7.188 1 91.69 136 ALA B C 1
ATOM 2965 O O . ALA B 1 136 ? -17.531 3.596 -8.32 1 91.69 136 ALA B O 1
ATOM 2966 N N . THR B 1 137 ? -18.859 2.434 -6.98 1 89.81 137 THR B N 1
ATOM 2967 C CA . THR B 1 137 ? -19.5 1.749 -8.094 1 89.81 137 THR B CA 1
ATOM 2968 C C . THR B 1 137 ? -20.391 2.711 -8.875 1 89.81 137 THR B C 1
ATOM 2970 O O . THR B 1 137 ? -20.547 2.57 -10.094 1 89.81 137 THR B O 1
ATOM 2973 N N . TYR B 1 138 ? -20.891 3.727 -8.234 1 91.62 138 TYR B N 1
ATOM 2974 C CA . TYR B 1 138 ? -21.859 4.637 -8.844 1 91.62 138 TYR B CA 1
ATOM 2975 C C . TYR B 1 138 ? -21.203 5.977 -9.172 1 91.62 138 TYR B C 1
ATOM 2977 O O . TYR B 1 138 ? -21.719 6.734 -10 1 91.62 138 TYR B O 1
ATOM 2985 N N . LEU B 1 139 ? -20.25 6.285 -8.438 1 94.75 139 LEU B N 1
ATOM 2986 C CA . LEU B 1 139 ? -19.484 7.512 -8.656 1 94.75 139 LEU B CA 1
ATOM 2987 C C . LEU B 1 139 ? -18.047 7.203 -9.055 1 94.75 139 LEU B C 1
ATOM 2989 O O . LEU B 1 139 ? -17.125 7.367 -8.25 1 94.75 139 LEU B O 1
ATOM 2993 N N . PRO B 1 140 ? -17.828 6.852 -10.297 1 93.06 140 PRO B N 1
ATOM 2994 C CA . PRO B 1 140 ? -16.531 6.309 -10.711 1 93.06 140 PRO B CA 1
ATOM 2995 C C . PRO B 1 140 ? -15.406 7.332 -10.609 1 93.06 140 PRO B C 1
ATOM 2997 O O . PRO B 1 140 ? -14.266 6.969 -10.305 1 93.06 140 PRO B O 1
ATOM 3000 N N . VAL B 1 141 ? -15.695 8.617 -10.891 1 96.31 141 VAL B N 1
ATOM 3001 C CA . VAL B 1 141 ? -14.656 9.633 -10.828 1 96.31 141 VAL B CA 1
ATOM 3002 C C . VAL B 1 141 ? -14.227 9.844 -9.375 1 96.31 141 VAL B C 1
ATOM 3004 O O . VAL B 1 141 ? -13.031 9.836 -9.07 1 96.31 141 VAL B O 1
ATOM 3007 N N . LEU B 1 142 ? -15.211 9.961 -8.516 1 96.31 142 LEU B N 1
ATOM 3008 C CA . LEU B 1 142 ? -14.922 10.109 -7.094 1 96.31 142 LEU B CA 1
ATOM 3009 C C . LEU B 1 142 ? -14.188 8.883 -6.562 1 96.31 142 LEU B C 1
ATOM 3011 O O . LEU B 1 142 ? -13.211 9.016 -5.82 1 96.31 142 LEU B O 1
ATOM 3015 N N . GLY B 1 143 ? -14.641 7.742 -7 1 95.56 143 GLY B N 1
ATOM 3016 C CA . GLY B 1 143 ? -14.008 6.504 -6.566 1 95.56 143 GLY B CA 1
ATOM 3017 C C . GLY B 1 143 ? -12.562 6.387 -7.004 1 95.56 143 GLY B C 1
ATOM 3018 O O . GLY B 1 143 ? -11.695 6.008 -6.211 1 95.56 143 GLY B O 1
ATOM 3019 N N . THR B 1 144 ? -12.328 6.695 -8.219 1 95.5 144 THR B N 1
ATOM 3020 C CA . THR B 1 144 ? -10.977 6.598 -8.766 1 95.5 144 THR B CA 1
ATOM 3021 C C . THR B 1 144 ? -10.039 7.59 -8.078 1 95.5 144 THR B C 1
ATOM 3023 O O . THR B 1 144 ? -8.945 7.227 -7.656 1 95.5 144 THR B O 1
ATOM 3026 N N . LEU B 1 145 ? -10.445 8.82 -7.91 1 97.19 145 LEU B N 1
ATOM 3027 C CA . LEU B 1 145 ? -9.641 9.844 -7.25 1 97.19 145 LEU B CA 1
ATOM 3028 C C . LEU B 1 145 ? -9.398 9.484 -5.785 1 97.19 145 LEU B C 1
ATOM 3030 O O . LEU B 1 145 ? -8.297 9.688 -5.266 1 97.19 145 LEU B O 1
ATOM 3034 N N . ALA B 1 146 ? -10.461 8.953 -5.176 1 97.5 146 ALA B N 1
ATOM 3035 C CA . ALA B 1 146 ? -10.344 8.562 -3.775 1 97.5 146 ALA B CA 1
ATOM 3036 C C . ALA B 1 146 ? -9.312 7.445 -3.605 1 97.5 146 ALA B C 1
ATOM 3038 O O . ALA B 1 146 ? -8.492 7.484 -2.684 1 97.5 146 ALA B O 1
ATOM 3039 N N . PHE B 1 147 ? -9.328 6.566 -4.523 1 97.12 147 PHE B N 1
ATOM 3040 C CA . PHE B 1 147 ? -8.398 5.449 -4.43 1 97.12 147 PHE B CA 1
ATOM 3041 C C . PHE B 1 147 ? -6.965 5.922 -4.664 1 97.12 147 PHE B C 1
ATOM 3043 O O . PHE B 1 147 ? -6.059 5.562 -3.91 1 97.12 147 PHE B O 1
ATOM 3050 N N . VAL B 1 148 ? -6.75 6.664 -5.637 1 97.19 148 VAL B N 1
ATOM 3051 C CA . VAL B 1 148 ? -5.414 7.164 -5.941 1 97.19 148 VAL B CA 1
ATOM 3052 C C . VAL B 1 148 ? -4.906 8.023 -4.789 1 97.19 148 VAL B C 1
ATOM 3054 O O . VAL B 1 148 ? -3.74 7.918 -4.395 1 97.19 148 VAL B O 1
ATOM 3057 N N . ALA B 1 149 ? -5.762 8.828 -4.254 1 98 149 ALA B N 1
ATOM 3058 C CA . ALA B 1 149 ? -5.375 9.672 -3.123 1 98 149 ALA B CA 1
ATOM 3059 C C . ALA B 1 149 ? -5.031 8.82 -1.903 1 98 149 ALA B C 1
ATOM 3061 O O . ALA B 1 149 ? -4.059 9.102 -1.198 1 98 149 ALA B O 1
ATOM 3062 N N . LEU B 1 150 ? -5.852 7.824 -1.674 1 98 150 LEU B N 1
ATOM 3063 C CA . LEU B 1 150 ? -5.613 6.934 -0.542 1 98 150 LEU B CA 1
ATOM 3064 C C . LEU B 1 150 ? -4.27 6.23 -0.675 1 98 150 LEU B C 1
ATOM 3066 O O . LEU B 1 150 ? -3.461 6.242 0.257 1 98 150 LEU B O 1
ATOM 3070 N N . VAL B 1 151 ? -4.004 5.703 -1.786 1 97.38 151 VAL B N 1
ATOM 3071 C CA . VAL B 1 151 ? -2.758 4.984 -2.039 1 97.38 151 VAL B CA 1
ATOM 3072 C C . VAL B 1 151 ? -1.579 5.953 -1.981 1 97.38 151 VAL B C 1
ATOM 3074 O O . VAL B 1 151 ? -0.513 5.613 -1.465 1 97.38 151 VAL B O 1
ATOM 3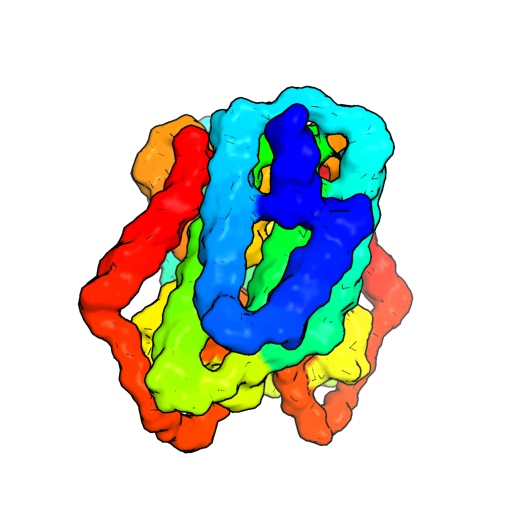077 N N . SER B 1 152 ? -1.795 7.078 -2.533 1 97 152 SER B N 1
ATOM 3078 C CA . SER B 1 152 ? -0.749 8.094 -2.469 1 97 152 SER B CA 1
ATOM 3079 C C . SER B 1 152 ? -0.396 8.438 -1.024 1 97 152 SER B C 1
ATOM 3081 O O . SER B 1 152 ? 0.777 8.617 -0.693 1 97 152 SER B O 1
ATOM 3083 N N . SER B 1 153 ? -1.368 8.5 -0.181 1 97.56 153 SER B N 1
ATOM 3084 C CA . SER B 1 153 ? -1.143 8.914 1.201 1 97.56 153 SER B CA 1
ATOM 3085 C C . SER B 1 153 ? -0.623 7.754 2.045 1 97.56 153 SER B C 1
ATOM 3087 O O . SER B 1 153 ? 0.182 7.957 2.957 1 97.56 153 SER B O 1
ATOM 3089 N N . LEU B 1 154 ? -1.045 6.531 1.727 1 98 154 LEU B N 1
ATOM 3090 C CA . LEU B 1 154 ? -0.74 5.391 2.586 1 98 154 LEU B CA 1
ATOM 3091 C C . LEU B 1 154 ? 0.478 4.633 2.07 1 98 154 LEU B C 1
ATOM 3093 O O . LEU B 1 154 ? 1.12 3.895 2.822 1 98 154 LEU B O 1
ATOM 3097 N N . VAL B 1 155 ? 0.75 4.789 0.794 1 96.81 155 VAL B N 1
ATOM 3098 C CA . VAL B 1 155 ? 1.769 3.92 0.211 1 96.81 155 VAL B CA 1
ATOM 3099 C C . VAL B 1 155 ? 2.898 4.766 -0.37 1 96.81 155 VAL B C 1
ATOM 3101 O O . VAL B 1 155 ? 4.031 4.723 0.117 1 96.81 155 VAL B O 1
ATOM 3104 N N . ILE B 1 156 ? 2.592 5.637 -1.23 1 94.25 156 ILE B N 1
ATOM 3105 C CA . ILE B 1 156 ? 3.611 6.352 -1.991 1 94.25 156 ILE B CA 1
ATOM 3106 C C . ILE B 1 156 ? 4.305 7.371 -1.093 1 94.25 156 ILE B C 1
ATOM 3108 O O . ILE B 1 156 ? 5.535 7.477 -1.095 1 94.25 156 ILE B O 1
ATOM 3112 N N . ALA B 1 157 ? 3.475 8.102 -0.389 1 95.62 157 ALA B N 1
ATOM 3113 C CA . ALA B 1 157 ? 4.043 9.133 0.473 1 95.62 157 ALA B CA 1
ATOM 3114 C C . ALA B 1 157 ? 4.98 8.523 1.515 1 95.62 157 ALA B C 1
ATOM 3116 O O . ALA B 1 157 ? 6.121 8.969 1.666 1 95.62 157 ALA B O 1
ATOM 3117 N N . PRO B 1 158 ? 4.535 7.504 2.207 1 95.38 158 PRO B N 1
ATOM 3118 C CA . PRO B 1 158 ? 5.461 6.887 3.16 1 95.38 158 PRO B CA 1
ATOM 3119 C C . PRO B 1 158 ? 6.691 6.289 2.48 1 95.38 158 PRO B C 1
ATOM 3121 O O . PRO B 1 158 ? 7.793 6.348 3.031 1 95.38 158 PRO B O 1
ATOM 3124 N N . ALA B 1 159 ? 6.543 5.707 1.35 1 92.5 159 ALA B N 1
ATOM 3125 C CA . ALA B 1 159 ? 7.684 5.164 0.621 1 92.5 159 ALA B CA 1
ATOM 3126 C C . ALA B 1 159 ? 8.703 6.254 0.307 1 92.5 159 ALA B C 1
ATOM 3128 O O . ALA B 1 159 ? 9.898 6.086 0.559 1 92.5 159 ALA B O 1
ATOM 3129 N N . TYR B 1 160 ? 8.219 7.289 -0.188 1 90.19 160 TYR B N 1
ATOM 3130 C CA . TYR B 1 160 ? 9.078 8.43 -0.495 1 90.19 160 TYR B CA 1
ATOM 3131 C C . TYR B 1 160 ? 9.734 8.969 0.767 1 90.19 160 TYR B C 1
ATOM 3133 O O . TYR B 1 160 ? 10.945 9.195 0.795 1 90.19 160 TYR B O 1
ATOM 3141 N N . ALA B 1 161 ? 8.945 9.133 1.774 1 91.88 161 ALA B N 1
ATOM 3142 C CA . ALA B 1 161 ? 9.422 9.734 3.018 1 91.88 161 ALA B CA 1
ATOM 3143 C C . ALA B 1 161 ? 10.453 8.844 3.697 1 91.88 161 ALA B C 1
ATOM 3145 O O . ALA B 1 161 ? 11.523 9.32 4.098 1 91.88 161 ALA B O 1
ATOM 3146 N N . PHE B 1 162 ? 10.211 7.578 3.752 1 89.62 162 PHE B N 1
ATOM 3147 C CA . PHE B 1 162 ? 11.023 6.695 4.574 1 89.62 162 PHE B CA 1
ATOM 3148 C C . PHE B 1 162 ? 12.227 6.184 3.789 1 89.62 162 PHE B C 1
ATOM 3150 O O . PHE B 1 162 ? 13.32 6.031 4.344 1 89.62 162 PHE B O 1
ATOM 3157 N N . PHE B 1 163 ? 12.047 6 2.541 1 86.19 163 PHE B N 1
ATOM 3158 C CA . PHE B 1 163 ? 13.133 5.391 1.783 1 86.19 163 PHE B CA 1
ATOM 3159 C C . PHE B 1 163 ? 14.008 6.457 1.135 1 86.19 163 PHE B C 1
ATOM 3161 O O . PHE B 1 163 ? 15.227 6.309 1.062 1 86.19 163 PHE B O 1
ATOM 3168 N N . THR B 1 164 ? 13.445 7.484 0.72 1 84.69 164 THR B N 1
ATOM 3169 C CA . THR B 1 164 ? 14.203 8.484 -0.023 1 84.69 164 THR B CA 1
ATOM 3170 C C . THR B 1 164 ? 14.578 9.656 0.877 1 84.69 164 THR B C 1
ATOM 3172 O O . THR B 1 164 ? 15.758 9.984 1.021 1 84.69 164 THR B O 1
ATOM 3175 N N . LEU B 1 165 ? 13.656 10.219 1.492 1 85.94 165 LEU B N 1
ATOM 3176 C CA . LEU B 1 165 ? 13.93 11.438 2.25 1 85.94 165 LEU B CA 1
ATOM 3177 C C . LEU B 1 165 ? 14.75 11.125 3.498 1 85.94 165 LEU B C 1
ATOM 3179 O O . LEU B 1 165 ? 15.773 11.766 3.75 1 85.94 165 LEU B O 1
ATOM 3183 N N . TYR B 1 166 ? 14.25 10.141 4.219 1 83.31 166 TYR B N 1
ATOM 3184 C CA . TYR B 1 166 ? 14.891 9.891 5.504 1 83.31 166 TYR B CA 1
ATOM 3185 C C . TYR B 1 166 ? 15.938 8.781 5.383 1 83.31 166 TYR B C 1
ATOM 3187 O O . TYR B 1 166 ? 16.859 8.711 6.191 1 83.31 166 TYR B O 1
ATOM 3195 N N . GLY B 1 167 ? 15.875 8.078 4.375 1 76 167 GLY B N 1
ATOM 3196 C CA . GLY B 1 167 ? 16.828 6.984 4.207 1 76 167 GLY B CA 1
ATOM 3197 C C . GLY B 1 167 ? 16.875 6.047 5.395 1 76 167 GLY B C 1
ATOM 3198 O O . GLY B 1 167 ? 17.953 5.711 5.887 1 76 167 GLY B O 1
ATOM 3199 N N . VAL B 1 168 ? 15.75 5.988 6.129 1 62.22 168 VAL B N 1
ATOM 3200 C CA . VAL B 1 168 ? 15.641 5.32 7.422 1 62.22 168 VAL B CA 1
ATOM 3201 C C . VAL B 1 168 ? 16.25 3.928 7.34 1 62.22 168 VAL B C 1
ATOM 3203 O O . VAL B 1 168 ? 16.859 3.447 8.305 1 62.22 168 VAL B O 1
ATOM 3206 N N . PHE B 1 169 ? 16.297 3.338 6.273 1 61.94 169 PHE B N 1
ATOM 3207 C CA . PHE B 1 169 ? 16.703 1.937 6.25 1 61.94 169 PHE B CA 1
ATOM 3208 C C . PHE B 1 169 ? 18.219 1.811 6.164 1 61.94 169 PHE B C 1
ATOM 3210 O O . PHE B 1 169 ? 18.766 0.706 6.242 1 61.94 169 PHE B O 1
ATOM 3217 N N . LYS B 1 170 ? 18.781 3.021 6.359 1 62.19 170 LYS B N 1
ATOM 3218 C CA . LYS B 1 170 ? 20.234 2.967 6.328 1 62.19 170 LYS B CA 1
ATOM 3219 C C . LYS B 1 170 ? 20.812 3.047 7.738 1 62.19 170 LYS B C 1
ATOM 3221 O O . LYS B 1 170 ? 21.594 3.953 8.039 1 62.19 170 LYS B O 1
ATOM 3226 N N . GLY B 1 171 ? 20.281 2.172 8.539 1 62.84 171 GLY B N 1
ATOM 3227 C CA . GLY B 1 171 ? 21.156 2.047 9.695 1 62.84 171 GLY B CA 1
ATOM 3228 C C . GLY B 1 171 ? 20.453 2.297 11.008 1 62.84 171 GLY B C 1
ATOM 3229 O O . GLY B 1 171 ? 21 2.025 12.078 1 62.84 171 GLY B O 1
ATOM 3230 N N . ASN B 1 172 ? 19.422 2.955 11.078 1 74 172 ASN B N 1
ATOM 3231 C CA . ASN B 1 172 ? 18.797 3.195 12.383 1 74 172 ASN B CA 1
ATOM 3232 C C . ASN B 1 172 ? 17.953 2.008 12.828 1 74 172 ASN B C 1
ATOM 3234 O O . ASN B 1 172 ? 16.781 1.911 12.469 1 74 172 ASN B O 1
ATOM 3238 N N . LEU B 1 173 ? 18.531 1.207 13.672 1 75.94 173 LEU B N 1
ATOM 3239 C CA . LEU B 1 173 ? 17.953 -0.077 14.055 1 75.94 173 LEU B CA 1
ATOM 3240 C C . LEU B 1 173 ? 16.766 0.118 15.008 1 75.94 173 LEU B C 1
ATOM 3242 O O . LEU B 1 173 ? 15.945 -0.782 15.172 1 75.94 173 LEU B O 1
ATOM 3246 N N . ILE B 1 174 ? 16.672 1.237 15.594 1 80.75 174 ILE B N 1
ATOM 3247 C CA . ILE B 1 174 ? 15.594 1.456 16.547 1 80.75 174 ILE B CA 1
ATOM 3248 C C . ILE B 1 174 ? 14.398 2.096 15.844 1 80.75 174 ILE B C 1
ATOM 3250 O O . ILE B 1 174 ? 13.273 1.617 15.961 1 80.75 174 ILE B O 1
ATOM 3254 N N . LEU B 1 175 ? 14.641 3.1 15.07 1 84.69 175 LEU B N 1
ATOM 3255 C CA . LEU B 1 175 ? 13.57 3.881 14.461 1 84.69 175 LEU B CA 1
ATOM 3256 C C . LEU B 1 175 ? 12.938 3.121 13.305 1 84.69 175 LEU B C 1
ATOM 3258 O O . LEU B 1 175 ? 11.734 3.236 13.062 1 84.69 175 LEU B O 1
ATOM 3262 N N . THR B 1 176 ? 13.711 2.299 12.711 1 86.38 176 THR B N 1
ATOM 3263 C CA . THR B 1 176 ? 13.25 1.628 11.5 1 86.38 176 THR B CA 1
ATOM 3264 C C . THR B 1 176 ? 12.117 0.657 11.82 1 86.38 176 THR B C 1
ATOM 3266 O O . THR B 1 176 ? 11.055 0.707 11.195 1 86.38 176 THR B O 1
ATOM 3269 N N . PRO B 1 177 ? 12.289 -0.174 12.828 1 86.81 177 PRO B N 1
ATOM 3270 C CA . PRO B 1 177 ? 11.18 -1.078 13.148 1 86.81 177 PRO B CA 1
ATOM 3271 C C . PRO B 1 177 ? 9.93 -0.335 13.602 1 86.81 177 PRO B C 1
ATOM 3273 O O . PRO B 1 177 ? 8.812 -0.769 13.312 1 86.81 177 PRO B O 1
ATOM 3276 N N . ILE B 1 178 ? 10.078 0.725 14.289 1 90.31 178 ILE B N 1
ATOM 3277 C CA . ILE B 1 178 ? 8.945 1.506 14.758 1 90.31 178 ILE B CA 1
ATOM 3278 C C . ILE B 1 178 ? 8.18 2.076 13.57 1 90.31 178 ILE B C 1
ATOM 3280 O O . ILE B 1 178 ? 6.953 1.954 13.5 1 90.31 178 ILE B O 1
ATOM 3284 N N . LEU B 1 179 ? 8.891 2.623 12.641 1 92.06 179 LEU B N 1
ATOM 3285 C CA . LEU B 1 179 ? 8.266 3.23 11.469 1 92.06 179 LEU B CA 1
ATOM 3286 C C . LEU B 1 179 ? 7.605 2.172 10.594 1 92.06 179 LEU B C 1
ATOM 3288 O O . LEU B 1 179 ? 6.543 2.41 10.016 1 92.06 179 LEU B O 1
ATOM 3292 N N . LEU B 1 180 ? 8.219 1.008 10.562 1 90.88 180 LEU B N 1
ATOM 3293 C CA . LEU B 1 180 ? 7.652 -0.082 9.773 1 90.88 180 LEU B CA 1
ATOM 3294 C C . LEU B 1 180 ? 6.344 -0.572 10.391 1 90.88 180 LEU B C 1
ATOM 3296 O O . LEU B 1 180 ? 5.363 -0.799 9.672 1 90.88 180 LEU B O 1
ATOM 3300 N N . ILE B 1 181 ? 6.328 -0.732 11.648 1 92.88 181 ILE B N 1
ATOM 3301 C CA . ILE B 1 181 ? 5.125 -1.185 12.344 1 92.88 181 ILE B CA 1
ATOM 3302 C C . ILE B 1 181 ? 4.016 -0.147 12.188 1 92.88 181 ILE B C 1
ATOM 3304 O O . ILE B 1 181 ? 2.863 -0.496 11.914 1 92.88 181 ILE B O 1
ATOM 3308 N N . GLU B 1 182 ? 4.344 1.087 12.352 1 96.12 182 GLU B N 1
ATOM 3309 C CA . GLU B 1 182 ? 3.346 2.139 12.172 1 96.12 182 GLU B CA 1
ATOM 3310 C C . GLU B 1 182 ? 2.787 2.135 10.75 1 96.12 182 GLU B C 1
ATOM 3312 O O . GLU B 1 182 ? 1.577 2.27 10.555 1 96.12 182 GLU B O 1
ATOM 3317 N N . TRP B 1 183 ? 3.719 1.996 9.844 1 95.88 183 TRP B N 1
ATOM 3318 C CA . TRP B 1 183 ? 3.277 1.961 8.453 1 95.88 183 TRP B CA 1
ATOM 3319 C C . TRP B 1 183 ? 2.318 0.8 8.219 1 95.88 183 TRP B C 1
ATOM 3321 O O . TRP B 1 183 ? 1.281 0.967 7.57 1 95.88 183 TRP B O 1
ATOM 3331 N N . LEU B 1 184 ? 2.562 -0.326 8.766 1 95.56 184 LEU B N 1
ATOM 3332 C CA . LEU B 1 184 ? 1.686 -1.486 8.641 1 95.56 184 LEU B CA 1
ATOM 3333 C C . LEU B 1 184 ? 0.315 -1.197 9.25 1 95.56 184 LEU B C 1
ATOM 3335 O O . LEU B 1 184 ? -0.711 -1.562 8.672 1 95.56 184 LEU B O 1
ATOM 3339 N N . VAL B 1 185 ? 0.341 -0.537 10.32 1 96.69 185 VAL B N 1
ATOM 3340 C CA . VAL B 1 185 ? -0.909 -0.21 11 1 96.69 185 VAL B CA 1
ATOM 3341 C C . VAL B 1 185 ? -1.701 0.795 10.164 1 96.69 185 VAL B C 1
ATOM 3343 O O . VAL B 1 185 ? -2.916 0.659 10.008 1 96.69 185 VAL B O 1
ATOM 3346 N N . TRP B 1 186 ? -1 1.822 9.648 1 98.12 186 TRP B N 1
ATOM 3347 C CA . TRP B 1 186 ? -1.678 2.801 8.805 1 98.12 186 TRP B CA 1
ATOM 3348 C C . TRP B 1 186 ? -2.35 2.121 7.613 1 98.12 186 TRP B C 1
ATOM 3350 O O . TRP B 1 186 ? -3.488 2.441 7.27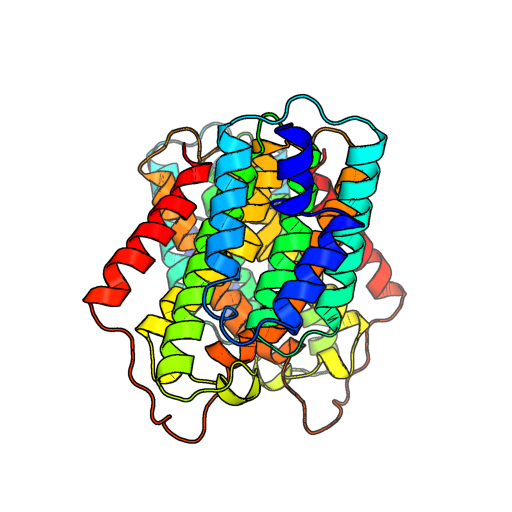 1 98.12 186 TRP B O 1
ATOM 3360 N N . LEU B 1 187 ? -1.61 1.163 7.07 1 97.56 187 LEU B N 1
ATOM 3361 C CA . LEU B 1 187 ? -2.148 0.43 5.93 1 97.56 187 LEU B CA 1
ATOM 3362 C C . LEU B 1 187 ? -3.357 -0.404 6.34 1 97.56 187 LEU B C 1
ATOM 3364 O O . LEU B 1 187 ? -4.383 -0.397 5.656 1 97.56 187 LEU B O 1
ATOM 3368 N N . TRP B 1 188 ? -3.297 -1.039 7.434 1 95.88 188 TRP B N 1
ATOM 3369 C CA . TRP B 1 188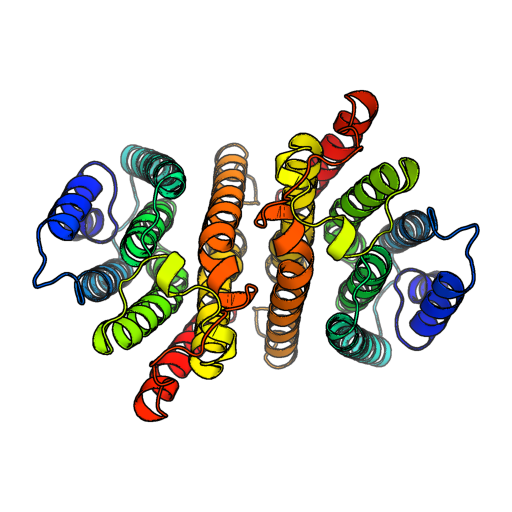 ? -4.402 -1.862 7.918 1 95.88 188 TRP B CA 1
ATOM 3370 C C . TRP B 1 188 ? -5.641 -1.014 8.172 1 95.88 188 TRP B C 1
ATOM 3372 O O . TRP B 1 188 ? -6.715 -1.295 7.633 1 95.88 188 TRP B O 1
ATOM 3382 N N . VAL B 1 189 ? -5.48 0.009 8.914 1 96.38 189 VAL B N 1
ATOM 3383 C CA . VAL B 1 189 ? -6.617 0.821 9.336 1 96.38 189 VAL B CA 1
ATOM 3384 C C . VAL B 1 189 ? -7.188 1.577 8.141 1 96.38 189 VAL B C 1
ATOM 3386 O O . VAL B 1 189 ? -8.406 1.655 7.969 1 96.38 189 VAL B O 1
ATOM 3389 N N . GLY B 1 190 ? -6.27 2.131 7.359 1 96.12 190 GLY B N 1
ATOM 3390 C CA . GLY B 1 190 ? -6.715 2.869 6.188 1 96.12 190 GLY B CA 1
ATOM 3391 C C . GLY B 1 190 ? -7.512 2.02 5.219 1 96.12 190 GLY B C 1
ATOM 3392 O O . GLY B 1 190 ? -8.617 2.393 4.824 1 96.12 190 GLY B O 1
ATOM 3393 N N . PHE B 1 191 ? -7.023 0.859 4.91 1 93.88 191 PHE B N 1
ATOM 3394 C CA . PHE B 1 191 ? -7.715 0.011 3.945 1 93.88 191 PHE B CA 1
ATOM 3395 C C . PHE B 1 191 ? -8.961 -0.612 4.566 1 93.88 191 PHE B C 1
ATOM 3397 O O . PHE B 1 191 ? -9.969 -0.82 3.883 1 93.88 191 PHE B O 1
ATOM 3404 N N . LYS B 1 192 ? -8.891 -0.885 5.789 1 93.25 192 LYS B N 1
ATOM 3405 C CA . LYS B 1 192 ? -10.102 -1.367 6.453 1 93.25 192 LYS B CA 1
ATOM 3406 C C . LYS B 1 192 ? -11.219 -0.338 6.367 1 93.25 192 LYS B C 1
ATOM 3408 O O . LYS B 1 192 ? -12.367 -0.684 6.062 1 93.25 192 LYS B O 1
ATOM 3413 N N . MET B 1 193 ? -10.898 0.875 6.582 1 94.12 193 MET B N 1
ATOM 3414 C CA . MET B 1 193 ? -11.891 1.947 6.605 1 94.12 193 MET B CA 1
ATOM 3415 C C . MET B 1 193 ? -12.398 2.244 5.203 1 94.12 193 MET B C 1
ATOM 3417 O O . MET B 1 193 ? -13.586 2.533 5.02 1 94.12 193 MET B O 1
ATOM 3421 N N . PHE B 1 194 ? -11.57 2.098 4.18 1 95.56 194 PHE B N 1
ATOM 3422 C CA . PHE B 1 194 ? -11.945 2.582 2.854 1 95.56 194 PHE B CA 1
ATOM 3423 C C . PHE B 1 194 ? -12.336 1.425 1.943 1 95.56 194 PHE B C 1
ATOM 3425 O O . PHE B 1 194 ? -12.922 1.636 0.88 1 95.56 194 PHE B O 1
ATOM 3432 N N . SER B 1 195 ? -12.031 0.207 2.328 1 92.94 195 SER B N 1
ATOM 3433 C CA . SER B 1 195 ? -12.344 -0.953 1.497 1 92.94 195 SER B CA 1
ATOM 3434 C C . SER B 1 195 ? -13.828 -1 1.144 1 92.94 195 SER B C 1
ATOM 3436 O O . SER B 1 195 ? -14.188 -1.256 -0.007 1 92.94 195 SER B O 1
ATOM 3438 N N . PRO B 1 196 ? -14.734 -0.727 2.08 1 92 196 PRO B N 1
ATOM 3439 C CA . PRO B 1 196 ? -16.156 -0.772 1.73 1 92 196 PRO B CA 1
ATOM 3440 C C . PRO B 1 196 ? -16.531 0.252 0.663 1 92 196 PRO B C 1
ATOM 3442 O O . PRO B 1 196 ? -17.484 0.036 -0.097 1 92 196 PRO B O 1
ATOM 3445 N N . VAL B 1 197 ? -15.836 1.325 0.678 1 92.81 197 VAL B N 1
ATOM 3446 C CA . VAL B 1 197 ? -16.109 2.373 -0.298 1 92.81 197 VAL B CA 1
ATOM 3447 C C . VAL B 1 197 ? -15.875 1.842 -1.71 1 92.81 197 VAL B C 1
ATOM 3449 O O . VAL B 1 197 ? -16.656 2.115 -2.623 1 92.81 197 VAL B O 1
ATOM 3452 N N . PHE B 1 198 ? -14.867 1.001 -1.841 1 93.12 198 PHE B N 1
ATOM 3453 C CA . PHE B 1 198 ? -14.391 0.625 -3.164 1 93.12 198 PHE B CA 1
ATOM 3454 C C . PHE B 1 198 ? -14.93 -0.739 -3.572 1 93.12 198 PHE B C 1
ATOM 3456 O O . PHE B 1 198 ? -15.203 -0.979 -4.75 1 93.12 198 PHE B O 1
ATOM 3463 N N . PHE B 1 199 ? -15.148 -1.639 -2.607 1 87.62 199 PHE B N 1
ATOM 3464 C CA . PHE B 1 199 ? -15.242 -3.033 -3.023 1 87.62 199 PHE B CA 1
ATOM 3465 C C . PHE B 1 199 ? -16.547 -3.656 -2.541 1 87.62 199 PHE B C 1
ATOM 3467 O O . PHE B 1 199 ? -16.844 -4.812 -2.85 1 87.62 199 PHE B O 1
ATOM 3474 N N . GLU B 1 200 ? -17.266 -2.965 -1.819 1 85.31 200 GLU B N 1
ATOM 3475 C CA . GLU B 1 200 ? -18.562 -3.504 -1.429 1 85.31 200 GLU B CA 1
ATOM 3476 C C . GLU B 1 200 ? -19.672 -2.998 -2.35 1 85.31 200 GLU B C 1
ATOM 3478 O O . GLU B 1 200 ? -19.5 -1.991 -3.041 1 85.31 200 GLU B O 1
ATOM 3483 N N . GLU B 1 201 ? -20.656 -3.816 -2.35 1 79.75 201 GLU B N 1
ATOM 3484 C CA . GLU B 1 201 ? -21.797 -3.459 -3.199 1 79.75 201 GLU B CA 1
ATOM 3485 C C . GLU B 1 201 ? -22.875 -2.738 -2.402 1 79.75 201 GLU B C 1
ATOM 3487 O O . GLU B 1 201 ? -23.125 -3.068 -1.24 1 79.75 201 GLU B O 1
ATOM 3492 N N . LYS B 1 202 ? -23.219 -1.688 -3.08 1 76.19 202 LYS B N 1
ATOM 3493 C CA . LYS B 1 202 ? -24.359 -1.01 -2.498 1 76.19 202 LYS B CA 1
ATOM 3494 C C . LYS B 1 202 ? -25.672 -1.496 -3.131 1 76.19 202 LYS B C 1
ATOM 3496 O O . LYS B 1 202 ? -25.75 -1.628 -4.355 1 76.19 202 LYS B O 1
ATOM 3501 N N . ALA B 1 203 ? -26.562 -1.691 -2.262 1 69.19 203 ALA B N 1
ATOM 3502 C CA . ALA B 1 203 ? -27.844 -2.238 -2.678 1 69.19 203 ALA B CA 1
ATOM 3503 C C . ALA B 1 203 ? -28.609 -1.253 -3.562 1 69.19 203 ALA B C 1
ATOM 3505 O O . ALA B 1 203 ? -29.234 -1.649 -4.547 1 69.19 203 ALA B O 1
ATOM 3506 N N . GLU B 1 204 ? -28.547 -0.06 -3.156 1 77.12 204 GLU B N 1
ATOM 3507 C CA . GLU B 1 204 ? -29.281 0.948 -3.912 1 77.12 204 GLU B CA 1
ATOM 3508 C C . GLU B 1 204 ? -28.375 2.1 -4.332 1 77.12 204 GLU B C 1
ATOM 3510 O O . GLU B 1 204 ? -27.406 2.412 -3.641 1 77.12 204 GLU B O 1
ATOM 3515 N N . ALA B 1 205 ? -28.734 2.584 -5.566 1 75.12 205 ALA B N 1
ATOM 3516 C CA . ALA B 1 205 ? -27.984 3.736 -6.074 1 75.12 205 ALA B CA 1
ATOM 3517 C C . ALA B 1 205 ? -28.156 4.945 -5.16 1 75.12 205 ALA B C 1
ATOM 3519 O O . ALA B 1 205 ? -29.281 5.254 -4.73 1 75.12 205 ALA B O 1
ATOM 3520 N N . PRO B 1 206 ? -27.062 5.418 -4.855 1 72.81 206 PRO B N 1
ATOM 3521 C CA . PRO B 1 206 ? -27.156 6.59 -3.979 1 72.81 206 PRO B CA 1
ATOM 3522 C C . PRO B 1 206 ? -27.641 7.836 -4.715 1 72.81 206 PRO B C 1
ATOM 3524 O O . PRO B 1 206 ? -27.547 7.91 -5.941 1 72.81 206 PRO B O 1
ATOM 3527 N N . LYS B 1 207 ? -28.219 8.641 -4.004 1 85.75 207 LYS B N 1
ATOM 3528 C CA . LYS B 1 207 ? -28.719 9.898 -4.543 1 85.75 207 LYS B CA 1
ATOM 3529 C C . LYS B 1 207 ? -27.625 10.945 -4.617 1 85.75 207 LYS B C 1
ATOM 3531 O O . LYS B 1 207 ? -27.797 12.07 -4.145 1 85.75 207 LYS B O 1
ATOM 3536 N N . TYR B 1 208 ? -26.438 10.57 -4.988 1 92.56 208 TYR B N 1
ATOM 3537 C CA . TYR B 1 208 ? -25.344 11.531 -5.078 1 92.56 208 TYR B CA 1
ATOM 3538 C C . TYR B 1 208 ? -24.844 11.664 -6.512 1 92.56 208 TYR B C 1
ATOM 3540 O O . TYR B 1 208 ? -24.953 10.719 -7.301 1 92.56 208 TYR B O 1
ATOM 3548 N N . GLU B 1 209 ? -24.391 12.812 -6.77 1 93.81 209 GLU B N 1
ATOM 3549 C CA . GLU B 1 209 ? -23.797 13.078 -8.078 1 93.81 209 GLU B CA 1
ATOM 3550 C C . GLU B 1 209 ? -22.266 13.008 -8.016 1 93.81 209 GLU B C 1
ATOM 3552 O O . GLU B 1 209 ? -21.672 13.398 -7.02 1 93.81 209 GLU B O 1
ATOM 3557 N N . ASP B 1 210 ? -21.734 12.602 -9.102 1 95.81 210 ASP B N 1
ATOM 3558 C CA . ASP B 1 210 ? -20.281 12.523 -9.195 1 95.81 210 ASP B CA 1
ATOM 3559 C C . ASP B 1 210 ? -19.672 13.906 -9.398 1 95.81 210 ASP B C 1
ATOM 3561 O O . ASP B 1 210 ? -20.391 14.898 -9.523 1 95.81 210 ASP B O 1
ATOM 3565 N N . LEU B 1 211 ? -18.359 13.992 -9.32 1 96 211 LEU B N 1
ATOM 3566 C CA . LEU B 1 211 ? -17.656 15.258 -9.469 1 96 211 LEU B CA 1
ATOM 3567 C C . LEU B 1 211 ? -17.797 15.797 -10.883 1 96 211 LEU B C 1
ATOM 3569 O O . LEU B 1 211 ? -17.828 15.023 -11.844 1 96 211 LEU B O 1
ATOM 3573 N N . ASP B 1 212 ? -17.891 17.031 -10.945 1 92.88 212 ASP B N 1
ATOM 3574 C CA . ASP B 1 212 ? -17.875 17.703 -12.25 1 92.88 212 ASP B CA 1
ATOM 3575 C C . ASP B 1 212 ? -16.453 18.047 -12.68 1 92.88 212 ASP B C 1
ATOM 3577 O O . ASP B 1 212 ? -15.508 17.891 -11.906 1 92.88 212 ASP B O 1
ATOM 3581 N N . PHE B 1 213 ? -16.344 18.469 -13.875 1 88.81 213 PHE B N 1
ATOM 3582 C CA . PHE B 1 213 ? -15.039 18.75 -14.461 1 88.81 213 PHE B CA 1
ATOM 3583 C C . PHE B 1 213 ? -14.336 19.859 -13.695 1 88.81 213 PHE B C 1
ATOM 3585 O O . PHE B 1 213 ? -13.117 19.828 -13.516 1 88.81 213 PHE B O 1
ATOM 3592 N N . SER B 1 214 ? -15.094 20.828 -13.211 1 90.19 214 SER B N 1
ATOM 3593 C CA . SER B 1 214 ? -14.516 21.953 -12.484 1 90.19 214 SER B CA 1
ATOM 3594 C C . SER B 1 214 ? -13.891 21.516 -11.164 1 90.19 214 SER B C 1
ATOM 3596 O O . SER B 1 214 ? -12.945 22.125 -10.68 1 90.19 214 SER B O 1
ATOM 3598 N N . GLU B 1 215 ? -14.352 20.422 -10.648 1 92.38 215 GLU B N 1
ATOM 3599 C CA . GLU B 1 215 ? -13.812 19.875 -9.406 1 92.38 215 GLU B CA 1
ATOM 3600 C C . GLU B 1 215 ? -12.734 18.844 -9.68 1 92.38 215 GLU B C 1
ATOM 3602 O O . GLU B 1 215 ? -11.742 18.75 -8.953 1 92.38 215 GLU B O 1
ATOM 3607 N N . VAL B 1 216 ? -12.898 18.156 -10.781 1 93.81 216 VAL B N 1
ATOM 3608 C CA . VAL B 1 216 ? -12.031 17.031 -11.102 1 93.81 216 VAL B CA 1
ATOM 3609 C C . VAL B 1 216 ? -10.641 17.547 -11.492 1 93.81 216 VAL B C 1
ATOM 3611 O O . VAL B 1 216 ? -9.625 17 -11.062 1 93.81 216 VAL B O 1
ATOM 3614 N N . PHE B 1 217 ? -10.586 18.578 -12.156 1 93.44 217 PHE B N 1
ATOM 3615 C CA . PHE B 1 217 ? -9.328 19.062 -12.719 1 93.44 217 PHE B CA 1
ATOM 3616 C C . PHE B 1 217 ? -8.367 19.484 -11.609 1 93.44 217 PHE B C 1
ATOM 3618 O O . PHE B 1 217 ? -7.246 18.984 -11.531 1 93.44 217 PHE B O 1
ATOM 3625 N N . PRO B 1 218 ? -8.773 20.375 -10.75 1 94.38 218 PRO B N 1
ATOM 3626 C CA . PRO B 1 218 ? -7.836 20.781 -9.695 1 94.38 218 PRO B CA 1
ATOM 3627 C C . PRO B 1 218 ? -7.422 19.625 -8.797 1 94.38 218 PRO B C 1
ATOM 3629 O O . PRO B 1 218 ? -6.266 19.562 -8.367 1 94.38 218 PRO B O 1
ATOM 3632 N N . LEU B 1 219 ? -8.305 18.75 -8.508 1 96.12 219 LEU B N 1
ATOM 3633 C CA . LEU B 1 219 ? -7.988 17.609 -7.637 1 96.12 219 LEU B CA 1
ATOM 3634 C C . LEU B 1 219 ? -7.023 16.656 -8.328 1 96.12 219 LEU B C 1
ATOM 3636 O O . LEU B 1 219 ? -6.082 16.156 -7.699 1 96.12 219 LEU B O 1
ATOM 3640 N N . THR B 1 220 ? -7.27 16.438 -9.602 1 95.5 220 THR B N 1
ATOM 3641 C CA . THR B 1 220 ? -6.379 15.57 -10.375 1 95.5 220 THR B CA 1
ATOM 3642 C C . THR B 1 220 ? -4.996 16.203 -10.508 1 95.5 220 THR B C 1
ATOM 3644 O O . THR B 1 220 ? -3.98 15.516 -10.398 1 95.5 220 THR B O 1
ATOM 3647 N N . PHE B 1 221 ? -4.996 17.438 -10.711 1 94.06 221 PHE B N 1
ATOM 3648 C CA . PHE B 1 221 ? -3.738 18.172 -10.836 1 94.06 221 PHE B CA 1
ATOM 3649 C C . PHE B 1 221 ? -2.945 18.109 -9.531 1 94.06 221 PHE B C 1
ATOM 3651 O O . PHE B 1 221 ? -1.737 17.859 -9.547 1 94.06 221 PHE B O 1
ATOM 3658 N N . LEU B 1 222 ? -3.623 18.328 -8.477 1 93.62 222 LEU B N 1
ATOM 3659 C CA . LEU B 1 222 ? -2.988 18.266 -7.164 1 93.62 222 LEU B CA 1
ATOM 3660 C C . LEU B 1 222 ? -2.398 16.875 -6.91 1 93.62 222 LEU B C 1
ATOM 3662 O O . LEU B 1 222 ? -1.265 16.75 -6.445 1 93.62 222 LEU B O 1
ATOM 3666 N N . LEU B 1 223 ? -3.135 15.898 -7.25 1 94.88 223 LEU B N 1
ATOM 3667 C CA . LEU B 1 223 ? -2.668 14.531 -7.059 1 94.88 223 LEU B CA 1
ATOM 3668 C C . LEU B 1 223 ? -1.469 14.234 -7.953 1 94.88 223 LEU B C 1
ATOM 3670 O O . LEU B 1 223 ? -0.522 13.57 -7.527 1 94.88 223 LEU B O 1
ATOM 3674 N N . PHE B 1 224 ? -1.542 14.75 -9.109 1 91.69 224 PHE B N 1
ATOM 3675 C CA . PHE B 1 224 ? -0.435 14.578 -10.039 1 91.69 224 PHE B CA 1
ATOM 3676 C C . PHE B 1 224 ? 0.834 15.227 -9.5 1 91.69 224 PHE B C 1
ATOM 3678 O O . PHE B 1 224 ? 1.911 14.625 -9.547 1 91.69 224 PHE B O 1
ATOM 3685 N N . LEU B 1 225 ? 0.716 16.344 -8.914 1 89.25 225 LEU B N 1
ATOM 3686 C CA . LEU B 1 225 ? 1.85 17.031 -8.305 1 89.25 225 LEU B CA 1
ATOM 3687 C C . LEU B 1 225 ? 2.408 16.234 -7.133 1 89.25 225 LEU B C 1
ATOM 3689 O O . LEU B 1 225 ? 3.627 16.141 -6.969 1 89.25 225 LEU B O 1
ATOM 3693 N N . GLY B 1 226 ? 1.508 15.711 -6.371 1 89.5 226 GLY B N 1
ATOM 3694 C CA . GLY B 1 226 ? 1.942 14.898 -5.25 1 89.5 226 GLY B CA 1
ATOM 3695 C C . GLY B 1 226 ? 2.707 13.656 -5.676 1 89.5 226 GLY B C 1
ATOM 3696 O O . GLY B 1 226 ? 3.701 13.289 -5.051 1 89.5 226 GLY B O 1
ATOM 3697 N N . LEU B 1 227 ? 2.266 13.094 -6.742 1 88.19 227 LEU B N 1
ATOM 3698 C CA . LEU B 1 227 ? 2.879 11.859 -7.223 1 88.19 227 LEU B CA 1
ATOM 3699 C C . LEU B 1 227 ? 4.223 12.141 -7.887 1 88.19 227 LEU B C 1
ATOM 3701 O O . LEU B 1 227 ? 5.051 11.242 -8.031 1 88.19 227 LEU B O 1
ATOM 3705 N N . LEU B 1 228 ? 4.488 13.375 -8.25 1 84.81 228 LEU B N 1
ATOM 3706 C CA . LEU B 1 228 ? 5.73 13.758 -8.914 1 84.81 228 LEU B CA 1
ATOM 3707 C C . LEU B 1 228 ? 6.801 14.133 -7.898 1 84.81 228 LEU B C 1
ATOM 3709 O O . LEU B 1 228 ? 7.984 14.203 -8.234 1 84.81 228 LEU B O 1
ATOM 3713 N N . LEU B 1 229 ? 6.398 14.344 -6.695 1 83.56 229 LEU B N 1
ATOM 3714 C CA . LEU B 1 229 ? 7.324 14.812 -5.672 1 83.56 229 LEU B CA 1
ATOM 3715 C C . LEU B 1 229 ? 8.516 13.867 -5.539 1 83.56 229 LEU B C 1
ATOM 3717 O O . LEU B 1 229 ? 9.664 14.312 -5.512 1 83.56 229 LEU B O 1
ATOM 3721 N N . PRO B 1 230 ? 8.297 12.594 -5.523 1 78.62 230 PRO B N 1
ATOM 3722 C CA . PRO B 1 230 ? 9.445 11.695 -5.379 1 78.62 230 PRO B CA 1
ATOM 3723 C C . PRO B 1 230 ? 10.359 11.703 -6.602 1 78.62 230 PRO B C 1
ATOM 3725 O O . PRO B 1 230 ? 11.492 11.227 -6.531 1 78.62 230 PRO B O 1
ATOM 3728 N N . VAL B 1 231 ? 9.898 12.18 -7.66 1 74.75 231 VAL B N 1
ATOM 3729 C CA . VAL B 1 231 ? 10.664 12.164 -8.906 1 74.75 231 VAL B CA 1
ATOM 3730 C C . VAL B 1 231 ? 11.531 13.414 -8.992 1 74.75 231 VAL B C 1
ATOM 3732 O O . VAL B 1 231 ? 12.531 13.438 -9.727 1 74.75 231 VAL B O 1
ATOM 3735 N N . LEU B 1 232 ? 11.172 14.367 -8.234 1 70 232 LEU B N 1
ATOM 3736 C CA . LEU B 1 232 ? 11.906 15.633 -8.273 1 70 232 LEU B CA 1
ATOM 3737 C C . LEU B 1 232 ? 13.141 15.562 -7.375 1 70 232 LEU B C 1
ATOM 3739 O O . LEU B 1 232 ? 13.125 14.891 -6.34 1 70 232 LEU B O 1
#

Secondary structure (DSSP, 8-state):
-HHHHHHHHTT-TTHHHHHHHHHHH-STTHHHHHHHHHHHHHHHHHH---PPPHHHHHHHHHHHHHHHHHGGG--BHHHHHHHHHHHHHGGGGG-GGGHHHHHHHHHHHHHHHHHHHHHHHHTT--SBHHHHTTHHHH-HHHHHHHHHHHHIIIIIHHHIIIIIIS-TTTT-TTHHHHHHHHHHHHHHHHHHHHHHHHHSPPSS--S-PPPPHHHHHHHHHHHHHHHHGGG-/-HHHHHHHHTT-TTHHHHHHHHHHH-STTHHHHHHHHHHHHHHHHHH---PPPHHHHHHHHHHHHHHHHHGGG--BHHHHHHHHHHHHHGGGGG-GGGHHHHHHHHHHHHHHHHHHHHHHHHTT--SBHHHHTTHHHH-HHHHHHHHHHHHIIIIIHHHIIIIIIS-TTTT-TTHHHHHHHHHHHHHHHHHHHHHHHHHSPPSS--S-PPPPHHHHHHHHHHHHHHHHGGG-

Sequence (464 aa):
MIKLLGVFFVPIIPFSFVVDYVFENCKSCRNYFFPVLVLLGVLVGALGVGKAGTLLILLAVLTSIAYTYRLFRVQNYEEWLLTYYIAVASLSWLHPEKMLFFISAFAIPLTVIHFLILHMKNQGAKPEVEEFKGIATYLPVLGTLAFVALVSSLVIAPAYAFFTLYGVFKGNLILTPILLIEWLVWLWVGFKMFSPVFFEEKAEAPKYEDLDFSEVFPLTFLLFLGLLLPVLMIKLLGVFFVPIIPFSFVVDYVFENCKSCRNYFFPVLVLLGVLVGALGVGKAGTLLILLAVLTSIAYTYRLFRVQNYEEWLLTYYIAVASLSWLHPEKMLFFISAFAIPLTVIHFLILHMKNQGAKPEVEEFKGIATYLPVLGTLAFVALVSSLVIAPAYAFFTLYGVFKGNLILTPILLIEWLVWLWVGFKMFSPVFFEEKAEAPKYEDLDFSEVFPLTFLLFLGLLLPVL

pLDDT: mean 90.95, std 7.05, range [61.91, 98.19]

Foldseek 3Di:
DLLVLQCQLLPFPPNVVVLVVCCVPVPPCVLPSLVVSLVSNLVSLVVFNDAADPVLQVRLLVQLVVLLVVLQPDFFPSSNLSSNLNNQSSNLNVPSNCSNLLSLQQSLLSVLLSVLLVQVVVVPFGRGLVRLFAQCVQAVLSQVSNVLSLCSNLPVSLCLCCCPVVVVVPDDPPVVVSSVVSSVSSVVSSCVSCVRNHPNHDPDHDPHDYDDPVSSVVSVVSSVVSNCSSVD/DLLVLQCQLLPFPPNLVVLVVCCVPVPPCVLPSLVVSLVSNLVSLVVFNDAADPVLQVRLLVQLVVLLVVLQPDFFPSSNLSSNLNNQSSNLNVPSNCSNLLSLQQSLLSVLLSVLLVQVVVVPFGRGLVRLFAQCVVAVLSQVSNVLSLCSNLPVSLCLCCCPVVVVVPDDPPVVVSSVVSSVSSVVSSCVSCVRNHPNHDPDHDPHDYDDPVSSVVSVVSSVVSNCSSVD

Nearest PDB structures (foldseek):
  8pw6-assembly1_N1  TM=7.108E-01  e=2.508E-02  Mus musculus
  7w4g-assembly1_i  TM=6.994E-01  e=5.767E-02  Sus scrofa
  5xtc-assembly1_i  TM=5.841E-01  e=3.631E-02  Homo sapiens
  7psa-assembly1_N  TM=6.403E-01  e=1.266E-01  Mus musculus
  6z0c-assembly1_A  TM=2.666E-01  e=2.127E+00  Escherichia coli

Radius of gyration: 22.27 Å; Cα contacts (8 Å, |Δi|>4): 623; chains: 2; bounding box: 55×64×50 Å

Solvent-accessible surface area (backbone atoms only — not comparable to full-atom values): 23663 Å² total; per-residue (Å²): 108,58,52,61,55,31,37,58,40,37,22,23,65,69,44,36,55,52,53,50,50,49,58,75,68,33,73,88,45,46,87,50,44,60,59,50,39,45,51,50,27,38,48,40,25,67,70,50,53,58,84,62,51,71,66,56,36,51,34,12,51,50,31,21,52,53,31,53,58,51,50,75,72,54,65,33,56,67,56,41,52,51,40,50,47,40,20,55,39,10,50,30,46,75,44,28,91,49,17,32,62,44,39,41,32,37,41,39,16,48,46,44,44,48,51,55,51,48,55,42,37,74,70,68,46,61,64,36,52,80,69,39,37,12,42,25,78,78,21,53,64,49,32,50,53,43,49,52,22,48,44,35,39,62,43,50,24,48,35,38,38,41,50,57,73,59,37,39,33,72,66,44,79,68,60,36,58,52,52,50,52,50,48,53,46,50,45,50,46,50,46,61,62,46,40,39,26,65,70,39,83,49,92,61,86,68,94,70,80,59,72,47,70,85,55,44,50,61,47,51,49,45,42,50,53,37,68,41,50,62,43,102,109,58,50,61,54,30,38,58,41,37,22,23,65,69,44,36,54,54,53,51,49,49,56,75,66,32,74,89,44,46,87,50,43,61,59,50,38,46,51,49,27,38,50,40,27,67,70,49,55,57,86,61,52,69,67,55,36,51,35,14,51,50,31,21,52,52,31,53,56,50,50,76,71,54,65,34,56,66,57,41,51,52,39,50,46,38,21,54,39,10,50,30,43,73,45,28,92,49,19,31,61,43,41,42,32,37,41,39,18,50,45,44,46,49,51,53,52,48,56,42,37,74,71,70,48,61,65,34,51,80,70,39,38,11,42,26,77,77,20,53,65,50,31,51,53,44,48,52,22,48,44,35,39,63,42,50,23,49,34,38,38,41,48,56,73,59,37,39,35,72,67,46,79,67,59,37,57,53,52,50,52,49,48,51,47,51,44,49,47,51,46,61,60,46,40,39,26,67,72,38,83,48,91,62,87,68,92,70,79,58,73,48,69,85,56,44,50,61,45,51,50,46,43,51,52,38,68,43,50,63,43,102

Organism: Aquifex aeolicus (strain VF5) (NCBI:txid224324)